Protein AF-0000000077110420 (afdb_homodimer)

Sequence (598 aa):
MSQVQSGILPEHCRAAIWIEANVKGDLDALRAASRTFADKLATFEVKFPDAHLGAVVAFGNNTWRALSGGVGAEELKDFIPYGKGLAPATQYDVLIHILSLRHDVNFSVAQAAMEAFGDCIDVKEEVHGFRWVEERDLSGFVDGTENPAGEETRREVAVIKDGVDAGGSYVFVQRWEHNLKQLNRMSIHDQEMMIGRTKEANEEIDGDARPATSHLSRVDLKEDGKGLKIVRQSLPYGTASGTHGLYFCAYCARLHNIEQQLLSMFGDTDGKRDAMLRFTKPVTGGYYFAPSLDRLLALMSQVQSGILPEHCRAAIWIEANVKGDLDALRAASRTFADKLATFEVKFPDAHLGAVVAFGNNTWRALSGGVGAEELKDFIPYGKGLAPATQYDVLIHILSLRHDVNFSVAQAAMEAFGDCIDVKEEVHGFRWVEERDLSGFVDGTENPAGEETRREVAVIKDGVDAGGSYVFVQRWEHNLKQLNRMSIHDQEMMIGRTKEANEEIDGDARPATSHLSRVDLKEDGKGLKIVRQSLPYGTASGTHGLYFCAYCARLHNIEQQLLSMFGDTDGKRDAMLRFTKPVTGGYYFAPSLDRLLAL

Radius of gyration: 25.91 Å; Cα contacts (8 Å, |Δi|>4): 1368; chains: 2; bounding box: 57×76×53 Å

Solvent-accessible surface area (backbone atoms only — not comparable to full-atom values): 29957 Å² total; per-residue (Å²): 132,61,44,54,39,56,39,75,65,72,72,86,56,36,16,35,36,41,36,35,19,35,75,40,82,54,67,66,54,49,33,52,19,49,38,50,33,53,54,51,49,54,53,48,39,68,75,38,64,87,32,60,58,22,38,38,66,26,24,7,43,70,50,38,33,65,69,50,73,61,59,60,66,83,76,62,44,74,42,64,57,38,43,91,57,59,32,35,50,56,60,49,32,33,39,39,39,30,34,10,62,34,55,40,58,40,48,54,51,42,40,47,42,39,70,42,37,47,84,33,36,46,78,75,46,75,48,62,27,36,48,34,70,88,50,22,37,89,88,58,36,62,54,66,82,85,41,61,65,58,65,68,52,31,41,69,34,20,32,23,82,62,74,92,40,25,25,10,27,28,35,41,40,33,40,30,45,51,38,60,71,61,49,68,72,45,52,71,67,57,51,21,39,28,44,26,27,41,49,90,79,59,40,75,48,52,76,90,76,30,50,77,32,4,37,44,57,26,50,68,45,66,59,94,87,36,68,50,60,50,36,70,68,53,30,30,34,66,44,65,88,57,71,26,28,37,40,40,30,35,31,12,46,47,53,62,38,59,50,53,31,50,34,30,30,41,14,66,72,80,68,51,39,28,44,52,60,76,32,31,43,45,73,30,21,30,33,32,40,26,56,10,42,59,55,48,64,66,82,131,62,43,53,39,58,40,75,65,73,72,88,55,35,17,36,38,42,37,34,18,36,75,39,81,56,68,66,54,49,32,54,17,50,36,51,32,53,54,52,49,53,50,48,38,68,74,38,65,87,31,61,58,20,37,39,67,26,24,8,41,69,50,40,34,64,70,50,73,61,59,60,65,81,77,63,43,74,41,65,56,38,44,92,58,59,32,35,50,56,59,50,31,33,39,40,40,32,33,11,62,33,56,39,59,39,47,53,51,42,38,47,42,39,70,41,38,48,84,34,36,46,78,76,45,74,49,60,27,36,46,34,69,88,50,22,39,90,87,57,34,63,54,67,82,84,41,60,66,59,66,69,52,32,42,67,33,21,33,24,82,63,72,91,40,24,24,8,28,29,34,42,39,33,39,29,44,50,37,60,71,62,49,69,71,45,52,70,68,56,51,20,39,28,44,25,30,40,47,90,80,58,40,76,48,54,77,89,77,30,51,78,33,4,38,44,57,28,49,69,46,66,58,95,87,37,68,51,59,50,38,69,69,55,30,31,34,67,44,64,90,58,70,26,28,38,38,42,29,35,31,12,45,47,54,63,37,58,50,54,31,49,34,30,30,40,13,67,72,78,67,52,40,29,45,52,60,77,32,32,43,44,72,31,23,30,33,30,40,27,57,10,42,59,55,48,63,65,83

Structure (mmCIF, N/CA/C/O backbone):
data_AF-0000000077110420-model_v1
#
loop_
_entity.id
_entity.type
_entity.pdbx_description
1 polymer 'Dyp-type peroxidase'
#
loop_
_atom_site.group_PDB
_atom_site.id
_atom_site.type_symbol
_atom_site.label_atom_id
_atom_site.label_alt_id
_atom_site.label_comp_id
_atom_site.label_asym_id
_atom_site.label_entity_id
_atom_site.label_seq_id
_atom_site.pdbx_PDB_ins_code
_atom_site.Cartn_x
_atom_site.Cartn_y
_atom_site.Cartn_z
_atom_site.occupancy
_atom_site.B_iso_or_equiv
_atom_site.auth_seq_id
_atom_site.auth_comp_id
_atom_site.auth_asym_id
_atom_site.auth_atom_id
_atom_site.pdbx_PDB_model_num
ATOM 1 N N . MET A 1 1 ? 20.25 -32.156 -2.611 1 70.38 1 MET A N 1
ATOM 2 C CA . MET A 1 1 ? 18.906 -31.781 -3.029 1 70.38 1 MET A CA 1
ATOM 3 C C . MET A 1 1 ? 18.875 -30.344 -3.525 1 70.38 1 MET A C 1
ATOM 5 O O . MET A 1 1 ? 19.578 -29.484 -2.994 1 70.38 1 MET A O 1
ATOM 9 N N . SER A 1 2 ? 18.266 -30.078 -4.727 1 86.69 2 SER A N 1
ATOM 10 C CA . SER A 1 2 ? 18.25 -28.75 -5.34 1 86.69 2 SER A CA 1
ATOM 11 C C . SER A 1 2 ? 17.594 -27.719 -4.418 1 86.69 2 SER A C 1
ATOM 13 O O . SER A 1 2 ? 16.609 -28.016 -3.75 1 86.69 2 SER A O 1
ATOM 15 N N . GLN A 1 3 ? 18.234 -26.641 -4.289 1 94.12 3 GLN A N 1
ATOM 16 C CA . GLN A 1 3 ? 17.75 -25.594 -3.391 1 94.12 3 GLN A CA 1
ATOM 17 C C . GLN A 1 3 ? 16.578 -24.828 -3.998 1 94.12 3 GLN A C 1
ATOM 19 O O . GLN A 1 3 ? 16.641 -24.406 -5.156 1 94.12 3 GLN A O 1
ATOM 24 N N . VAL A 1 4 ? 15.578 -24.766 -3.256 1 97.75 4 VAL A N 1
ATOM 25 C CA . VAL A 1 4 ? 14.352 -24.094 -3.66 1 97.75 4 VAL A CA 1
ATOM 26 C C . VAL A 1 4 ? 14.484 -22.594 -3.396 1 97.75 4 VAL A C 1
ATOM 28 O O . VAL A 1 4 ? 15.07 -22.172 -2.393 1 97.75 4 VAL A O 1
ATOM 31 N N . GLN A 1 5 ? 14 -21.766 -4.34 1 98.56 5 GLN A N 1
ATOM 32 C CA . GLN A 1 5 ? 13.977 -20.344 -4.047 1 98.56 5 GLN A CA 1
ATOM 33 C C . GLN A 1 5 ? 13.156 -20.047 -2.795 1 98.56 5 GLN A C 1
ATOM 35 O O . GLN A 1 5 ? 12.102 -20.641 -2.582 1 98.56 5 GLN A O 1
ATOM 40 N N . SER A 1 6 ? 13.508 -19.109 -2.029 1 98.38 6 SER A N 1
ATOM 41 C CA . SER A 1 6 ? 13.078 -18.953 -0.645 1 98.38 6 SER A CA 1
ATOM 42 C C . SER A 1 6 ? 11.641 -18.453 -0.566 1 98.38 6 SER A C 1
ATOM 44 O O . SER A 1 6 ? 11.016 -18.516 0.494 1 98.38 6 SER A O 1
ATOM 46 N N . GLY A 1 7 ? 11.086 -17.953 -1.654 1 98.5 7 GLY A N 1
ATOM 47 C CA . GLY A 1 7 ? 9.75 -17.375 -1.612 1 98.5 7 GLY A CA 1
ATOM 48 C C . GLY A 1 7 ? 8.656 -18.391 -1.922 1 98.5 7 GLY A C 1
ATOM 49 O O . GLY A 1 7 ? 7.473 -18.062 -1.832 1 98.5 7 GLY A O 1
ATOM 50 N N . ILE A 1 8 ? 8.969 -19.625 -2.199 1 98.56 8 ILE A N 1
ATOM 51 C CA . ILE A 1 8 ? 8 -20.594 -2.674 1 98.56 8 ILE A CA 1
ATOM 52 C C . ILE A 1 8 ? 7.262 -21.219 -1.485 1 98.56 8 ILE A C 1
ATOM 54 O O . ILE A 1 8 ? 6.047 -21.406 -1.539 1 98.56 8 ILE A O 1
ATOM 58 N N . LEU A 1 9 ? 7.875 -21.344 -0.33 1 97.88 9 LEU A N 1
ATOM 59 C CA . LEU A 1 9 ? 7.355 -22.281 0.665 1 97.88 9 LEU A CA 1
ATOM 60 C C . LEU A 1 9 ? 6.836 -21.531 1.889 1 97.88 9 LEU A C 1
ATOM 62 O O . LEU A 1 9 ? 6.121 -22.109 2.715 1 97.88 9 LEU A O 1
ATOM 66 N N . PRO A 1 10 ? 7.238 -20.297 2.104 1 96.44 10 PRO A N 1
ATOM 67 C CA . PRO A 1 10 ? 6.809 -19.641 3.342 1 96.44 10 PRO A CA 1
ATOM 68 C C . PRO A 1 10 ? 5.301 -19.719 3.562 1 96.44 10 PRO A C 1
ATOM 70 O O . PRO A 1 10 ? 4.535 -19.781 2.598 1 96.44 10 PRO A O 1
ATOM 73 N N . GLU A 1 11 ? 5 -19.719 4.887 1 94.81 11 GLU A N 1
ATOM 74 C CA . GLU A 1 11 ? 3.607 -19.719 5.328 1 94.81 11 GLU A CA 1
ATOM 75 C C . GLU A 1 11 ? 3.295 -18.453 6.137 1 94.81 11 GLU A C 1
ATOM 77 O O . GLU A 1 11 ? 4.195 -17.844 6.711 1 94.81 11 GLU A O 1
ATOM 82 N N . HIS A 1 12 ? 2.043 -18.031 6.09 1 92.88 12 HIS A N 1
ATOM 83 C CA . HIS A 1 12 ? 1.493 -17 6.961 1 92.88 12 HIS A CA 1
ATOM 84 C C . HIS A 1 12 ? 2.174 -15.656 6.715 1 92.88 12 HIS A C 1
ATOM 86 O O . HIS A 1 12 ? 2.438 -14.906 7.656 1 92.88 12 HIS A O 1
ATOM 92 N N . CYS A 1 13 ? 2.609 -15.461 5.496 1 95.75 13 CYS A N 1
ATOM 93 C CA . CYS A 1 13 ? 3.164 -14.156 5.18 1 95.75 13 CYS A CA 1
ATOM 94 C C . CYS A 1 13 ? 2.104 -13.062 5.305 1 95.75 13 CYS A C 1
ATOM 96 O O . CYS A 1 13 ? 0.933 -13.297 5 1 95.75 13 CYS A O 1
ATOM 98 N N . ARG A 1 14 ? 2.498 -11.859 5.734 1 97.94 14 ARG A N 1
ATOM 99 C CA . ARG A 1 14 ? 1.547 -10.781 5.988 1 97.94 14 ARG A CA 1
ATOM 100 C C . ARG A 1 14 ? 1.64 -9.703 4.918 1 97.94 14 ARG A C 1
ATOM 102 O O . ARG A 1 14 ? 0.757 -8.852 4.809 1 97.94 14 ARG A O 1
ATOM 109 N N . ALA A 1 15 ? 2.746 -9.719 4.203 1 98.75 15 ALA A N 1
ATOM 110 C CA . ALA A 1 15 ? 2.969 -8.734 3.145 1 98.75 15 ALA A CA 1
ATOM 111 C C . ALA A 1 15 ? 3.625 -9.383 1.927 1 98.75 15 ALA A C 1
ATOM 113 O O . ALA A 1 15 ? 4.418 -10.312 2.062 1 98.75 15 ALA A O 1
ATOM 114 N N . ALA A 1 16 ? 3.318 -8.836 0.77 1 98.88 16 ALA A N 1
ATOM 115 C CA . ALA A 1 16 ? 3.953 -9.297 -0.461 1 98.88 16 ALA A CA 1
ATOM 116 C C . ALA A 1 16 ? 4.02 -8.18 -1.498 1 98.88 16 ALA A C 1
ATOM 118 O O . ALA A 1 16 ? 3.236 -7.23 -1.447 1 98.88 16 ALA A O 1
ATOM 119 N N . ILE A 1 17 ? 4.965 -8.242 -2.355 1 98.94 17 ILE A N 1
ATOM 120 C CA . ILE A 1 17 ? 5.09 -7.406 -3.545 1 98.94 17 ILE A CA 1
ATOM 121 C C . ILE A 1 17 ? 5.289 -8.289 -4.773 1 98.94 17 ILE A C 1
ATOM 123 O O . ILE A 1 17 ? 6.168 -9.156 -4.789 1 98.94 17 ILE A O 1
ATOM 127 N N . TRP A 1 18 ? 4.438 -8.156 -5.75 1 98.94 18 TRP A N 1
ATOM 128 C CA . TRP A 1 18 ? 4.586 -8.805 -7.047 1 98.94 18 TRP A CA 1
ATOM 129 C C . TRP A 1 18 ? 4.977 -7.797 -8.117 1 98.94 18 TRP A C 1
ATOM 131 O O . TRP A 1 18 ? 4.297 -6.785 -8.305 1 98.94 18 TRP A O 1
ATOM 141 N N . ILE A 1 19 ? 6.035 -8.039 -8.805 1 98.94 19 ILE A N 1
ATOM 142 C CA . ILE A 1 19 ? 6.484 -7.227 -9.938 1 98.94 19 ILE A CA 1
ATOM 143 C C . ILE A 1 19 ? 6.465 -8.062 -11.211 1 98.94 19 ILE A C 1
ATOM 145 O O . ILE A 1 19 ? 7.133 -9.094 -11.289 1 98.94 19 ILE A O 1
ATOM 149 N N . GLU A 1 20 ? 5.668 -7.707 -12.156 1 98.88 20 GLU A N 1
ATOM 150 C CA . GLU A 1 20 ? 5.641 -8.328 -13.477 1 98.88 20 GLU A CA 1
ATOM 151 C C . GLU A 1 20 ? 6.234 -7.406 -14.531 1 98.88 20 GLU A C 1
ATOM 153 O O . GLU A 1 20 ? 5.949 -6.207 -14.555 1 98.88 20 GLU A O 1
ATOM 158 N N . ALA A 1 21 ? 7.043 -8 -15.398 1 98.75 21 ALA A N 1
ATOM 159 C CA . ALA A 1 21 ? 7.781 -7.137 -16.312 1 98.75 21 ALA A CA 1
ATOM 160 C C . ALA A 1 21 ? 8.094 -7.863 -17.625 1 98.75 21 ALA A C 1
ATOM 162 O O . ALA A 1 21 ? 7.988 -9.086 -17.688 1 98.75 21 ALA A O 1
ATOM 163 N N . ASN A 1 22 ? 8.406 -7.07 -18.609 1 98.62 22 ASN A N 1
ATOM 164 C CA . ASN A 1 22 ? 8.977 -7.582 -19.859 1 98.62 22 ASN A CA 1
ATOM 165 C C . ASN A 1 22 ? 10.484 -7.332 -19.922 1 98.62 22 ASN A C 1
ATOM 167 O O . ASN A 1 22 ? 10.969 -6.324 -19.422 1 98.62 22 ASN A O 1
ATOM 171 N N . VAL A 1 23 ? 11.18 -8.242 -20.547 1 97.81 23 VAL A N 1
ATOM 172 C CA . VAL A 1 23 ? 12.617 -8.086 -20.734 1 97.81 23 VAL A CA 1
ATOM 173 C C . VAL A 1 23 ? 12.883 -7.016 -21.797 1 97.81 23 VAL A C 1
ATOM 175 O O . VAL A 1 23 ? 12.227 -6.984 -22.828 1 97.81 23 VAL A O 1
ATOM 178 N N . LYS A 1 24 ? 13.695 -6.09 -21.359 1 92 24 LYS A N 1
ATOM 179 C CA . LYS A 1 24 ? 14.18 -5.062 -22.266 1 92 24 LYS A CA 1
ATOM 180 C C . LYS A 1 24 ? 15.633 -5.316 -22.672 1 92 24 LYS A C 1
ATOM 182 O O . LYS A 1 24 ? 16.531 -5.23 -21.828 1 92 24 LYS A O 1
ATOM 187 N N . GLY A 1 25 ? 15.883 -5.945 -23.734 1 80.19 25 GLY A N 1
ATOM 188 C CA . GLY A 1 25 ? 17.266 -6.008 -24.203 1 80.19 25 GLY A CA 1
ATOM 189 C C . GLY A 1 25 ? 17.828 -7.41 -24.172 1 80.19 25 GLY A C 1
ATOM 190 O O . GLY A 1 25 ? 17.172 -8.367 -24.578 1 80.19 25 GLY A O 1
ATOM 191 N N . ASP A 1 26 ? 18.969 -7.469 -23.438 1 87.12 26 ASP A N 1
ATOM 192 C CA . ASP A 1 26 ? 19.906 -8.594 -23.531 1 87.12 26 ASP A CA 1
ATOM 193 C C . ASP A 1 26 ? 19.625 -9.625 -22.438 1 87.12 26 ASP A C 1
ATOM 195 O O . ASP A 1 26 ? 19.516 -9.281 -21.266 1 87.12 26 ASP A O 1
ATOM 199 N N . LEU A 1 27 ? 19.547 -10.836 -22.812 1 92.75 27 LEU A N 1
ATOM 200 C CA . LEU A 1 27 ? 19.328 -11.953 -21.906 1 92.75 27 LEU A CA 1
ATOM 201 C C . LEU A 1 27 ? 20.5 -12.102 -20.938 1 92.75 27 LEU A C 1
ATOM 203 O O . LEU A 1 27 ? 20.344 -12.562 -19.812 1 92.75 27 LEU A O 1
ATOM 207 N N . ASP A 1 28 ? 21.656 -11.695 -21.391 1 95.5 28 ASP A N 1
ATOM 208 C CA . ASP A 1 28 ? 22.812 -11.773 -20.516 1 95.5 28 ASP A CA 1
ATOM 209 C C . ASP A 1 28 ? 22.672 -10.836 -19.328 1 95.5 28 ASP A C 1
ATOM 211 O O . ASP A 1 28 ? 23.078 -11.164 -18.203 1 95.5 28 ASP A O 1
ATOM 215 N N . ALA A 1 29 ? 22.109 -9.727 -19.625 1 96.44 29 ALA A N 1
ATOM 216 C CA . ALA A 1 29 ? 21.844 -8.789 -18.531 1 96.44 29 ALA A CA 1
ATOM 217 C C . ALA A 1 29 ? 20.844 -9.367 -17.547 1 96.44 29 ALA A C 1
ATOM 219 O O . ALA A 1 29 ? 20.984 -9.172 -16.328 1 96.44 29 ALA A O 1
ATOM 220 N N . LEU A 1 30 ? 19.844 -10.055 -18.062 1 97.56 30 LEU A N 1
ATOM 221 C CA . LEU A 1 30 ? 18.844 -10.68 -17.203 1 97.56 30 LEU A CA 1
ATOM 222 C C . LEU A 1 30 ? 19.469 -11.758 -16.328 1 97.56 30 LEU A C 1
ATOM 224 O O . LEU A 1 30 ? 19.141 -11.867 -15.148 1 97.56 30 LEU A O 1
ATOM 228 N N . ARG A 1 31 ? 20.406 -12.539 -16.891 1 97.38 31 ARG A N 1
ATOM 229 C CA . ARG A 1 31 ? 21.125 -13.555 -16.141 1 97.38 31 ARG A CA 1
ATOM 230 C C . ARG A 1 31 ? 21.906 -12.938 -14.992 1 97.38 31 ARG A C 1
ATOM 232 O O . ARG A 1 31 ? 21.828 -13.398 -13.852 1 97.38 31 ARG A O 1
ATOM 239 N N . ALA A 1 32 ? 22.641 -11.953 -15.359 1 97.19 32 ALA A N 1
ATOM 240 C CA . ALA A 1 32 ? 23.469 -11.281 -14.375 1 97.19 32 ALA A CA 1
ATOM 241 C C . ALA A 1 32 ? 22.625 -10.648 -13.273 1 97.19 32 ALA A C 1
ATOM 243 O O . ALA A 1 32 ? 22.969 -10.734 -12.094 1 97.19 32 ALA A O 1
ATOM 244 N N . ALA A 1 33 ? 21.516 -10.039 -13.656 1 97.88 33 ALA A N 1
ATOM 245 C CA . ALA A 1 33 ? 20.609 -9.406 -12.703 1 97.88 33 ALA A CA 1
ATOM 246 C C . ALA A 1 33 ? 20.016 -10.43 -11.742 1 97.88 33 ALA A C 1
ATOM 248 O O . ALA A 1 33 ? 19.875 -10.156 -10.547 1 97.88 33 ALA A O 1
ATOM 249 N N . SER A 1 34 ? 19.672 -11.555 -12.234 1 98.12 34 SER A N 1
ATOM 250 C CA . SER A 1 34 ? 19.109 -12.617 -11.414 1 98.12 34 SER A CA 1
ATOM 251 C C . SER A 1 34 ? 20.094 -13.062 -10.336 1 98.12 34 SER A C 1
ATOM 253 O O . SER A 1 34 ? 19.719 -13.242 -9.172 1 98.12 34 SER A O 1
ATOM 255 N N . ARG A 1 35 ? 21.344 -13.211 -10.711 1 97.25 35 ARG A N 1
ATOM 256 C CA . ARG A 1 35 ? 22.375 -13.609 -9.766 1 97.25 35 ARG A CA 1
ATOM 257 C C . ARG A 1 35 ? 22.625 -12.516 -8.727 1 97.25 35 ARG A C 1
ATOM 259 O O . ARG A 1 35 ? 22.719 -12.797 -7.535 1 97.25 35 ARG A O 1
ATOM 266 N N . THR A 1 36 ? 22.703 -11.297 -9.234 1 98.12 36 THR A N 1
ATOM 267 C CA . THR A 1 36 ? 22.922 -10.156 -8.352 1 98.12 36 THR A CA 1
ATOM 268 C C . THR A 1 36 ? 21.797 -10.047 -7.328 1 98.12 36 THR A C 1
ATOM 270 O O . THR A 1 36 ? 22.047 -9.852 -6.137 1 98.12 36 THR A O 1
ATOM 273 N N . PHE A 1 37 ? 20.594 -10.203 -7.832 1 98.69 37 PHE A N 1
ATOM 274 C CA . PHE A 1 37 ? 19.453 -10.102 -6.941 1 98.69 37 PHE A CA 1
ATOM 275 C C . PHE A 1 37 ? 19.469 -11.211 -5.902 1 98.69 37 PHE A C 1
ATOM 277 O O . PHE A 1 37 ? 19.188 -10.977 -4.727 1 98.69 37 PHE A O 1
ATOM 284 N N . ALA A 1 38 ? 19.734 -12.383 -6.324 1 98 38 ALA A N 1
ATOM 285 C CA . ALA A 1 38 ? 19.781 -13.508 -5.395 1 98 38 ALA A CA 1
ATOM 286 C C . ALA A 1 38 ? 20.781 -13.25 -4.277 1 98 38 ALA A C 1
ATOM 288 O O . ALA A 1 38 ? 20.531 -13.562 -3.113 1 98 38 ALA A O 1
ATOM 289 N N . ASP A 1 39 ? 21.891 -12.703 -4.652 1 97.5 39 ASP A N 1
ATOM 290 C CA . ASP A 1 39 ? 22.922 -12.375 -3.668 1 97.5 39 ASP A CA 1
ATOM 291 C C . ASP A 1 39 ? 22.422 -11.305 -2.697 1 97.5 39 ASP A C 1
ATOM 293 O O . ASP A 1 39 ? 22.641 -11.414 -1.487 1 97.5 39 ASP A O 1
ATOM 297 N N . LYS A 1 40 ? 21.797 -10.297 -3.184 1 98.44 40 LYS A N 1
ATOM 298 C CA . LYS A 1 40 ? 21.25 -9.234 -2.338 1 98.44 40 LYS A CA 1
ATOM 299 C C . LYS A 1 40 ? 20.188 -9.773 -1.4 1 98.44 40 LYS A C 1
ATOM 301 O O . LYS A 1 40 ? 20.125 -9.398 -0.228 1 98.44 40 LYS A O 1
ATOM 306 N N . LEU A 1 41 ? 19.328 -10.609 -1.949 1 98.69 41 LEU A N 1
ATOM 307 C CA . LEU A 1 41 ? 18.266 -11.219 -1.146 1 98.69 41 LEU A CA 1
ATOM 308 C C . LEU A 1 41 ? 18.859 -11.961 0.05 1 98.69 41 LEU A C 1
ATOM 310 O O . LEU A 1 41 ? 18.359 -11.844 1.169 1 98.69 41 LEU A O 1
ATOM 314 N N . ALA A 1 42 ? 19.891 -12.703 -0.204 1 97.75 42 ALA A N 1
ATOM 315 C CA . ALA A 1 42 ? 20.547 -13.453 0.87 1 97.75 42 ALA A CA 1
ATOM 316 C C . ALA A 1 42 ? 21.047 -12.516 1.965 1 97.75 42 ALA A C 1
ATOM 318 O O . ALA A 1 42 ? 20.953 -12.828 3.152 1 97.75 42 ALA A O 1
ATOM 319 N N . THR A 1 43 ? 21.531 -11.383 1.591 1 98.31 43 THR A N 1
ATOM 320 C CA . THR A 1 43 ? 22.016 -10.398 2.551 1 98.31 43 THR A CA 1
ATOM 321 C C . THR A 1 43 ? 20.875 -9.859 3.396 1 98.31 43 THR A C 1
ATOM 323 O O . THR A 1 43 ? 21.031 -9.664 4.605 1 98.31 43 THR A O 1
ATOM 326 N N . PHE A 1 44 ? 19.734 -9.609 2.789 1 98.62 44 PHE A N 1
ATOM 327 C CA . PHE A 1 44 ? 18.562 -9.133 3.512 1 98.62 44 PHE A CA 1
ATOM 328 C C . PHE A 1 44 ? 18.047 -10.188 4.477 1 98.62 44 PHE A C 1
ATOM 330 O O . PHE A 1 44 ? 17.609 -9.867 5.582 1 98.62 44 PHE A O 1
ATOM 337 N N . GLU A 1 45 ? 18.047 -11.43 4.02 1 98.31 45 GLU A N 1
ATOM 338 C CA . GLU A 1 45 ? 17.562 -12.516 4.863 1 98.31 45 GLU A CA 1
ATOM 339 C C . GLU A 1 45 ? 18.406 -12.633 6.137 1 98.31 45 GLU A C 1
ATOM 341 O O . GLU A 1 45 ? 17.859 -12.914 7.211 1 98.31 45 GLU A O 1
ATOM 346 N N . VAL A 1 46 ? 19.688 -12.414 6.031 1 98.12 46 VAL A N 1
ATOM 347 C CA . VAL A 1 46 ? 20.578 -12.445 7.184 1 98.12 46 VAL A CA 1
ATOM 348 C C . VAL A 1 46 ? 20.344 -11.219 8.062 1 98.12 46 VAL A C 1
ATOM 350 O O . VAL A 1 46 ? 20.312 -11.32 9.289 1 98.12 46 VAL A O 1
ATOM 353 N N . LYS A 1 47 ? 20.109 -10.094 7.469 1 98.06 47 LYS A N 1
ATOM 354 C CA . LYS A 1 47 ? 19.953 -8.82 8.18 1 98.06 47 LYS A CA 1
ATOM 355 C C . LYS A 1 47 ? 18.641 -8.781 8.938 1 98.06 47 LYS A C 1
ATOM 357 O O . LYS A 1 47 ? 18.547 -8.156 10 1 98.06 47 LYS A O 1
ATOM 362 N N . PHE A 1 48 ? 17.594 -9.43 8.367 1 98.25 48 PHE A N 1
ATOM 363 C CA . PHE A 1 48 ? 16.266 -9.398 8.961 1 98.25 48 PHE A CA 1
ATOM 364 C C . PHE A 1 48 ? 15.742 -10.805 9.211 1 98.25 48 PHE A C 1
ATOM 366 O O . PHE A 1 48 ? 14.711 -11.203 8.656 1 98.25 48 PHE A O 1
ATOM 373 N N . PRO A 1 49 ? 16.266 -11.531 10.109 1 97.06 49 PRO A N 1
ATOM 374 C CA . PRO A 1 49 ? 15.891 -12.93 10.32 1 97.06 49 PRO A CA 1
ATOM 375 C C . PRO A 1 49 ? 14.461 -13.086 10.82 1 97.06 49 PRO A C 1
ATOM 377 O O . PRO A 1 49 ? 13.812 -14.109 10.547 1 97.06 49 PRO A O 1
ATOM 380 N N . ASP A 1 50 ? 13.953 -12.047 11.438 1 96.88 50 ASP A N 1
ATOM 381 C CA . ASP A 1 50 ? 12.633 -12.148 12.031 1 96.88 50 ASP A CA 1
ATOM 382 C C . ASP A 1 50 ? 11.539 -11.836 11.016 1 96.88 50 ASP A C 1
ATOM 384 O O . ASP A 1 50 ? 10.352 -12.055 11.273 1 96.88 50 ASP A O 1
ATOM 388 N N . ALA A 1 51 ? 11.914 -11.352 9.867 1 97.88 51 ALA A N 1
ATOM 389 C CA . ALA A 1 51 ? 10.93 -10.984 8.844 1 97.88 51 ALA A CA 1
ATOM 390 C C . ALA A 1 51 ? 10.438 -12.219 8.094 1 97.88 51 ALA A C 1
ATOM 392 O O . ALA A 1 51 ? 9.43 -12.164 7.387 1 97.88 51 ALA A O 1
ATOM 393 N N . HIS A 1 52 ? 11.148 -13.344 8.211 1 98 52 HIS A N 1
ATOM 394 C CA . HIS A 1 52 ? 10.828 -14.539 7.441 1 98 52 HIS A CA 1
ATOM 395 C C . HIS A 1 52 ? 10.703 -14.211 5.957 1 98 52 HIS A C 1
ATOM 397 O O . HIS A 1 52 ? 9.703 -14.547 5.324 1 98 52 HIS A O 1
ATOM 403 N N . LEU A 1 53 ? 11.75 -13.617 5.488 1 98.56 53 LEU A N 1
ATOM 404 C CA . LEU A 1 53 ? 11.805 -13.047 4.145 1 98.56 53 LEU A CA 1
ATOM 405 C C . LEU A 1 53 ? 12.055 -14.141 3.107 1 98.56 53 LEU A C 1
ATOM 407 O O . LEU A 1 53 ? 12.891 -15.023 3.32 1 98.56 53 LEU A O 1
ATOM 411 N N . GLY A 1 54 ? 11.312 -14.086 1.985 1 98.5 54 GLY A N 1
ATOM 412 C CA . GLY A 1 54 ? 11.562 -14.883 0.795 1 98.5 54 GLY A CA 1
ATOM 413 C C . GLY A 1 54 ? 11.234 -14.156 -0.493 1 98.5 54 GLY A C 1
ATOM 414 O O . GLY A 1 54 ? 10.484 -13.172 -0.482 1 98.5 54 GLY A O 1
ATOM 415 N N . ALA A 1 55 ? 11.82 -14.664 -1.556 1 98.88 55 ALA A N 1
ATOM 416 C CA . ALA A 1 55 ? 11.5 -14.117 -2.869 1 98.88 55 ALA A CA 1
ATOM 417 C C . ALA A 1 55 ? 11.672 -15.164 -3.963 1 98.88 55 ALA A C 1
ATOM 419 O O . ALA A 1 55 ? 12.297 -16.203 -3.738 1 98.88 55 ALA A O 1
ATOM 420 N N . VAL A 1 56 ? 11.062 -14.891 -5.074 1 98.88 56 VAL A N 1
ATOM 421 C CA . VAL A 1 56 ? 11.125 -15.758 -6.246 1 98.88 56 VAL A CA 1
ATOM 422 C C . VAL A 1 56 ? 11.32 -14.914 -7.504 1 98.88 56 VAL A C 1
ATOM 424 O O . VAL A 1 56 ? 10.695 -13.859 -7.66 1 98.88 56 VAL A O 1
ATOM 427 N N . VAL A 1 57 ? 12.242 -15.297 -8.312 1 98.88 57 VAL A N 1
ATOM 428 C CA . VAL A 1 57 ? 12.328 -14.836 -9.695 1 98.88 57 VAL A CA 1
ATOM 429 C C . VAL A 1 57 ? 11.852 -15.938 -10.641 1 98.88 57 VAL A C 1
ATOM 431 O O . VAL A 1 57 ? 12.375 -17.047 -10.617 1 98.88 57 VAL A O 1
ATOM 434 N N . ALA A 1 58 ? 10.859 -15.617 -11.406 1 98.94 58 ALA A N 1
ATOM 435 C CA . ALA A 1 58 ? 10.273 -16.594 -12.32 1 98.94 58 ALA A CA 1
ATOM 436 C C . ALA A 1 58 ? 10.164 -16.031 -13.734 1 98.94 58 ALA A C 1
ATOM 438 O O . ALA A 1 58 ? 10.164 -14.812 -13.922 1 98.94 58 ALA A O 1
ATOM 439 N N . PHE A 1 59 ? 10.094 -16.922 -14.695 1 98.88 59 PHE A N 1
ATOM 440 C CA . PHE A 1 59 ? 10.188 -16.516 -16.094 1 98.88 59 PHE A CA 1
ATOM 441 C C . PHE A 1 59 ? 9.016 -17.062 -16.891 1 98.88 59 PHE A C 1
ATOM 443 O O . PHE A 1 59 ? 8.602 -18.203 -16.688 1 98.88 59 PHE A O 1
ATOM 450 N N . GLY A 1 60 ? 8.492 -16.203 -17.797 1 98.69 60 GLY A N 1
ATOM 451 C CA . GLY A 1 60 ? 7.5 -16.672 -18.766 1 98.69 60 GLY A CA 1
ATOM 452 C C . GLY A 1 60 ? 8.047 -17.688 -19.75 1 98.69 60 GLY A C 1
ATOM 453 O O . GLY A 1 60 ? 9.258 -17.906 -19.797 1 98.69 60 GLY A O 1
ATOM 454 N N . ASN A 1 61 ? 7.199 -18.234 -20.516 1 98.31 61 ASN A N 1
ATOM 455 C CA . ASN A 1 61 ? 7.516 -19.359 -21.391 1 98.31 61 ASN A CA 1
ATOM 456 C C . ASN A 1 61 ? 8.641 -19.016 -22.359 1 98.31 61 ASN A C 1
ATOM 458 O O . ASN A 1 61 ? 9.672 -19.688 -22.391 1 98.31 61 ASN A O 1
ATOM 462 N N . ASN A 1 62 ? 8.516 -18 -23.109 1 97 62 ASN A N 1
ATOM 463 C CA . ASN A 1 62 ? 9.516 -17.625 -24.109 1 97 62 ASN A CA 1
ATOM 464 C C . ASN A 1 62 ? 10.852 -17.281 -23.469 1 97 62 ASN A C 1
ATOM 466 O O . ASN A 1 62 ? 11.906 -17.688 -23.938 1 97 62 ASN A O 1
ATOM 470 N N . THR A 1 63 ? 10.781 -16.531 -22.438 1 98 63 THR A N 1
ATOM 471 C CA . THR A 1 63 ? 11.992 -16.094 -21.75 1 98 63 THR A CA 1
ATOM 472 C C . THR A 1 63 ? 12.719 -17.297 -21.141 1 98 63 THR A C 1
ATOM 474 O O . THR A 1 63 ? 13.945 -17.406 -21.25 1 98 63 THR A O 1
ATOM 477 N N . TRP A 1 64 ? 11.984 -18.203 -20.531 1 98.31 64 TRP A N 1
ATOM 478 C CA . TRP A 1 64 ? 12.625 -19.359 -19.922 1 98.31 64 TRP A CA 1
ATOM 479 C C . TRP A 1 64 ? 13.281 -20.234 -21 1 98.31 64 TRP A C 1
ATOM 481 O O . TRP A 1 64 ? 14.398 -20.719 -20.812 1 98.31 64 TRP A O 1
ATOM 491 N N . ARG A 1 65 ? 12.609 -20.453 -22.094 1 97.31 65 ARG A N 1
ATOM 492 C CA . ARG A 1 65 ? 13.164 -21.266 -23.172 1 97.31 65 ARG A CA 1
ATOM 493 C C . ARG A 1 65 ? 14.469 -20.656 -23.688 1 97.31 65 ARG A C 1
ATOM 495 O O . ARG A 1 65 ? 15.422 -21.375 -23.969 1 97.31 65 ARG A O 1
ATOM 502 N N . ALA A 1 66 ? 14.453 -19.406 -23.797 1 96.88 66 ALA A N 1
ATOM 503 C CA . ALA A 1 66 ? 15.656 -18.719 -24.25 1 96.88 66 ALA A CA 1
ATOM 504 C C . ALA A 1 66 ? 16.781 -18.859 -23.234 1 96.88 66 ALA A C 1
ATOM 506 O O . ALA A 1 66 ? 17.938 -19.109 -23.594 1 96.88 66 ALA A O 1
ATOM 507 N N . LEU A 1 67 ? 16.484 -18.688 -21.969 1 97.19 67 LEU A N 1
ATOM 508 C CA . LEU A 1 67 ? 17.469 -18.703 -20.891 1 97.19 67 LEU A CA 1
ATOM 509 C C . LEU A 1 67 ? 18.031 -20.109 -20.703 1 97.19 67 LEU A C 1
ATOM 511 O O . LEU A 1 67 ? 19.219 -20.281 -20.406 1 97.19 67 LEU A O 1
ATOM 515 N N . SER A 1 68 ? 17.156 -21.109 -20.906 1 96.69 68 SER A N 1
ATOM 516 C CA . SER A 1 68 ? 17.531 -22.484 -20.562 1 96.69 68 SER A CA 1
ATOM 517 C C . SER A 1 68 ? 18.031 -23.234 -21.797 1 96.69 68 SER A C 1
ATOM 519 O O . SER A 1 68 ? 18.469 -24.375 -21.688 1 96.69 68 SER A O 1
ATOM 521 N N . GLY A 1 69 ? 17.906 -22.625 -23.016 1 95.38 69 GLY A N 1
ATOM 522 C CA . GLY A 1 69 ? 18.203 -23.344 -24.25 1 95.38 69 GLY A CA 1
ATOM 523 C C . GLY A 1 69 ? 17.156 -24.391 -24.594 1 95.38 69 GLY A C 1
ATOM 524 O O . GLY A 1 69 ? 17.5 -25.438 -25.156 1 95.38 69 GLY A O 1
ATOM 525 N N . GLY A 1 70 ? 15.961 -24.172 -24.031 1 95.38 70 GLY A N 1
ATOM 526 C CA . GLY A 1 70 ? 14.859 -25.062 -24.312 1 95.38 70 GLY A CA 1
ATOM 527 C C . GLY A 1 70 ? 14.789 -26.266 -23.375 1 95.38 70 GLY A C 1
ATOM 528 O O . GLY A 1 70 ? 13.977 -27.172 -23.578 1 95.38 70 GLY A O 1
ATOM 529 N N . VAL A 1 71 ? 15.57 -26.203 -22.375 1 96.94 71 VAL A N 1
ATOM 530 C CA . VAL A 1 71 ? 15.656 -27.344 -21.469 1 96.94 71 VAL A CA 1
ATOM 531 C C . VAL A 1 71 ? 14.758 -27.109 -20.25 1 96.94 71 VAL A C 1
ATOM 533 O O . VAL A 1 71 ? 14.852 -26.078 -19.594 1 96.94 71 VAL A O 1
ATOM 536 N N . GLY A 1 72 ? 13.867 -28.078 -20.031 1 97 72 GLY A N 1
ATOM 537 C CA . GLY A 1 72 ? 13.094 -28.078 -18.797 1 97 72 GLY A CA 1
ATOM 538 C C . GLY A 1 72 ? 11.766 -27.359 -18.922 1 97 72 GLY A C 1
ATOM 539 O O . GLY A 1 72 ? 11.391 -26.922 -20.016 1 97 72 GLY A O 1
ATOM 540 N N . ALA A 1 73 ? 10.984 -27.328 -17.781 1 98.06 73 ALA A N 1
ATOM 541 C CA . ALA A 1 73 ? 9.664 -26.719 -17.656 1 98.06 73 ALA A CA 1
ATOM 542 C C . ALA A 1 73 ? 8.742 -27.188 -18.781 1 98.06 73 ALA A C 1
ATOM 544 O O . ALA A 1 73 ? 8.141 -26.359 -19.484 1 98.06 73 ALA A O 1
ATOM 545 N N . GLU A 1 74 ? 8.531 -28.375 -18.906 1 97.62 74 GLU A N 1
ATOM 546 C CA . GLU A 1 74 ? 7.863 -28.984 -20.047 1 97.62 74 GLU A CA 1
ATOM 547 C C . GLU A 1 74 ? 6.395 -28.578 -20.109 1 97.62 74 GLU A C 1
ATOM 549 O O . GLU A 1 74 ? 5.82 -28.453 -21.203 1 97.62 74 GLU A O 1
ATOM 554 N N . GLU A 1 75 ? 5.809 -28.312 -18.969 1 98.19 75 GLU A N 1
ATOM 555 C CA . GLU A 1 75 ? 4.391 -27.969 -18.953 1 98.19 75 GLU A CA 1
ATOM 556 C C . GLU A 1 75 ? 4.188 -26.469 -19.172 1 98.19 75 GLU A C 1
ATOM 558 O O . GLU A 1 75 ? 3.061 -26.016 -19.391 1 98.19 75 GLU A O 1
ATOM 563 N N . LEU A 1 76 ? 5.262 -25.703 -19.109 1 98.62 76 LEU A N 1
ATOM 564 C CA . LEU A 1 76 ? 5.125 -24.25 -19.172 1 98.62 76 LEU A CA 1
ATOM 565 C C . LEU A 1 76 ? 4.598 -23.812 -20.547 1 98.62 76 LEU A C 1
ATOM 567 O O . LEU A 1 76 ? 5.027 -24.344 -21.578 1 98.62 76 LEU A O 1
ATOM 571 N N . LYS A 1 77 ? 3.742 -22.953 -20.562 1 98.31 77 LYS A N 1
ATOM 572 C CA . LYS A 1 77 ? 3.152 -22.312 -21.734 1 98.31 77 LYS A CA 1
ATOM 573 C C . LYS A 1 77 ? 2.658 -20.906 -21.406 1 98.31 77 LYS A C 1
ATOM 575 O O . LYS A 1 77 ? 2.574 -20.531 -20.234 1 98.31 77 LYS A O 1
ATOM 580 N N . ASP A 1 78 ? 2.367 -20.219 -22.438 1 97.94 78 ASP A N 1
ATOM 581 C CA . ASP A 1 78 ? 1.765 -18.906 -22.203 1 97.94 78 ASP A CA 1
ATOM 582 C C . ASP A 1 78 ? 0.333 -19.047 -21.688 1 97.94 78 ASP A C 1
ATOM 584 O O . ASP A 1 78 ? -0.406 -19.938 -22.125 1 97.94 78 ASP A O 1
ATOM 588 N N . PHE A 1 79 ? 0.032 -18.125 -20.766 1 98.44 79 PHE A N 1
ATOM 589 C CA . PHE A 1 79 ? -1.353 -18.062 -20.312 1 98.44 79 PHE A CA 1
ATOM 590 C C . PHE A 1 79 ? -2.275 -17.641 -21.453 1 98.44 79 PHE A C 1
ATOM 592 O O . PHE A 1 79 ? -1.95 -16.734 -22.219 1 98.44 79 PHE A O 1
ATOM 599 N N . ILE A 1 80 ? -3.377 -18.266 -21.656 1 97.19 80 ILE A N 1
ATOM 600 C CA . ILE A 1 80 ? -4.402 -17.906 -22.625 1 97.19 80 ILE A CA 1
ATOM 601 C C . ILE A 1 80 ? -5.664 -17.453 -21.891 1 97.19 80 ILE A C 1
ATOM 603 O O . ILE A 1 80 ? -5.84 -17.734 -20.703 1 97.19 80 ILE A O 1
ATOM 607 N N . PRO A 1 81 ? -6.508 -16.75 -22.609 1 98.06 81 PRO A N 1
ATOM 608 C CA . PRO A 1 81 ? -7.777 -16.391 -21.969 1 98.06 81 PRO A CA 1
ATOM 609 C C . PRO A 1 81 ? -8.656 -17.609 -21.688 1 98.06 81 PRO A C 1
ATOM 611 O O . PRO A 1 81 ? -8.672 -18.562 -22.484 1 98.06 81 PRO A O 1
ATOM 614 N N . TYR A 1 82 ? -9.375 -17.625 -20.625 1 98.06 82 TYR A N 1
ATOM 615 C CA . TYR A 1 82 ? -10.328 -18.672 -20.281 1 98.06 82 TYR A CA 1
ATOM 616 C C . TYR A 1 82 ? -11.75 -18.141 -20.266 1 98.06 82 TYR A C 1
ATOM 618 O O . TYR A 1 82 ? -11.961 -16.922 -20.25 1 98.06 82 TYR A O 1
ATOM 626 N N . GLY A 1 83 ? -12.773 -19.047 -20.328 1 97.62 83 GLY A N 1
ATOM 627 C CA . GLY A 1 83 ? -14.172 -18.703 -20.203 1 97.62 83 GLY A CA 1
ATOM 628 C C . GLY A 1 83 ? -14.648 -17.75 -21.281 1 97.62 83 GLY A C 1
ATOM 629 O O . GLY A 1 83 ? -15.453 -16.844 -21.016 1 97.62 83 GLY A O 1
ATOM 630 N N . LYS A 1 84 ? -14.086 -17.875 -22.469 1 95.56 84 LYS A N 1
ATOM 631 C CA . LYS A 1 84 ? -14.461 -17.031 -23.594 1 95.56 84 LYS A CA 1
ATOM 632 C C . LYS A 1 84 ? -14.195 -15.555 -23.297 1 95.56 84 LYS A C 1
ATOM 634 O O . LYS A 1 84 ? -15.062 -14.703 -23.5 1 95.56 84 LYS A O 1
ATOM 639 N N . GLY A 1 85 ? -13.07 -15.344 -22.625 1 95.25 85 GLY A N 1
ATOM 640 C CA . GLY A 1 85 ? -12.641 -13.969 -22.406 1 95.25 85 GLY A CA 1
ATOM 641 C C . GLY A 1 85 ? -12.922 -13.477 -21 1 95.25 85 GLY A C 1
ATOM 642 O O . GLY A 1 85 ? -12.523 -12.367 -20.641 1 95.25 85 GLY A O 1
ATOM 643 N N . LEU A 1 86 ? -13.539 -14.211 -20.125 1 97.19 86 LEU A N 1
ATOM 644 C CA . LEU A 1 86 ? -13.82 -13.82 -18.75 1 97.19 86 LEU A CA 1
ATOM 645 C C . LEU A 1 86 ? -12.523 -13.594 -17.984 1 97.19 86 LEU A C 1
ATOM 647 O O . LEU A 1 86 ? -12.445 -12.688 -17.141 1 97.19 86 LEU A O 1
ATOM 651 N N . ALA A 1 87 ? -11.547 -14.477 -18.219 1 98.25 87 ALA A N 1
ATOM 652 C CA . ALA A 1 87 ? -10.203 -14.328 -17.672 1 98.25 87 ALA A CA 1
ATOM 653 C C . ALA A 1 87 ? -9.203 -13.953 -18.75 1 98.25 87 ALA A C 1
ATOM 655 O O . ALA A 1 87 ? -8.75 -14.805 -19.516 1 98.25 87 ALA A O 1
ATOM 656 N N . PRO A 1 88 ? -8.82 -12.688 -18.797 1 98.5 88 PRO A N 1
ATOM 657 C CA . PRO A 1 88 ? -7.914 -12.266 -19.875 1 98.5 88 PRO A CA 1
ATOM 658 C C . PRO A 1 88 ? -6.477 -12.734 -19.641 1 98.5 88 PRO A C 1
ATOM 660 O O . PRO A 1 88 ? -6.086 -13.008 -18.5 1 98.5 88 PRO A O 1
ATOM 663 N N . ALA A 1 89 ? -5.73 -12.805 -20.703 1 98.25 89 ALA A N 1
ATOM 664 C CA . ALA A 1 89 ? -4.301 -13.109 -20.641 1 98.25 89 ALA A CA 1
ATOM 665 C C . ALA A 1 89 ? -3.467 -11.836 -20.688 1 98.25 89 ALA A C 1
ATOM 667 O O . ALA A 1 89 ? -3.652 -10.992 -21.562 1 98.25 89 ALA A O 1
ATOM 668 N N . THR A 1 90 ? -2.646 -11.617 -19.75 1 98.25 90 THR A N 1
ATOM 669 C CA . THR A 1 90 ? -1.68 -10.531 -19.703 1 98.25 90 THR A CA 1
ATOM 670 C C . THR A 1 90 ? -0.274 -11.062 -19.438 1 98.25 90 THR A C 1
ATOM 672 O O . THR A 1 90 ? 0.443 -10.547 -18.578 1 98.25 90 THR A O 1
ATOM 675 N N . GLN A 1 91 ? 0.105 -12.031 -20.188 1 98.5 91 GLN A N 1
ATOM 676 C CA . GLN A 1 91 ? 1.371 -12.727 -20 1 98.5 91 GLN A CA 1
ATOM 677 C C . GLN A 1 91 ? 2.553 -11.773 -20.141 1 98.5 91 GLN A C 1
ATOM 679 O O . GLN A 1 91 ? 2.639 -11.023 -21.109 1 98.5 91 GLN A O 1
ATOM 684 N N . TYR A 1 92 ? 3.479 -11.789 -19.141 1 98.44 92 TYR A N 1
ATOM 685 C CA . TYR A 1 92 ? 4.727 -11.039 -19.203 1 98.44 92 TYR A CA 1
ATOM 686 C C . TYR A 1 92 ? 5.93 -11.977 -19.141 1 98.44 92 TYR A C 1
ATOM 688 O O . TYR A 1 92 ? 5.773 -13.195 -19.078 1 98.44 92 TYR A O 1
ATOM 696 N N . ASP A 1 93 ? 7.137 -11.43 -19.125 1 98.44 93 ASP A N 1
ATOM 697 C CA . ASP A 1 93 ? 8.352 -12.219 -19.297 1 98.44 93 ASP A CA 1
ATOM 698 C C . ASP A 1 93 ? 8.93 -12.641 -17.953 1 98.44 93 ASP A C 1
ATOM 700 O O . ASP A 1 93 ? 9.562 -13.688 -17.828 1 98.44 93 ASP A O 1
ATOM 704 N N . VAL A 1 94 ? 8.75 -11.75 -16.953 1 98.75 94 VAL A N 1
ATOM 705 C CA . VAL A 1 94 ? 9.414 -11.961 -15.664 1 98.75 94 VAL A CA 1
ATOM 706 C C . VAL A 1 94 ? 8.445 -11.664 -14.523 1 98.75 94 VAL A C 1
ATOM 708 O O . VAL A 1 94 ? 7.672 -10.703 -14.594 1 98.75 94 VAL A O 1
ATOM 711 N N . LEU A 1 95 ? 8.477 -12.461 -13.523 1 98.94 95 LEU A N 1
ATOM 712 C CA . LEU A 1 95 ? 7.797 -12.242 -12.258 1 98.94 95 LEU A CA 1
ATOM 713 C C . LEU A 1 95 ? 8.797 -12.211 -11.102 1 98.94 95 LEU A C 1
ATOM 715 O O . LEU A 1 95 ? 9.625 -13.109 -10.969 1 98.94 95 LEU A O 1
ATOM 719 N N . ILE A 1 96 ? 8.797 -11.188 -10.344 1 98.94 96 ILE A N 1
ATOM 720 C CA . ILE A 1 96 ? 9.5 -11.117 -9.062 1 98.94 96 ILE A CA 1
ATOM 721 C C . ILE A 1 96 ? 8.484 -11.047 -7.926 1 98.94 96 ILE A C 1
ATOM 723 O O . ILE A 1 96 ? 7.672 -10.117 -7.859 1 98.94 96 ILE A O 1
ATOM 727 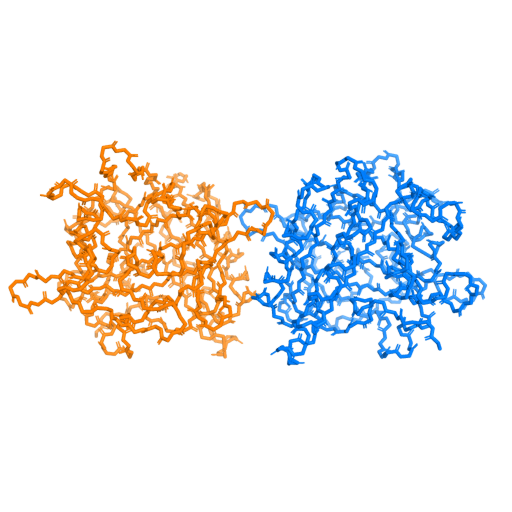N N . HIS A 1 97 ? 8.461 -12.055 -7.133 1 98.94 97 HIS A N 1
ATOM 728 C CA . HIS A 1 97 ? 7.559 -12.172 -5.988 1 98.94 97 HIS A CA 1
ATOM 729 C C . HIS A 1 97 ? 8.328 -12.094 -4.672 1 98.94 97 HIS A C 1
ATOM 731 O O . HIS A 1 97 ? 9.195 -12.93 -4.406 1 98.94 97 HIS A O 1
ATOM 737 N N . ILE A 1 98 ? 8.062 -11.07 -3.873 1 98.94 98 ILE A N 1
ATOM 738 C CA . ILE A 1 98 ? 8.703 -10.844 -2.58 1 98.94 98 ILE A CA 1
ATOM 739 C C . ILE A 1 98 ? 7.656 -10.945 -1.467 1 98.94 98 ILE A C 1
ATOM 741 O O . ILE A 1 98 ? 6.586 -10.336 -1.556 1 98.94 98 ILE A O 1
ATOM 745 N N . LEU A 1 99 ? 7.926 -11.703 -0.394 1 98.88 99 LEU A N 1
ATOM 746 C CA . LEU A 1 99 ? 6.941 -11.828 0.674 1 98.88 99 LEU A CA 1
ATOM 747 C C . LEU A 1 99 ? 7.621 -12.023 2.023 1 98.88 99 LEU A C 1
ATOM 749 O O . LEU A 1 99 ? 8.711 -12.609 2.098 1 98.88 99 LEU A O 1
ATOM 753 N N . SER A 1 100 ? 7.086 -11.547 3.07 1 98.81 100 SER A N 1
ATOM 754 C CA . SER A 1 100 ? 7.555 -11.672 4.445 1 98.81 100 SER A CA 1
ATOM 755 C C . SER A 1 100 ? 6.477 -11.258 5.441 1 98.81 100 SER A C 1
ATOM 757 O O . SER A 1 100 ? 5.305 -11.133 5.074 1 98.81 100 SER A O 1
ATOM 759 N N . LEU A 1 101 ? 6.855 -11.109 6.691 1 98.19 101 LEU A N 1
ATOM 760 C CA . LEU A 1 101 ? 5.988 -10.586 7.738 1 98.19 101 LEU A CA 1
ATOM 761 C C . LEU A 1 101 ? 5.984 -9.062 7.73 1 98.19 101 LEU A C 1
ATOM 763 O O . LEU A 1 101 ? 5.18 -8.438 8.422 1 98.19 101 LEU A O 1
ATOM 767 N N . ARG A 1 102 ? 6.855 -8.484 6.887 1 98.31 102 ARG A N 1
ATOM 768 C CA . ARG A 1 102 ? 7.109 -7.055 7.035 1 98.31 102 ARG A CA 1
ATOM 769 C C . ARG A 1 102 ? 7.145 -6.359 5.676 1 98.31 102 ARG A C 1
ATOM 771 O O . ARG A 1 102 ? 8.055 -6.594 4.879 1 98.31 102 ARG A O 1
ATOM 778 N N . HIS A 1 103 ? 6.211 -5.422 5.523 1 98.69 103 HIS A N 1
ATOM 779 C CA . HIS A 1 103 ? 6.141 -4.688 4.266 1 98.69 103 HIS A CA 1
ATOM 780 C C . HIS A 1 103 ? 7.379 -3.816 4.066 1 98.69 103 HIS A C 1
ATOM 782 O O . HIS A 1 103 ? 7.871 -3.678 2.945 1 98.69 103 HIS A O 1
ATOM 788 N N . ASP A 1 104 ? 7.902 -3.172 5.129 1 98.56 104 ASP A N 1
ATOM 789 C CA . ASP A 1 104 ? 9.062 -2.297 5.02 1 98.56 104 ASP A CA 1
ATOM 790 C C . ASP A 1 104 ? 10.281 -3.062 4.5 1 98.56 104 ASP A C 1
ATOM 792 O O . ASP A 1 104 ? 11.031 -2.549 3.668 1 98.56 104 ASP A O 1
ATOM 796 N N . VAL A 1 105 ? 10.43 -4.316 4.938 1 98.81 105 VAL A N 1
ATOM 797 C CA . VAL A 1 105 ? 11.516 -5.168 4.473 1 98.81 105 VAL A CA 1
ATOM 798 C C . VAL A 1 105 ? 11.281 -5.559 3.014 1 98.81 105 VAL A C 1
ATOM 800 O O . VAL A 1 105 ? 12.195 -5.477 2.188 1 98.81 105 VAL A O 1
ATOM 803 N N . ASN A 1 106 ? 10.023 -5.934 2.688 1 98.94 106 ASN A N 1
ATOM 804 C CA . ASN A 1 106 ? 9.703 -6.242 1.3 1 98.94 106 ASN A CA 1
ATOM 805 C C . ASN A 1 106 ? 10.047 -5.078 0.372 1 98.94 106 ASN A C 1
ATOM 807 O O . ASN A 1 106 ? 10.562 -5.289 -0.729 1 98.94 106 ASN A O 1
ATOM 811 N N . PHE A 1 107 ? 9.719 -3.859 0.811 1 98.88 107 PHE A N 1
ATOM 812 C CA . PHE A 1 107 ? 9.969 -2.684 -0.015 1 98.88 107 PHE A CA 1
ATOM 813 C C . PHE A 1 107 ? 11.461 -2.514 -0.279 1 98.88 107 PHE A C 1
ATOM 815 O O . PHE A 1 107 ? 11.867 -2.203 -1.4 1 98.88 107 PHE A O 1
ATOM 822 N N . SER A 1 108 ? 12.266 -2.727 0.721 1 98.88 108 SER A N 1
ATOM 823 C CA . SER A 1 108 ? 13.719 -2.664 0.563 1 98.88 108 SER A CA 1
ATOM 824 C C . SER A 1 108 ? 14.211 -3.693 -0.449 1 98.88 108 SER A C 1
ATOM 826 O O . SER A 1 108 ? 15.062 -3.391 -1.283 1 98.88 108 SER A O 1
ATOM 828 N N . VAL A 1 109 ? 13.664 -4.867 -0.379 1 98.94 109 VAL A N 1
ATOM 829 C CA . VAL A 1 109 ? 14.047 -5.926 -1.312 1 98.94 109 VAL A CA 1
ATOM 830 C C . VAL A 1 109 ? 13.578 -5.562 -2.721 1 98.94 109 VAL A C 1
ATOM 832 O O . VAL A 1 109 ? 14.273 -5.828 -3.701 1 98.94 109 VAL A O 1
ATOM 835 N N . ALA A 1 110 ? 12.406 -4.973 -2.797 1 98.94 110 ALA A N 1
ATOM 836 C CA . ALA A 1 110 ? 11.914 -4.523 -4.098 1 98.94 110 ALA A CA 1
ATOM 837 C C . ALA A 1 110 ? 12.828 -3.453 -4.691 1 98.94 110 ALA A C 1
ATOM 839 O O . ALA A 1 110 ? 13.062 -3.434 -5.898 1 98.94 110 ALA A O 1
ATOM 840 N N . GLN A 1 111 ? 13.281 -2.521 -3.873 1 98.56 111 GLN A N 1
ATOM 841 C CA . GLN A 1 111 ? 14.242 -1.533 -4.344 1 98.56 111 GLN A CA 1
ATOM 842 C C . GLN A 1 111 ? 15.516 -2.205 -4.855 1 98.56 111 GLN A C 1
ATOM 844 O O . GLN A 1 111 ? 16.062 -1.807 -5.883 1 98.56 111 GLN A O 1
ATOM 849 N N . ALA A 1 112 ? 15.977 -3.223 -4.148 1 98.69 112 ALA A N 1
ATOM 850 C CA . ALA A 1 112 ? 17.141 -3.988 -4.594 1 98.69 112 ALA A CA 1
ATOM 851 C C . ALA A 1 112 ? 16.859 -4.68 -5.926 1 98.69 112 ALA A C 1
ATOM 853 O O . ALA A 1 112 ? 17.75 -4.781 -6.773 1 98.69 112 ALA A O 1
ATOM 854 N N . ALA A 1 113 ? 15.664 -5.168 -6.098 1 98.81 113 ALA A N 1
ATOM 855 C CA . ALA A 1 113 ? 15.281 -5.77 -7.371 1 98.81 113 ALA A CA 1
ATOM 856 C C . ALA A 1 113 ? 15.375 -4.754 -8.508 1 98.81 113 ALA A C 1
ATOM 858 O O . ALA A 1 113 ? 15.883 -5.066 -9.586 1 98.81 113 ALA A O 1
ATOM 859 N N . MET A 1 114 ? 14.891 -3.539 -8.25 1 98.31 114 MET A N 1
ATOM 860 C CA . MET A 1 114 ? 14.945 -2.506 -9.281 1 98.31 114 MET A CA 1
ATOM 861 C C . MET A 1 114 ? 16.391 -2.113 -9.578 1 98.31 114 MET A C 1
ATOM 863 O O . MET A 1 114 ? 16.734 -1.791 -10.719 1 98.31 114 MET A O 1
ATOM 867 N N . GLU A 1 115 ? 17.203 -2.131 -8.586 1 97.12 115 GLU A N 1
ATOM 868 C CA . GLU A 1 115 ? 18.625 -1.855 -8.805 1 97.12 115 GLU A CA 1
ATOM 869 C C . GLU A 1 115 ? 19.266 -2.93 -9.672 1 97.12 115 GLU A C 1
ATOM 871 O O . GLU A 1 115 ? 20.078 -2.623 -10.555 1 97.12 115 GLU A O 1
ATOM 876 N N . ALA A 1 116 ? 18.891 -4.152 -9.453 1 97.75 116 ALA A N 1
ATOM 877 C CA . ALA A 1 116 ? 19.484 -5.273 -10.172 1 97.75 116 ALA A CA 1
ATOM 878 C C . ALA A 1 116 ? 18.922 -5.395 -11.578 1 97.75 116 ALA A C 1
ATOM 880 O O . ALA A 1 116 ? 19.672 -5.5 -12.555 1 97.75 116 ALA A O 1
ATOM 881 N N . PHE A 1 117 ? 17.547 -5.305 -11.727 1 97.38 117 PHE A N 1
ATOM 882 C CA . PHE A 1 117 ? 16.859 -5.652 -12.961 1 97.38 117 PHE A CA 1
ATOM 883 C C . PHE A 1 117 ? 16.469 -4.402 -13.742 1 97.38 117 PHE A C 1
ATOM 885 O O . PHE A 1 117 ? 16.156 -4.473 -14.93 1 97.38 117 PHE A O 1
ATOM 892 N N . GLY A 1 118 ? 16.453 -3.254 -13.133 1 90.75 118 GLY A N 1
ATOM 893 C CA . GLY A 1 118 ? 15.773 -2.066 -13.625 1 90.75 118 GLY A CA 1
ATOM 894 C C . GLY A 1 118 ? 16.172 -1.697 -15.047 1 90.75 118 GLY A C 1
ATOM 895 O O . GLY A 1 118 ? 15.352 -1.215 -15.82 1 90.75 118 GLY A O 1
ATOM 896 N N . ASP A 1 119 ? 17.328 -1.963 -15.453 1 91.5 119 ASP A N 1
ATOM 897 C CA . ASP A 1 119 ? 17.812 -1.555 -16.766 1 91.5 119 ASP A CA 1
ATOM 898 C C . ASP A 1 119 ? 17.453 -2.596 -17.828 1 91.5 119 ASP A C 1
ATOM 900 O O . ASP A 1 119 ? 17.469 -2.303 -19.031 1 91.5 119 ASP A O 1
ATOM 904 N N . CYS A 1 120 ? 17.125 -3.809 -17.391 1 96.12 120 CYS A N 1
ATOM 905 C CA . CYS A 1 120 ? 16.938 -4.859 -18.391 1 96.12 120 CYS A CA 1
ATOM 906 C C . CYS A 1 120 ? 15.477 -5.316 -18.422 1 96.12 120 CYS A C 1
ATOM 908 O O . CYS A 1 120 ? 15.141 -6.258 -19.141 1 96.12 120 CYS A O 1
ATOM 910 N N . ILE A 1 121 ? 14.664 -4.633 -17.609 1 97.62 121 ILE A N 1
ATOM 911 C CA . ILE A 1 121 ? 13.25 -4.984 -17.688 1 97.62 121 ILE A CA 1
ATOM 912 C C . ILE A 1 121 ? 12.406 -3.715 -17.781 1 97.62 121 ILE A C 1
ATOM 914 O O . ILE A 1 121 ? 12.883 -2.623 -17.453 1 97.62 121 ILE A O 1
ATOM 918 N N . ASP A 1 122 ? 11.242 -3.857 -18.328 1 98.06 122 ASP A N 1
ATOM 919 C CA . ASP A 1 122 ? 10.172 -2.865 -18.312 1 98.06 122 ASP A CA 1
ATOM 920 C C . ASP A 1 122 ? 9.016 -3.318 -17.438 1 98.06 122 ASP A C 1
ATOM 922 O O . ASP A 1 122 ? 8.211 -4.16 -17.844 1 98.06 122 ASP A O 1
ATOM 926 N N . VAL A 1 123 ? 8.93 -2.748 -16.234 1 98.5 123 VAL A N 1
ATOM 927 C CA . VAL A 1 123 ? 7.906 -3.16 -15.273 1 98.5 123 VAL A CA 1
ATOM 928 C C . VAL A 1 123 ? 6.523 -2.795 -15.805 1 98.5 123 VAL A C 1
ATOM 930 O O . VAL A 1 123 ? 6.285 -1.652 -16.203 1 98.5 123 VAL A O 1
ATOM 933 N N . LYS A 1 124 ? 5.66 -3.707 -15.82 1 98.56 124 LYS A N 1
ATOM 934 C CA . LYS A 1 124 ? 4.297 -3.508 -16.297 1 98.56 124 LYS A CA 1
ATOM 935 C C . LYS A 1 124 ? 3.328 -3.322 -15.133 1 98.56 124 LYS A C 1
ATOM 937 O O . LYS 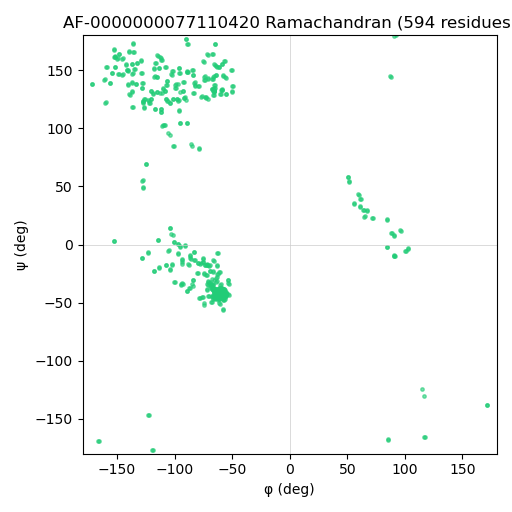A 1 124 ? 2.363 -2.562 -15.234 1 98.56 124 LYS A O 1
ATOM 942 N N . GLU A 1 125 ? 3.641 -4.004 -14.008 1 98 125 GLU A N 1
ATOM 943 C CA . GLU A 1 125 ? 2.814 -3.857 -12.812 1 98 125 GLU A CA 1
ATOM 944 C C . GLU A 1 125 ? 3.602 -4.195 -11.547 1 98 125 GLU A C 1
ATOM 946 O O . GLU A 1 125 ? 4.406 -5.129 -11.547 1 98 125 GLU A O 1
ATOM 951 N N . GLU A 1 126 ? 3.422 -3.463 -10.547 1 98.88 126 GLU A N 1
ATOM 952 C CA . GLU A 1 126 ? 3.844 -3.744 -9.18 1 98.88 126 GLU A CA 1
ATOM 953 C C . GLU A 1 126 ? 2.672 -3.637 -8.203 1 98.88 126 GLU A C 1
ATOM 955 O O . GLU A 1 126 ? 2.045 -2.582 -8.094 1 98.88 126 GLU A O 1
ATOM 960 N N . VAL A 1 127 ? 2.338 -4.711 -7.559 1 98.88 127 VAL A N 1
ATOM 961 C CA . VAL A 1 127 ? 1.197 -4.77 -6.648 1 98.88 127 VAL A CA 1
ATOM 962 C C . VAL A 1 127 ? 1.675 -5.117 -5.242 1 98.88 127 VAL A C 1
ATOM 964 O O . VAL A 1 127 ? 2.486 -6.031 -5.062 1 98.88 127 VAL A O 1
ATOM 967 N N . HIS A 1 128 ? 1.244 -4.34 -4.301 1 98.88 128 HIS A N 1
ATOM 968 C CA . HIS A 1 128 ? 1.541 -4.59 -2.895 1 98.88 128 HIS A CA 1
ATOM 969 C C . HIS A 1 128 ? 0.35 -5.223 -2.186 1 98.88 128 HIS A C 1
ATOM 971 O O . HIS A 1 128 ? -0.76 -4.688 -2.225 1 98.88 128 HIS A O 1
ATOM 977 N N . GLY A 1 129 ? 0.595 -6.34 -1.578 1 98.81 129 GLY A N 1
ATOM 978 C CA . GLY A 1 129 ? -0.449 -7.055 -0.857 1 98.81 129 GLY A CA 1
ATOM 979 C C . GLY A 1 129 ? -0.246 -7.047 0.646 1 98.81 129 GLY A C 1
ATOM 980 O O . GLY A 1 129 ? 0.875 -6.863 1.126 1 98.81 129 GLY A O 1
ATOM 981 N N . PHE A 1 130 ? -1.323 -7.273 1.359 1 98.81 130 PHE A N 1
ATOM 982 C CA . PHE A 1 130 ? -1.296 -7.332 2.816 1 98.81 130 PHE A CA 1
ATOM 983 C C . PHE A 1 130 ? -2.291 -8.359 3.336 1 98.81 130 PHE A C 1
ATOM 985 O O . PHE A 1 130 ? -3.336 -8.586 2.721 1 98.81 130 PHE A O 1
ATOM 992 N N . ARG A 1 131 ? -1.919 -8.969 4.41 1 98.25 131 ARG A N 1
ATOM 993 C CA . ARG A 1 131 ? -2.879 -9.828 5.094 1 98.25 131 ARG A CA 1
ATOM 994 C C . ARG A 1 131 ? -3.941 -9 5.809 1 98.25 131 ARG A C 1
ATOM 996 O O . ARG A 1 131 ? -3.617 -8.086 6.57 1 98.25 131 ARG A O 1
ATOM 1003 N N . TRP A 1 132 ? -5.191 -9.266 5.551 1 98.12 132 TRP A N 1
ATOM 1004 C CA . TRP A 1 132 ? -6.285 -8.516 6.168 1 98.12 132 TRP A CA 1
ATOM 1005 C C . TRP A 1 132 ? -6.699 -9.148 7.488 1 98.12 132 TRP A C 1
ATOM 1007 O O . TRP A 1 132 ? -6.227 -10.234 7.844 1 98.12 132 TRP A O 1
ATOM 1017 N N . VAL A 1 133 ? -7.551 -8.555 8.25 1 97.56 133 VAL A N 1
ATOM 1018 C CA . VAL A 1 133 ? -7.895 -8.938 9.617 1 97.56 133 VAL A CA 1
ATOM 1019 C C . VAL A 1 133 ? -8.43 -10.367 9.625 1 97.56 133 VAL A C 1
ATOM 1021 O O . VAL A 1 133 ? -9.164 -10.773 8.719 1 97.56 133 VAL A O 1
ATOM 1024 N N . GLU A 1 134 ? -7.941 -11.164 10.531 1 95.56 134 GLU A N 1
ATOM 1025 C CA . GLU A 1 134 ? -8.398 -12.523 10.797 1 95.56 134 GLU A CA 1
ATOM 1026 C C . GLU A 1 134 ? -8.133 -13.438 9.602 1 95.56 134 GLU A C 1
ATOM 1028 O O . GLU A 1 134 ? -8.898 -14.367 9.344 1 95.56 134 GLU A O 1
ATOM 1033 N N . GLU A 1 135 ? -7.191 -13.133 8.766 1 95.81 135 GLU A N 1
ATOM 1034 C CA . GLU A 1 135 ? -6.754 -13.93 7.621 1 95.81 135 GLU A CA 1
ATOM 1035 C C . GLU A 1 135 ? -7.844 -14.008 6.559 1 95.81 135 GLU A C 1
ATOM 1037 O O . GLU A 1 135 ? -7.961 -15.016 5.855 1 95.81 135 GLU A O 1
ATOM 1042 N N . ARG A 1 136 ? -8.664 -13.008 6.461 1 97.75 136 ARG A N 1
ATOM 1043 C CA . ARG A 1 136 ? -9.781 -13.023 5.527 1 97.75 136 ARG A CA 1
ATOM 1044 C C . ARG A 1 136 ? -9.422 -12.305 4.23 1 97.75 136 ARG A C 1
ATOM 1046 O O . ARG A 1 136 ? -8.531 -11.461 4.211 1 97.75 136 ARG A O 1
ATOM 1053 N N . ASP A 1 137 ? -10.086 -12.773 3.195 1 96.94 137 ASP A N 1
ATOM 1054 C CA . ASP A 1 137 ? -10.211 -11.977 1.979 1 96.94 137 ASP A CA 1
ATOM 1055 C C . ASP A 1 137 ? -11.141 -10.781 2.199 1 96.94 137 ASP A C 1
ATOM 1057 O O . ASP A 1 137 ? -11.914 -10.758 3.16 1 96.94 137 ASP A O 1
ATOM 1061 N N . LEU A 1 138 ? -11.047 -9.773 1.265 1 98.44 138 LEU A N 1
ATOM 1062 C CA . LEU A 1 138 ? -11.844 -8.57 1.452 1 98.44 138 LEU A CA 1
ATOM 1063 C C . LEU A 1 138 ? -13.336 -8.883 1.332 1 98.44 138 LEU A C 1
ATOM 1065 O O . LEU A 1 138 ? -14.18 -8.062 1.717 1 98.44 138 LEU A O 1
ATOM 1069 N N . SER A 1 139 ? -13.656 -10.039 0.824 1 97.81 139 SER A N 1
ATOM 1070 C CA . SER A 1 139 ? -15.047 -10.477 0.792 1 97.81 139 SER A CA 1
ATOM 1071 C C . SER A 1 139 ? -15.547 -10.828 2.189 1 97.81 139 SER A C 1
ATOM 1073 O O . SER A 1 139 ? -16.75 -10.969 2.404 1 97.81 139 SER A O 1
ATOM 1075 N N . GLY A 1 140 ? -14.648 -11.031 3.094 1 97.81 140 GLY A N 1
ATOM 1076 C CA . GLY A 1 140 ? -15.008 -11.375 4.461 1 97.81 140 GLY A CA 1
ATOM 1077 C C . GLY A 1 140 ? -14.875 -12.852 4.754 1 97.81 140 GLY A C 1
ATOM 1078 O O . GLY A 1 140 ? -15.023 -13.281 5.902 1 97.81 140 GLY A O 1
ATOM 1079 N N . PHE A 1 141 ? -14.57 -13.633 3.754 1 98 141 PHE A N 1
ATOM 1080 C CA . PHE A 1 141 ? -14.359 -15.062 3.955 1 98 141 PHE A CA 1
ATOM 1081 C C . PHE A 1 141 ? -12.898 -15.352 4.289 1 98 141 PHE A C 1
ATOM 1083 O O . PHE A 1 141 ? -12 -14.633 3.836 1 98 141 PHE A O 1
ATOM 1090 N N . VAL A 1 142 ? -12.711 -16.375 5.07 1 96.44 142 VAL A N 1
ATOM 1091 C CA . VAL A 1 142 ? -11.344 -16.781 5.379 1 96.44 142 VAL A CA 1
ATOM 1092 C C . VAL A 1 142 ? -10.648 -17.281 4.109 1 96.44 142 VAL A C 1
ATOM 1094 O O . VAL A 1 142 ? -11.234 -18.047 3.34 1 96.44 142 VAL A O 1
ATOM 1097 N N . ASP A 1 143 ? -9.508 -16.797 3.904 1 90.31 143 ASP A N 1
ATOM 1098 C CA . ASP A 1 143 ? -8.727 -17.188 2.73 1 90.31 143 ASP A CA 1
ATOM 1099 C C . ASP A 1 143 ? -7.688 -18.25 3.082 1 90.31 143 ASP A C 1
ATOM 1101 O O . ASP A 1 143 ? -7.074 -18.188 4.148 1 90.31 143 ASP A O 1
ATOM 1105 N N . GLY A 1 144 ? -7.523 -19.219 2.252 1 85.06 144 GLY A N 1
ATOM 1106 C CA . GLY A 1 144 ? -6.449 -20.188 2.369 1 85.06 144 GLY A CA 1
ATOM 1107 C C . GLY A 1 144 ? -6.781 -21.328 3.311 1 85.06 144 GLY A C 1
ATOM 1108 O O . GLY A 1 144 ? -5.883 -21.969 3.854 1 85.06 144 GLY A O 1
ATOM 1109 N N . THR A 1 145 ? -8.008 -21.594 3.588 1 87 145 THR A N 1
ATOM 1110 C CA . THR A 1 145 ? -8.43 -22.641 4.523 1 87 145 THR A CA 1
ATOM 1111 C C . THR A 1 145 ? -7.844 -23.984 4.133 1 87 145 THR A C 1
ATOM 1113 O O . THR A 1 145 ? -7.34 -24.719 4.984 1 87 145 THR A O 1
ATOM 1116 N N . GLU A 1 146 ? -7.781 -24.375 2.859 1 87.81 146 GLU A N 1
ATOM 1117 C CA . GLU A 1 146 ? -7.32 -25.688 2.424 1 87.81 146 GLU A CA 1
ATOM 1118 C C . GLU A 1 146 ? -5.91 -25.625 1.853 1 87.81 146 GLU A C 1
ATOM 1120 O O . GLU A 1 146 ? -5.473 -26.547 1.15 1 87.81 146 GLU A O 1
ATOM 1125 N N . ASN A 1 147 ? -5.297 -24.531 2.121 1 94.31 147 ASN A N 1
ATOM 1126 C CA . ASN A 1 147 ? -3.914 -24.406 1.668 1 94.31 147 ASN A CA 1
ATOM 1127 C C . ASN A 1 147 ? -2.99 -25.375 2.391 1 94.31 147 ASN A C 1
ATOM 1129 O O . ASN A 1 147 ? -3.084 -25.547 3.607 1 94.31 147 ASN A O 1
ATOM 1133 N N . PRO A 1 148 ? -2.127 -26.109 1.613 1 96.75 148 PRO A N 1
ATOM 1134 C CA . PRO A 1 148 ? -1.201 -27.031 2.271 1 96.75 148 PRO A CA 1
ATOM 1135 C C . PRO A 1 148 ? -0.441 -26.391 3.428 1 96.75 148 PRO A C 1
ATOM 1137 O O . PRO A 1 148 ? -0.003 -25.234 3.316 1 96.75 148 PRO A O 1
ATOM 1140 N N . ALA A 1 149 ? -0.358 -27.141 4.523 1 95.31 149 ALA A N 1
ATOM 1141 C CA . ALA A 1 149 ? 0.308 -26.641 5.719 1 95.31 149 ALA A CA 1
ATOM 1142 C C . ALA A 1 149 ? 1.559 -27.453 6.039 1 95.31 149 ALA A C 1
ATOM 1144 O O . ALA A 1 149 ? 1.566 -28.672 5.891 1 95.31 149 ALA A O 1
ATOM 1145 N N . GLY A 1 150 ? 2.533 -26.719 6.523 1 96.31 150 GLY A N 1
ATOM 1146 C CA . GLY A 1 150 ? 3.783 -27.375 6.855 1 96.31 150 GLY A CA 1
ATOM 1147 C C . GLY A 1 150 ? 4.742 -27.469 5.684 1 96.31 150 GLY A C 1
ATOM 1148 O O . GLY A 1 150 ? 4.32 -27.703 4.551 1 96.31 150 GLY A O 1
ATOM 1149 N N . GLU A 1 151 ? 5.934 -27.359 5.988 1 95.31 151 GLU A N 1
ATOM 1150 C CA . GLU A 1 151 ? 6.953 -27.266 4.945 1 95.31 151 GLU A CA 1
ATOM 1151 C C . GLU A 1 151 ? 6.969 -28.531 4.082 1 95.31 151 GLU A C 1
ATOM 1153 O O . GLU A 1 151 ? 7.059 -28.438 2.855 1 95.31 151 GLU A O 1
ATOM 1158 N N . GLU A 1 152 ? 6.922 -29.672 4.645 1 96.94 152 GLU A N 1
ATOM 1159 C CA . GLU A 1 152 ? 7.008 -30.922 3.9 1 96.94 152 GLU A CA 1
ATOM 1160 C C . GLU A 1 152 ? 5.844 -31.062 2.922 1 96.94 152 GLU A C 1
ATOM 1162 O O . GLU A 1 152 ? 6.047 -31.406 1.755 1 96.94 152 GLU A O 1
ATOM 1167 N N . THR A 1 153 ? 4.652 -30.812 3.428 1 97.69 153 THR A N 1
ATOM 1168 C CA . THR A 1 153 ? 3.475 -30.906 2.572 1 97.69 153 THR A CA 1
ATOM 1169 C C . THR A 1 153 ? 3.533 -29.859 1.462 1 97.69 153 THR A C 1
ATOM 1171 O O . THR A 1 153 ? 3.217 -30.156 0.308 1 97.69 153 THR A O 1
ATOM 1174 N N . ARG A 1 154 ? 3.924 -28.688 1.789 1 98.06 154 ARG A N 1
ATOM 1175 C CA . ARG A 1 154 ? 4.031 -27.609 0.799 1 98.06 154 ARG A CA 1
ATOM 1176 C C . ARG A 1 154 ? 5.082 -27.953 -0.254 1 98.06 154 ARG A C 1
ATOM 1178 O O . ARG A 1 154 ? 4.883 -27.688 -1.442 1 98.06 154 ARG A O 1
ATOM 1185 N N . ARG A 1 155 ? 6.156 -28.547 0.207 1 98 155 ARG A N 1
ATOM 1186 C CA . ARG A 1 155 ? 7.203 -28.953 -0.727 1 98 155 ARG A CA 1
ATOM 1187 C C . ARG A 1 155 ? 6.688 -30 -1.694 1 98 155 ARG A C 1
ATOM 1189 O O . ARG A 1 155 ? 6.969 -29.953 -2.895 1 98 155 ARG A O 1
ATOM 1196 N N . GLU A 1 156 ? 5.965 -30.953 -1.204 1 97.88 156 GLU A N 1
ATOM 1197 C CA . GLU A 1 156 ? 5.41 -32.031 -2.025 1 97.88 156 GLU A CA 1
ATOM 1198 C C . GLU A 1 156 ? 4.488 -31.469 -3.107 1 97.88 156 GLU A C 1
ATOM 1200 O O . GLU A 1 156 ? 4.461 -31.969 -4.23 1 97.88 156 GLU A O 1
ATOM 1205 N N . VAL A 1 157 ? 3.807 -30.422 -2.781 1 98.19 157 VAL A N 1
ATOM 1206 C CA . VAL A 1 157 ? 2.789 -29.875 -3.67 1 98.19 157 VAL A CA 1
ATOM 1207 C C . VAL A 1 157 ? 3.432 -28.891 -4.648 1 98.19 157 VAL A C 1
ATOM 1209 O O . VAL A 1 157 ? 3.135 -28.922 -5.848 1 98.19 157 VAL A O 1
ATOM 1212 N N . ALA A 1 158 ? 4.398 -28.125 -4.211 1 98.69 158 ALA A N 1
ATOM 1213 C CA . ALA A 1 158 ? 4.816 -26.938 -4.957 1 98.69 158 ALA A CA 1
ATOM 1214 C C . ALA A 1 158 ? 6.125 -27.188 -5.699 1 98.69 158 ALA A C 1
ATOM 1216 O O . ALA A 1 158 ? 6.438 -26.5 -6.672 1 98.69 158 ALA A O 1
ATOM 1217 N N . VAL A 1 159 ? 6.895 -28.188 -5.242 1 98.81 159 VAL A N 1
ATOM 1218 C CA . VAL A 1 159 ? 8.273 -28.266 -5.727 1 98.81 159 VAL A CA 1
ATOM 1219 C C . VAL A 1 159 ? 8.43 -29.516 -6.602 1 98.81 159 VAL A C 1
ATOM 1221 O O . VAL A 1 159 ? 8 -30.609 -6.223 1 98.81 159 VAL A O 1
ATOM 1224 N N . ILE A 1 160 ? 9 -29.344 -7.781 1 98.62 160 ILE A N 1
ATOM 1225 C CA . ILE A 1 160 ? 9.32 -30.469 -8.664 1 98.62 160 ILE A CA 1
ATOM 1226 C C . ILE A 1 160 ? 10.43 -31.312 -8.039 1 98.62 160 ILE A C 1
ATOM 1228 O O . ILE A 1 160 ? 11.469 -30.781 -7.637 1 98.62 160 ILE A O 1
ATOM 1232 N N . LYS A 1 161 ? 10.281 -32.594 -8.039 1 96.88 161 LYS A N 1
ATOM 1233 C CA . LYS A 1 161 ? 11.125 -33.469 -7.215 1 96.88 161 LYS A CA 1
ATOM 1234 C C . LYS A 1 161 ? 12.312 -34 -8.016 1 96.88 161 LYS A C 1
ATOM 1236 O O . LYS A 1 161 ? 13.391 -34.219 -7.461 1 96.88 161 LYS A O 1
ATOM 1241 N N . ASP A 1 162 ? 12.078 -34.219 -9.305 1 95.5 162 ASP A N 1
ATOM 1242 C CA . ASP A 1 162 ? 13.086 -34.969 -10.062 1 95.5 162 ASP A CA 1
ATOM 1243 C C . ASP A 1 162 ? 13.328 -34.312 -11.422 1 95.5 162 ASP A C 1
ATOM 1245 O O . ASP A 1 162 ? 12.555 -33.438 -11.852 1 95.5 162 ASP A O 1
ATOM 1249 N N . GLY A 1 163 ? 14.43 -34.781 -11.969 1 96.19 163 GLY A N 1
ATOM 1250 C CA . GLY A 1 163 ? 14.742 -34.312 -13.305 1 96.19 163 GLY A CA 1
ATOM 1251 C C . GLY A 1 163 ? 15.492 -33 -13.312 1 96.19 163 GLY A C 1
ATOM 1252 O O . GLY A 1 163 ? 15.984 -32.531 -12.273 1 96.19 163 GLY A O 1
ATOM 1253 N N . VAL A 1 164 ? 15.609 -32.375 -14.453 1 96.69 164 VAL A N 1
ATOM 1254 C CA . VAL A 1 164 ? 16.406 -31.156 -14.672 1 96.69 164 VAL A CA 1
ATOM 1255 C C . VAL A 1 164 ? 15.758 -29.969 -13.953 1 96.69 164 VAL A C 1
ATOM 1257 O O . VAL A 1 164 ? 16.422 -28.984 -13.633 1 96.69 164 VAL A O 1
ATOM 1260 N N . ASP A 1 165 ? 14.484 -30.109 -13.602 1 98.12 165 ASP A N 1
ATOM 1261 C CA . ASP A 1 165 ? 13.742 -29 -13 1 98.12 165 ASP A CA 1
ATOM 1262 C C . ASP A 1 165 ? 13.602 -29.203 -11.492 1 98.12 165 ASP A C 1
ATOM 1264 O O . ASP A 1 165 ? 12.867 -28.453 -10.828 1 98.12 165 ASP A O 1
ATOM 1268 N N . ALA A 1 166 ? 14.312 -30.219 -10.922 1 98.38 166 ALA A N 1
ATOM 1269 C CA . ALA A 1 166 ? 14.242 -30.453 -9.484 1 98.38 166 ALA A CA 1
ATOM 1270 C C . ALA A 1 166 ? 14.492 -29.172 -8.711 1 98.38 166 ALA A C 1
ATOM 1272 O O . ALA A 1 166 ? 15.43 -28.438 -9.016 1 98.38 166 ALA A O 1
ATOM 1273 N N . GLY A 1 167 ? 13.609 -28.922 -7.754 1 98.5 167 GLY A N 1
ATOM 1274 C CA . GLY A 1 167 ? 13.727 -27.719 -6.934 1 98.5 167 GLY A CA 1
ATOM 1275 C C . GLY A 1 167 ? 12.977 -26.531 -7.504 1 98.5 167 GLY A C 1
ATOM 1276 O O . GLY A 1 167 ? 12.82 -25.516 -6.828 1 98.5 167 GLY A O 1
ATOM 1277 N N . GLY A 1 168 ? 12.492 -26.656 -8.727 1 98.69 168 GLY A N 1
ATOM 1278 C CA . GLY A 1 168 ? 11.719 -25.609 -9.375 1 98.69 168 GLY A CA 1
ATOM 1279 C C . GLY A 1 168 ? 10.227 -25.734 -9.125 1 98.69 168 GLY A C 1
ATOM 1280 O O . GLY A 1 168 ? 9.773 -26.656 -8.453 1 98.69 168 GLY A O 1
ATOM 1281 N N . SER A 1 169 ? 9.492 -24.766 -9.648 1 98.94 169 SER A N 1
ATOM 1282 C CA . SER A 1 169 ? 8.047 -24.719 -9.484 1 98.94 169 SER A CA 1
ATOM 1283 C C . SER A 1 169 ? 7.387 -23.953 -10.625 1 98.94 169 SER A C 1
ATOM 1285 O O . SER A 1 169 ? 7.996 -23.062 -11.211 1 98.94 169 SER A O 1
ATOM 1287 N N . TYR A 1 170 ? 6.191 -24.359 -10.977 1 98.94 170 TYR A N 1
ATOM 1288 C CA . TYR A 1 170 ? 5.348 -23.531 -11.836 1 98.94 170 TYR A CA 1
ATOM 1289 C C . TYR A 1 170 ? 4.586 -22.5 -11.016 1 98.94 170 TYR A C 1
ATOM 1291 O O . TYR A 1 170 ? 4.219 -22.75 -9.867 1 98.94 170 TYR A O 1
ATOM 1299 N N . VAL A 1 171 ? 4.387 -21.359 -11.617 1 98.94 171 VAL A N 1
ATOM 1300 C CA . VAL A 1 171 ? 3.746 -20.25 -10.922 1 98.94 171 VAL A CA 1
ATOM 1301 C C . VAL A 1 171 ? 2.582 -19.719 -11.758 1 98.94 171 VAL A C 1
ATOM 1303 O O . VAL A 1 171 ? 2.701 -19.578 -12.977 1 98.94 171 VAL A O 1
ATOM 1306 N N . PHE A 1 172 ? 1.496 -19.5 -11.109 1 98.88 172 PHE A N 1
ATOM 1307 C CA . PHE A 1 172 ? 0.342 -18.828 -11.695 1 98.88 172 PHE A CA 1
ATOM 1308 C C . PHE A 1 172 ? -0.004 -17.578 -10.914 1 98.88 172 PHE A C 1
ATOM 1310 O O . PHE A 1 172 ? -0.063 -17.594 -9.688 1 98.88 172 PHE A O 1
ATOM 1317 N N . VAL A 1 173 ? -0.202 -16.453 -11.648 1 98.88 173 VAL A N 1
ATOM 1318 C CA . VAL A 1 173 ? -0.636 -15.211 -11.008 1 98.88 173 VAL A CA 1
ATOM 1319 C C . VAL A 1 173 ? -1.853 -14.648 -11.734 1 98.88 173 VAL A C 1
ATOM 1321 O O . VAL A 1 173 ? -1.958 -14.766 -12.961 1 98.88 173 VAL A O 1
ATOM 1324 N N . GLN A 1 174 ? -2.703 -14.016 -10.992 1 98.81 174 GLN A N 1
ATOM 1325 C CA . GLN A 1 174 ? -3.943 -13.438 -11.492 1 98.81 174 GLN A CA 1
ATOM 1326 C C . GLN A 1 174 ? -4.48 -12.375 -10.539 1 98.81 174 GLN A C 1
ATOM 1328 O O . GLN A 1 174 ? -4.707 -12.656 -9.359 1 98.81 174 GLN A O 1
ATOM 1333 N N . ARG A 1 175 ? -4.648 -11.156 -11.023 1 98.81 175 ARG A N 1
ATOM 1334 C CA . ARG A 1 175 ? -5.195 -10.086 -10.203 1 98.81 175 ARG A CA 1
ATOM 1335 C C . ARG A 1 175 ? -6.711 -10.008 -10.336 1 98.81 175 ARG A C 1
ATOM 1337 O O . ARG A 1 175 ? -7.234 -9.945 -11.453 1 98.81 175 ARG A O 1
ATOM 1344 N N . TRP A 1 176 ? -7.406 -10.039 -9.242 1 98.81 176 TRP A N 1
ATOM 1345 C CA . TRP A 1 176 ? -8.867 -10 -9.195 1 98.81 176 TRP A CA 1
ATOM 1346 C C . TRP A 1 176 ? -9.359 -8.672 -8.625 1 98.81 176 TRP A C 1
ATOM 1348 O O . TRP A 1 176 ? -8.805 -8.164 -7.648 1 98.81 176 TRP A O 1
ATOM 1358 N N . GLU A 1 177 ? -10.336 -8.086 -9.242 1 98.88 177 GLU A N 1
ATOM 1359 C CA . GLU A 1 177 ? -10.992 -6.879 -8.758 1 98.88 177 GLU A CA 1
ATOM 1360 C C . GLU A 1 177 ? -12.383 -7.188 -8.203 1 98.88 177 GLU A C 1
ATOM 1362 O O . GLU A 1 177 ? -13.227 -7.742 -8.914 1 98.88 177 GLU A O 1
ATOM 1367 N N . HIS A 1 178 ? -12.586 -6.82 -6.957 1 98.81 178 HIS A N 1
ATOM 1368 C CA . HIS A 1 178 ? -13.836 -7.125 -6.27 1 98.81 178 HIS A CA 1
ATOM 1369 C C . HIS A 1 178 ? -14.836 -5.984 -6.414 1 98.81 178 HIS A C 1
ATOM 1371 O O . HIS A 1 178 ? -14.453 -4.812 -6.379 1 98.81 178 HIS A O 1
ATOM 1377 N N . ASN A 1 179 ? -16.062 -6.305 -6.609 1 98.44 179 ASN A N 1
ATOM 1378 C CA . ASN A 1 179 ? -17.203 -5.426 -6.383 1 98.44 179 ASN A CA 1
ATOM 1379 C C . ASN A 1 179 ? -17.891 -5.738 -5.066 1 98.44 179 ASN A C 1
ATOM 1381 O O . ASN A 1 179 ? -18.891 -6.457 -5.043 1 98.44 179 ASN A O 1
ATOM 1385 N N . LEU A 1 180 ? -17.422 -5.207 -4.023 1 97.94 180 LEU A N 1
ATOM 1386 C CA . LEU A 1 180 ? -17.906 -5.555 -2.691 1 97.94 180 LEU A CA 1
ATOM 1387 C C . LEU A 1 180 ? -19.312 -5.012 -2.459 1 97.94 180 LEU A C 1
ATOM 1389 O O . LEU A 1 180 ? -20.078 -5.578 -1.679 1 97.94 180 LEU A O 1
ATOM 1393 N N . LYS A 1 181 ? -19.625 -3.891 -3.057 1 95.69 181 LYS A N 1
ATOM 1394 C CA . LYS A 1 181 ? -21 -3.391 -2.971 1 95.69 181 LYS A CA 1
ATOM 1395 C C . LYS A 1 181 ? -21.984 -4.43 -3.475 1 95.69 181 LYS A C 1
ATOM 1397 O O . LYS A 1 181 ? -23.016 -4.668 -2.84 1 95.69 181 LYS A O 1
ATOM 1402 N N . GLN A 1 182 ? -21.609 -5.012 -4.574 1 97.38 182 GLN A N 1
ATOM 1403 C CA . GLN A 1 182 ? -22.453 -6.066 -5.133 1 97.38 182 GLN A CA 1
ATOM 1404 C C . GLN A 1 182 ? -22.531 -7.266 -4.195 1 97.38 182 GLN A C 1
ATOM 1406 O O . GLN A 1 182 ? -23.609 -7.812 -3.969 1 97.38 182 GLN A O 1
ATOM 1411 N N . LEU A 1 183 ? -21.438 -7.699 -3.65 1 98.19 183 LEU A N 1
ATOM 1412 C CA . LEU A 1 183 ? -21.406 -8.82 -2.719 1 98.19 183 LEU A CA 1
ATOM 1413 C C . LEU A 1 183 ? -22.281 -8.539 -1.5 1 98.19 183 LEU A C 1
ATOM 1415 O O . LEU A 1 183 ? -23.094 -9.383 -1.103 1 98.19 183 LEU A O 1
ATOM 1419 N N . ASN A 1 184 ? -22.172 -7.359 -0.997 1 96.06 184 ASN A N 1
ATOM 1420 C CA . ASN A 1 184 ? -22.812 -7.023 0.271 1 96.06 184 ASN A CA 1
ATOM 1421 C C . ASN A 1 184 ? -24.312 -6.828 0.106 1 96.06 184 ASN A C 1
ATOM 1423 O O . ASN A 1 184 ? -25.047 -6.762 1.094 1 96.06 184 ASN A O 1
ATOM 1427 N N . ARG A 1 185 ? -24.766 -6.746 -1.084 1 96.94 185 ARG A N 1
ATOM 1428 C CA . ARG A 1 185 ? -26.203 -6.711 -1.353 1 96.94 185 ARG A CA 1
ATOM 1429 C C . ARG A 1 185 ? -26.812 -8.102 -1.242 1 96.94 185 ARG A C 1
ATOM 1431 O O . ARG A 1 185 ? -28.031 -8.242 -1.112 1 96.94 185 ARG A O 1
ATOM 1438 N N . MET A 1 186 ? -25.984 -9.094 -1.267 1 97.88 186 MET A N 1
ATOM 1439 C CA . MET A 1 186 ? -26.453 -10.477 -1.158 1 97.88 186 MET A CA 1
ATOM 1440 C C . MET A 1 186 ? -26.641 -10.875 0.302 1 97.88 186 MET A C 1
ATOM 1442 O O . MET A 1 186 ? -25.938 -10.367 1.182 1 97.88 186 MET A O 1
ATOM 1446 N N . SER A 1 187 ? -27.578 -11.781 0.49 1 98.25 187 SER A N 1
ATOM 1447 C CA . SER A 1 187 ? -27.703 -12.336 1.834 1 98.25 187 SER A CA 1
ATOM 1448 C C . SER A 1 187 ? -26.469 -13.148 2.213 1 98.25 187 SER A C 1
ATOM 1450 O O . SER A 1 187 ? -25.766 -13.664 1.342 1 98.25 187 SER A O 1
ATOM 1452 N N . ILE A 1 188 ? -26.25 -13.242 3.494 1 98.25 188 ILE A N 1
ATOM 1453 C CA . ILE A 1 188 ? -25.141 -14.047 3.965 1 98.25 188 ILE A CA 1
ATOM 1454 C C . ILE A 1 188 ? -25.281 -15.477 3.441 1 98.25 188 ILE A C 1
ATOM 1456 O O . ILE A 1 188 ? -24.297 -16.078 3.02 1 98.25 188 ILE A O 1
ATOM 1460 N N . HIS A 1 189 ? -26.516 -15.977 3.434 1 98.12 189 HIS A N 1
ATOM 1461 C CA . HIS A 1 189 ? -26.766 -17.328 2.934 1 98.12 189 HIS A CA 1
ATOM 1462 C C . HIS A 1 189 ? -26.359 -17.453 1.47 1 98.12 189 HIS A C 1
ATOM 1464 O O . HIS A 1 189 ? -25.672 -18.406 1.092 1 98.12 189 HIS A O 1
ATOM 1470 N N . ASP A 1 190 ? -26.719 -16.516 0.633 1 98.38 190 ASP A N 1
ATOM 1471 C CA . ASP A 1 190 ? -26.359 -16.562 -0.783 1 98.38 190 ASP A CA 1
ATOM 1472 C C . ASP A 1 190 ? -24.859 -16.484 -0.976 1 98.38 190 ASP A C 1
ATOM 1474 O O . ASP A 1 190 ? -24.297 -17.172 -1.831 1 98.38 190 ASP A O 1
ATOM 1478 N N . GLN A 1 191 ? -24.219 -15.602 -0.188 1 98.69 191 GLN A N 1
ATOM 1479 C CA . GLN A 1 191 ? -22.766 -15.508 -0.242 1 98.69 191 GLN A CA 1
ATOM 1480 C C . GLN A 1 191 ? -22.109 -16.844 0.086 1 98.69 191 GLN A C 1
ATOM 1482 O O . GLN A 1 191 ? -21.203 -17.297 -0.617 1 98.69 191 GLN A O 1
ATOM 1487 N N . GLU A 1 192 ? -22.625 -17.453 1.148 1 98.69 192 GLU A N 1
ATOM 1488 C CA . GLU A 1 192 ? -22.078 -18.719 1.597 1 98.69 192 GLU A CA 1
ATOM 1489 C C . GLU A 1 192 ? -22.281 -19.812 0.552 1 98.69 192 GLU A C 1
ATOM 1491 O O . GLU A 1 192 ? -21.406 -20.641 0.321 1 98.69 192 GLU A O 1
ATOM 1496 N N . MET A 1 193 ? -23.391 -19.859 -0.116 1 98.5 193 MET A N 1
ATOM 1497 C CA . MET A 1 193 ? -23.672 -20.828 -1.178 1 98.5 193 MET A CA 1
ATOM 1498 C C . MET A 1 193 ? -22.781 -20.562 -2.393 1 98.5 193 MET A C 1
ATOM 1500 O O . MET A 1 193 ? -22.375 -21.5 -3.076 1 98.5 193 MET A O 1
ATOM 1504 N N . MET A 1 194 ? -22.5 -19.328 -2.643 1 98.5 194 MET A N 1
ATOM 1505 C CA . MET A 1 194 ? -21.609 -18.938 -3.734 1 98.5 194 MET A CA 1
ATOM 1506 C C . MET A 1 194 ? -20.188 -19.422 -3.473 1 98.5 194 MET A C 1
ATOM 1508 O O . MET A 1 194 ? -19.531 -19.953 -4.371 1 98.5 194 MET A O 1
ATOM 1512 N N . ILE A 1 195 ? -19.766 -19.359 -2.227 1 98 195 ILE A N 1
ATOM 1513 C CA . ILE A 1 195 ? -18.391 -19.688 -1.856 1 98 195 ILE A CA 1
ATOM 1514 C C . ILE A 1 195 ? -18.297 -21.188 -1.549 1 98 195 ILE A C 1
ATOM 1516 O O . ILE A 1 195 ? -17.297 -21.828 -1.905 1 98 195 ILE A O 1
ATOM 1520 N N . GLY A 1 196 ? -19.266 -21.781 -0.894 1 98 196 GLY A N 1
ATOM 1521 C CA . GLY A 1 196 ? -19.266 -23.172 -0.472 1 98 196 GLY A CA 1
ATOM 1522 C C . GLY A 1 196 ? -18.812 -23.359 0.964 1 98 196 GLY A C 1
ATOM 1523 O O . GLY A 1 196 ? -18.547 -24.484 1.393 1 98 196 GLY A O 1
ATOM 1524 N N . ARG A 1 197 ? -18.719 -22.266 1.741 1 98.06 197 ARG A N 1
ATOM 1525 C CA . ARG A 1 197 ? -18.359 -22.25 3.156 1 98.06 197 ARG A CA 1
ATOM 1526 C C . ARG A 1 197 ? -19.156 -21.219 3.918 1 98.06 197 ARG A C 1
ATOM 1528 O O . ARG A 1 197 ? -19.609 -20.219 3.34 1 98.06 197 ARG A O 1
ATOM 1535 N N . THR A 1 198 ? -19.312 -21.453 5.215 1 98.25 198 THR A N 1
ATOM 1536 C CA . THR A 1 198 ? -19.906 -20.406 6.035 1 98.25 198 THR A CA 1
ATOM 1537 C C . THR A 1 198 ? -18.922 -19.266 6.258 1 98.25 198 THR A C 1
ATOM 1539 O O . THR A 1 198 ? -17.703 -19.484 6.336 1 98.25 198 THR A O 1
ATOM 1542 N N . LYS A 1 199 ? -19.391 -18.141 6.305 1 97.69 199 LYS A N 1
ATOM 1543 C CA . LYS A 1 199 ? -18.562 -16.938 6.277 1 97.69 199 LYS A CA 1
ATOM 1544 C C . LYS A 1 199 ? -17.859 -16.734 7.621 1 97.69 199 LYS A C 1
ATOM 1546 O O . LYS A 1 199 ? -16.641 -16.594 7.68 1 97.69 199 LYS A O 1
ATOM 1551 N N . GLU A 1 200 ? -18.578 -16.75 8.734 1 96.94 200 GLU A N 1
ATOM 1552 C CA . GLU A 1 200 ? -18.031 -16.453 10.055 1 96.94 200 GLU A CA 1
ATOM 1553 C C . GLU A 1 200 ? -17.203 -17.625 10.586 1 96.94 200 GLU A C 1
ATOM 1555 O O . GLU A 1 200 ? -16.047 -17.453 10.953 1 96.94 200 GLU A O 1
ATOM 1560 N N . ALA A 1 201 ? -17.719 -18.859 10.453 1 96.94 201 ALA A N 1
ATOM 1561 C CA . ALA A 1 201 ? -17.109 -20.016 11.086 1 96.94 201 ALA A CA 1
ATOM 1562 C C . ALA A 1 201 ? -16.141 -20.719 10.133 1 96.94 201 ALA A C 1
ATOM 1564 O O . ALA A 1 201 ? -15.375 -21.594 10.547 1 96.94 201 ALA A O 1
ATOM 1565 N N . ASN A 1 202 ? -16.219 -20.344 8.852 1 97.5 202 ASN A N 1
ATOM 1566 C CA . ASN A 1 202 ? -15.336 -20.938 7.855 1 97.5 202 ASN A CA 1
ATOM 1567 C C . ASN A 1 202 ? -15.516 -22.453 7.785 1 97.5 202 ASN A C 1
ATOM 1569 O O . ASN A 1 202 ? -14.531 -23.203 7.734 1 97.5 202 ASN A O 1
ATOM 1573 N N . GLU A 1 203 ? -16.766 -22.875 7.809 1 97.56 203 GLU A N 1
ATOM 1574 C CA . GLU A 1 203 ? -17.078 -24.297 7.699 1 97.56 203 GLU A CA 1
ATOM 1575 C C . GLU A 1 203 ? -17.484 -24.672 6.281 1 97.56 203 GLU A C 1
ATOM 1577 O O . GLU A 1 203 ? -18.297 -23.969 5.66 1 97.56 203 GLU A O 1
ATOM 1582 N N . GLU A 1 204 ? -16.938 -25.719 5.848 1 96.88 204 GLU A N 1
ATOM 1583 C CA . GLU A 1 204 ? -17.328 -26.219 4.527 1 96.88 204 GLU A CA 1
ATOM 1584 C C . GLU A 1 204 ? -18.781 -26.672 4.512 1 96.88 204 GLU A C 1
ATOM 1586 O O . GLU A 1 204 ? -19.219 -27.359 5.43 1 96.88 204 GLU A O 1
ATOM 1591 N N . ILE A 1 205 ? -19.469 -26.234 3.502 1 97.38 205 ILE A N 1
ATOM 1592 C CA . ILE A 1 205 ? -20.812 -26.766 3.262 1 97.38 205 ILE A CA 1
ATOM 1593 C C . ILE A 1 205 ? -20.719 -28.094 2.51 1 97.38 205 ILE A C 1
ATOM 1595 O O . ILE A 1 205 ? -19.969 -28.219 1.539 1 97.38 205 ILE A O 1
ATOM 1599 N N . ASP A 1 206 ? -21.516 -29.047 2.916 1 96 206 ASP A N 1
ATOM 1600 C CA . ASP A 1 206 ? -21.453 -30.375 2.328 1 96 206 ASP A CA 1
ATOM 1601 C C . ASP A 1 206 ? -21.656 -30.312 0.814 1 96 206 ASP A C 1
ATOM 1603 O O . ASP A 1 206 ? -22.469 -29.547 0.316 1 96 206 ASP A O 1
ATOM 1607 N N . GLY A 1 207 ? -20.922 -31.188 0.155 1 94.12 207 GLY A N 1
ATOM 1608 C CA . GLY A 1 207 ? -20.953 -31.203 -1.299 1 94.12 207 GLY A CA 1
ATOM 1609 C C . GLY A 1 207 ? -22.344 -31.297 -1.876 1 94.12 207 GLY A C 1
ATOM 1610 O O . GLY A 1 207 ? -22.641 -30.688 -2.904 1 94.12 207 GLY A O 1
ATOM 1611 N N . ASP A 1 208 ? -23.203 -31.984 -1.223 1 95.44 208 ASP A N 1
ATOM 1612 C CA . ASP A 1 208 ? -24.578 -32.188 -1.706 1 95.44 208 ASP A CA 1
ATOM 1613 C C . ASP A 1 208 ? -25.453 -31 -1.368 1 95.44 208 ASP A C 1
ATOM 1615 O O . ASP A 1 208 ? -26.562 -30.859 -1.917 1 95.44 208 ASP A O 1
ATOM 1619 N N . ALA A 1 209 ? -24.953 -30.172 -0.511 1 97.06 209 ALA A N 1
ATOM 1620 C CA . ALA A 1 209 ? -25.781 -29.062 -0.033 1 97.06 209 ALA A CA 1
ATOM 1621 C C . ALA A 1 209 ? -25.344 -27.75 -0.665 1 97.06 209 ALA A C 1
ATOM 1623 O O . ALA A 1 209 ? -25.953 -26.703 -0.421 1 97.06 209 ALA A O 1
ATOM 1624 N N . ARG A 1 210 ? -24.281 -27.75 -1.42 1 96.88 210 ARG A N 1
ATOM 1625 C CA . ARG A 1 210 ? -23.828 -26.531 -2.09 1 96.88 210 ARG A CA 1
ATOM 1626 C C . ARG A 1 210 ? -23.969 -26.656 -3.604 1 96.88 210 ARG A C 1
ATOM 1628 O O . ARG A 1 210 ? -23.875 -27.766 -4.152 1 96.88 210 ARG A O 1
ATOM 1635 N N . PRO A 1 211 ? -24.156 -25.562 -4.25 1 98 211 PRO A N 1
ATOM 1636 C CA . PRO A 1 211 ? -24.312 -25.594 -5.707 1 98 211 PRO A CA 1
ATOM 1637 C C . PRO A 1 211 ? -23.062 -26.078 -6.43 1 98 211 PRO A C 1
ATOM 1639 O O . PRO A 1 211 ? -21.938 -25.859 -5.945 1 98 211 PRO A O 1
ATOM 1642 N N . ALA A 1 212 ? -23.25 -26.641 -7.59 1 97.75 212 ALA A N 1
ATOM 1643 C CA . ALA A 1 212 ? -22.141 -27.047 -8.453 1 97.75 212 ALA A CA 1
ATOM 1644 C C . ALA A 1 212 ? -21.312 -25.844 -8.898 1 97.75 212 ALA A C 1
ATOM 1646 O O . ALA A 1 212 ? -20.172 -25.984 -9.32 1 97.75 212 ALA A O 1
ATOM 1647 N N . THR A 1 213 ? -21.922 -24.625 -8.773 1 98.38 213 THR A N 1
ATOM 1648 C CA . THR A 1 213 ? -21.266 -23.391 -9.227 1 98.38 213 THR A CA 1
ATOM 1649 C C . THR A 1 213 ? -20.547 -22.703 -8.07 1 98.38 213 THR A C 1
ATOM 1651 O O . THR A 1 213 ? -19.906 -21.672 -8.258 1 98.38 213 THR A O 1
ATOM 1654 N N . SER A 1 214 ? -20.656 -23.297 -6.867 1 98.44 214 SER A N 1
ATOM 1655 C CA . SER A 1 214 ? -19.922 -22.688 -5.766 1 98.44 214 SER A CA 1
ATOM 1656 C C . SER A 1 214 ? -18.422 -22.688 -6.035 1 98.44 214 SER A C 1
ATOM 1658 O O . SER A 1 214 ? -17.922 -23.562 -6.742 1 98.44 214 SER A O 1
ATOM 1660 N N . HIS A 1 215 ? -17.719 -21.766 -5.477 1 97.81 215 HIS A N 1
ATOM 1661 C CA . HIS A 1 215 ? -16.281 -21.688 -5.664 1 97.81 215 HIS A CA 1
ATOM 1662 C C . HIS A 1 215 ? -15.594 -22.984 -5.242 1 97.81 215 HIS A C 1
ATOM 1664 O O . HIS A 1 215 ? -14.758 -23.516 -5.973 1 97.81 215 HIS A O 1
ATOM 1670 N N . LEU A 1 216 ? -15.969 -23.453 -4.074 1 97.25 216 LEU A N 1
ATOM 1671 C CA . LEU A 1 216 ? -15.367 -24.688 -3.562 1 97.25 216 LEU A CA 1
ATOM 1672 C C . LEU A 1 216 ? -15.609 -25.844 -4.516 1 97.25 216 LEU A C 1
ATOM 1674 O O . LEU A 1 216 ? -14.695 -26.625 -4.801 1 97.25 216 LEU A O 1
ATOM 1678 N N . SER A 1 217 ? -16.844 -25.938 -5.023 1 97.44 217 SER A N 1
ATOM 1679 C CA . SER A 1 217 ? -17.156 -27 -5.961 1 97.44 217 SER A CA 1
ATOM 1680 C C . SER A 1 217 ? -16.344 -26.891 -7.238 1 97.44 217 SER A C 1
ATOM 1682 O O . SER A 1 217 ? -15.992 -27.906 -7.855 1 97.44 217 SER A O 1
ATOM 1684 N N . ARG A 1 218 ? -16.031 -25.703 -7.605 1 97.81 218 ARG A N 1
ATOM 1685 C CA . ARG A 1 218 ? -15.344 -25.469 -8.875 1 97.81 218 ARG A CA 1
ATOM 1686 C C . ARG A 1 218 ? -13.852 -25.734 -8.742 1 97.81 218 ARG A C 1
ATOM 1688 O O . ARG A 1 218 ? -13.195 -26.094 -9.727 1 97.81 218 ARG A O 1
ATOM 1695 N N . VAL A 1 219 ? -13.266 -25.641 -7.5 1 95.88 219 VAL A N 1
ATOM 1696 C CA . VAL A 1 219 ? -11.812 -25.641 -7.438 1 95.88 219 VAL A CA 1
ATOM 1697 C C . VAL A 1 219 ? -11.328 -26.859 -6.652 1 95.88 219 VAL A C 1
ATOM 1699 O O . VAL A 1 219 ? -10.148 -27.219 -6.73 1 95.88 219 VAL A O 1
ATOM 1702 N N . ASP A 1 220 ? -12.156 -27.406 -5.828 1 94.88 220 ASP A N 1
ATOM 1703 C CA . ASP A 1 220 ? -11.781 -28.625 -5.121 1 94.88 220 ASP A CA 1
ATOM 1704 C C . ASP A 1 220 ? -11.93 -29.844 -6.023 1 94.88 220 ASP A C 1
ATOM 1706 O O . ASP A 1 220 ? -12.875 -30.625 -5.879 1 94.88 220 ASP A O 1
ATOM 1710 N N . LEU A 1 221 ? -10.961 -30.094 -6.824 1 96.12 221 LEU A N 1
ATOM 1711 C CA . LEU A 1 221 ? -11.023 -31.109 -7.867 1 96.12 221 LEU A CA 1
ATOM 1712 C C . LEU A 1 221 ? -10.148 -32.312 -7.504 1 96.12 221 LEU A C 1
ATOM 1714 O O . LEU A 1 221 ? -9.156 -32.156 -6.793 1 96.12 221 LEU A O 1
ATOM 1718 N N . LYS A 1 222 ? -10.547 -33.406 -8.016 1 95.62 222 LYS A N 1
ATOM 1719 C CA . LYS A 1 222 ? -9.797 -34.656 -7.855 1 95.62 222 LYS A CA 1
ATOM 1720 C C . LYS A 1 222 ? -9.656 -35.375 -9.188 1 95.62 222 LYS A C 1
ATOM 1722 O O . LYS A 1 222 ? -10.57 -35.375 -10.016 1 95.62 222 LYS A O 1
ATOM 1727 N N . GLU A 1 223 ? -8.516 -35.875 -9.398 1 96.06 223 GLU A N 1
ATOM 1728 C CA . GLU A 1 223 ? -8.234 -36.812 -10.484 1 96.06 223 GLU A CA 1
ATOM 1729 C C . GLU A 1 223 ? -7.672 -38.125 -9.945 1 96.06 223 GLU A C 1
ATOM 1731 O O . GLU A 1 223 ? -6.676 -38.125 -9.211 1 96.06 223 GLU A O 1
ATOM 1736 N N . ASP A 1 224 ? -8.336 -39.219 -10.289 1 95.12 224 ASP A N 1
ATOM 1737 C CA . ASP A 1 224 ? -7.953 -40.562 -9.828 1 95.12 224 ASP A CA 1
ATOM 1738 C C . ASP A 1 224 ? -7.895 -40.625 -8.305 1 95.12 224 ASP A C 1
ATOM 1740 O O . ASP A 1 224 ? -6.938 -41.125 -7.73 1 95.12 224 ASP A O 1
ATOM 1744 N N . GLY A 1 225 ? -8.711 -39.969 -7.664 1 93.56 225 GLY A N 1
ATOM 1745 C CA . GLY A 1 225 ? -8.852 -40 -6.219 1 93.56 225 GLY A CA 1
ATOM 1746 C C . GLY A 1 225 ? -7.887 -39.062 -5.5 1 93.56 225 GLY A C 1
ATOM 1747 O O . GLY A 1 225 ? -7.898 -38.969 -4.273 1 93.56 225 GLY A O 1
ATOM 1748 N N . LYS A 1 226 ? -7.082 -38.438 -6.285 1 94.62 226 LYS A N 1
ATOM 1749 C CA . LYS A 1 226 ? -6.105 -37.531 -5.684 1 94.62 2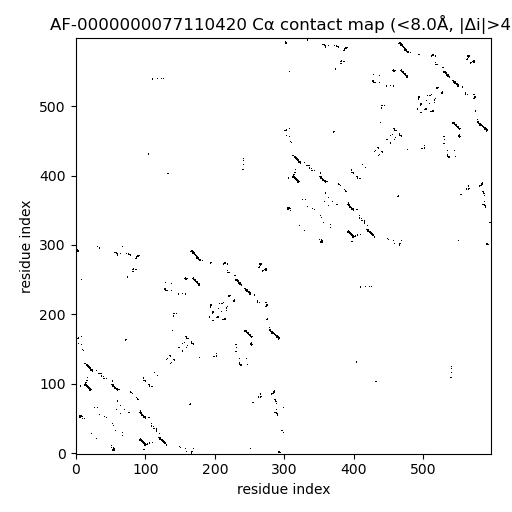26 LYS A CA 1
ATOM 1750 C C . LYS A 1 226 ? -6.453 -36.094 -5.969 1 94.62 226 LYS A C 1
ATOM 1752 O O . LYS A 1 226 ? -6.762 -35.719 -7.109 1 94.62 226 LYS A O 1
ATOM 1757 N N . GLY A 1 227 ? -6.426 -35.281 -4.957 1 95.44 227 GLY A N 1
ATOM 1758 C CA . GLY A 1 227 ? -6.707 -33.875 -5.109 1 95.44 227 GLY A CA 1
ATOM 1759 C C . GLY A 1 227 ? -5.66 -33.125 -5.93 1 95.44 227 GLY A C 1
ATOM 1760 O O . GLY A 1 227 ? -4.469 -33.438 -5.828 1 95.44 227 GLY A O 1
ATOM 1761 N N . LEU A 1 228 ? -6.059 -32.188 -6.734 1 97.12 228 LEU A N 1
ATOM 1762 C CA . LEU A 1 228 ? -5.164 -31.328 -7.484 1 97.12 228 LEU A CA 1
ATOM 1763 C C . LEU A 1 228 ? -4.746 -30.125 -6.637 1 97.12 228 LEU A C 1
ATOM 1765 O O . LEU A 1 228 ? -5.324 -29.047 -6.75 1 97.12 228 LEU A O 1
ATOM 1769 N N . LYS A 1 229 ? -3.707 -30.297 -5.848 1 96.75 229 LYS A N 1
ATOM 1770 C CA . LYS A 1 229 ? -3.326 -29.328 -4.828 1 96.75 229 LYS A CA 1
ATOM 1771 C C . LYS A 1 229 ? -2.363 -28.281 -5.398 1 96.75 229 LYS A C 1
ATOM 1773 O O . LYS A 1 229 ? -1.594 -28.578 -6.312 1 96.75 229 LYS A O 1
ATOM 1778 N N . ILE A 1 230 ? -2.439 -27.141 -4.887 1 97.56 230 ILE A N 1
ATOM 1779 C CA . ILE A 1 230 ? -1.543 -26.016 -5.16 1 97.56 230 ILE A CA 1
ATOM 1780 C C . ILE A 1 230 ? -1.195 -25.312 -3.855 1 97.56 230 ILE A C 1
ATOM 1782 O O . ILE A 1 230 ? -1.91 -25.438 -2.859 1 97.56 230 ILE A O 1
ATOM 1786 N N . VAL A 1 231 ? -0.086 -24.641 -3.799 1 98.19 231 VAL A N 1
ATOM 1787 C CA . VAL A 1 231 ? 0.248 -23.75 -2.689 1 98.19 231 VAL A CA 1
ATOM 1788 C C . VAL A 1 231 ? -0.115 -22.312 -3.049 1 98.19 231 VAL A C 1
ATOM 1790 O O . VAL A 1 231 ? 0.435 -21.75 -3.996 1 98.19 231 VAL A O 1
ATOM 1793 N N . ARG A 1 232 ? -1.025 -21.781 -2.338 1 97.38 232 ARG A N 1
ATOM 1794 C CA . ARG A 1 232 ? -1.485 -20.406 -2.588 1 97.38 232 ARG A CA 1
ATOM 1795 C C . ARG A 1 232 ? -0.713 -19.406 -1.735 1 97.38 232 ARG A C 1
ATOM 1797 O O . ARG A 1 232 ? -0.533 -19.625 -0.534 1 97.38 232 ARG A O 1
ATOM 1804 N N . GLN A 1 233 ? -0.27 -18.406 -2.32 1 97.06 233 GLN A N 1
ATOM 1805 C CA . GLN A 1 233 ? 0.373 -17.281 -1.652 1 97.06 233 GLN A CA 1
ATOM 1806 C C . GLN A 1 233 ? -0.267 -15.953 -2.064 1 97.06 233 GLN A C 1
ATOM 1808 O O . GLN A 1 233 ? 0.426 -15.031 -2.502 1 97.06 233 GLN A O 1
ATOM 1813 N N . SER A 1 234 ? -1.548 -15.836 -1.908 1 97.44 234 SER A N 1
ATOM 1814 C CA . SER A 1 234 ? -2.375 -14.711 -2.322 1 97.44 234 SER A CA 1
ATOM 1815 C C . SER A 1 234 ? -2.59 -13.734 -1.172 1 97.44 234 SER A C 1
ATOM 1817 O O . SER A 1 234 ? -2.609 -14.133 -0.005 1 97.44 234 SER A O 1
ATOM 1819 N N . LEU A 1 235 ? -2.701 -12.492 -1.472 1 98.56 235 LEU A N 1
ATOM 1820 C CA . LEU A 1 235 ? -3.059 -11.477 -0.488 1 98.56 235 LEU A CA 1
ATOM 1821 C C . LEU A 1 235 ? -3.99 -10.43 -1.097 1 98.56 235 LEU A C 1
ATOM 1823 O O . LEU A 1 235 ? -3.92 -10.156 -2.297 1 98.56 235 LEU A O 1
ATOM 1827 N N . PRO A 1 236 ? -4.863 -9.828 -0.252 1 98.75 236 PRO A N 1
ATOM 1828 C CA . PRO A 1 236 ? -5.605 -8.648 -0.689 1 98.75 236 PRO A CA 1
ATOM 1829 C C . PRO A 1 236 ? -4.688 -7.492 -1.099 1 98.75 236 PRO A C 1
ATOM 1831 O O . PRO A 1 236 ? -3.525 -7.449 -0.693 1 98.75 236 PRO A O 1
ATOM 1834 N N . TYR A 1 237 ? -5.219 -6.637 -1.949 1 98.81 237 TYR A N 1
ATOM 1835 C CA . TYR A 1 237 ? -4.512 -5.434 -2.381 1 98.81 237 TYR A CA 1
ATOM 1836 C C . TYR A 1 237 ? -5.492 -4.305 -2.674 1 98.81 237 TYR A C 1
ATOM 1838 O O . TYR A 1 237 ? -6.699 -4.527 -2.76 1 98.81 237 TYR A O 1
ATOM 1846 N N . GLY A 1 238 ? -4.973 -3.092 -2.758 1 98.62 238 GLY A N 1
ATOM 1847 C CA . GLY A 1 238 ? -5.734 -1.998 -3.336 1 98.62 238 GLY A CA 1
ATOM 1848 C C . GLY A 1 238 ? -6.02 -0.882 -2.348 1 98.62 238 GLY A C 1
ATOM 1849 O O . GLY A 1 238 ? -5.336 -0.759 -1.329 1 98.62 238 GLY A O 1
ATOM 1850 N N . THR A 1 239 ? -6.922 -0.034 -2.721 1 98.69 239 THR A N 1
ATOM 1851 C CA . THR A 1 239 ? -7.355 1.082 -1.887 1 98.69 239 THR A CA 1
ATOM 1852 C C . THR A 1 239 ? -8.82 0.933 -1.505 1 98.69 239 THR A C 1
ATOM 1854 O O . THR A 1 239 ? -9.586 0.25 -2.195 1 98.69 239 THR A O 1
ATOM 1857 N N . ALA A 1 240 ? -9.188 1.532 -0.447 1 98.5 240 ALA A N 1
ATOM 1858 C CA . ALA A 1 240 ? -10.57 1.454 0.009 1 98.5 240 ALA A CA 1
ATOM 1859 C C . ALA A 1 240 ? -11.508 2.211 -0.934 1 98.5 240 ALA A C 1
ATOM 1861 O O . ALA A 1 240 ? -12.648 1.801 -1.147 1 98.5 240 ALA A O 1
ATOM 1862 N N . SER A 1 241 ? -11.031 3.307 -1.553 1 98.25 241 SER A N 1
ATOM 1863 C CA . SER A 1 241 ? -11.883 4.164 -2.369 1 98.25 241 SER A CA 1
ATOM 1864 C C . SER A 1 241 ? -11.82 3.768 -3.842 1 98.25 241 SER A C 1
ATOM 1866 O O . SER A 1 241 ? -12.594 4.262 -4.656 1 98.25 241 SER A O 1
ATOM 1868 N N . GLY A 1 242 ? -10.828 2.963 -4.223 1 97.69 242 GLY A N 1
ATOM 1869 C CA . GLY A 1 242 ? -10.633 2.568 -5.609 1 97.69 242 GLY A CA 1
ATOM 1870 C C . GLY A 1 242 ? -10.625 1.065 -5.809 1 97.69 242 GLY A C 1
ATOM 1871 O O . GLY A 1 242 ? -11.406 0.347 -5.176 1 97.69 242 GLY A O 1
ATOM 1872 N N . THR A 1 243 ? -9.836 0.647 -6.77 1 98.31 243 THR A N 1
ATOM 1873 C CA . THR A 1 243 ? -9.742 -0.771 -7.094 1 98.31 243 THR A CA 1
ATOM 1874 C C . THR A 1 243 ? -9.125 -1.554 -5.941 1 98.31 243 THR A C 1
ATOM 1876 O O . THR A 1 243 ? -8.141 -1.115 -5.344 1 98.31 243 THR A O 1
ATOM 1879 N N . HIS A 1 244 ? -9.727 -2.615 -5.574 1 98.81 244 HIS A N 1
ATOM 1880 C CA . HIS A 1 244 ? -9.211 -3.561 -4.59 1 98.81 244 HIS A CA 1
ATOM 1881 C C . HIS A 1 244 ? -9.688 -4.977 -4.891 1 98.81 244 HIS A C 1
ATOM 1883 O O . HIS A 1 244 ? -10.625 -5.172 -5.672 1 98.81 244 HIS A O 1
ATOM 1889 N N . GLY A 1 245 ? -9.016 -5.883 -4.363 1 98.75 245 GLY A N 1
ATOM 1890 C CA . GLY A 1 245 ? -9.359 -7.281 -4.57 1 98.75 245 GLY A CA 1
ATOM 1891 C C . GLY A 1 245 ? -8.32 -8.242 -4.035 1 98.75 245 GLY A C 1
ATOM 1892 O O . GLY A 1 245 ? -7.879 -8.117 -2.889 1 98.75 245 GLY A O 1
ATOM 1893 N N . LEU A 1 246 ? -8.078 -9.242 -4.809 1 98.69 246 LEU A N 1
ATOM 1894 C CA . LEU A 1 246 ? -7.137 -10.289 -4.438 1 98.69 246 LEU A CA 1
ATOM 1895 C C . LEU A 1 246 ? -6.082 -10.477 -5.523 1 98.69 246 LEU A C 1
ATOM 1897 O O . LEU A 1 246 ? -6.418 -10.617 -6.703 1 98.69 246 LEU A O 1
ATOM 1901 N N . TYR A 1 247 ? -4.844 -10.383 -5.102 1 98.81 247 TYR A N 1
ATOM 1902 C CA . TYR A 1 247 ? -3.787 -10.875 -5.984 1 98.81 247 TYR A CA 1
ATOM 1903 C C . TYR A 1 247 ? -3.516 -12.359 -5.734 1 98.81 247 TYR A C 1
ATOM 1905 O O . TYR A 1 247 ? -2.855 -12.719 -4.758 1 98.81 247 TYR A O 1
ATOM 1913 N N . PHE A 1 248 ? -3.988 -13.156 -6.633 1 98.5 248 PHE A N 1
ATOM 1914 C CA . PHE A 1 248 ? -3.822 -14.602 -6.512 1 98.5 248 PHE A CA 1
ATOM 1915 C C . PHE A 1 248 ? -2.461 -15.039 -7.043 1 98.5 248 PHE A C 1
ATOM 1917 O O . PHE A 1 248 ? -2.049 -14.617 -8.125 1 98.5 248 PHE A O 1
ATOM 1924 N N . CYS A 1 249 ? -1.796 -15.797 -6.285 1 98.56 249 CYS A N 1
ATOM 1925 C CA . CYS A 1 249 ? -0.505 -16.375 -6.637 1 98.56 249 CYS A CA 1
ATOM 1926 C C . CYS A 1 249 ? -0.413 -17.828 -6.164 1 98.56 249 CYS A C 1
ATOM 1928 O O . CYS A 1 249 ? -0.679 -18.125 -4.996 1 98.56 249 CYS A O 1
ATOM 1930 N N . ALA A 1 250 ? -0.045 -18.688 -7.035 1 98.25 250 ALA A N 1
ATOM 1931 C CA . ALA A 1 250 ? 0.027 -20.109 -6.668 1 98.25 250 ALA A CA 1
ATOM 1932 C C . ALA A 1 250 ? 1.296 -20.75 -7.219 1 98.25 250 ALA A C 1
ATOM 1934 O O . ALA A 1 250 ? 1.76 -20.391 -8.305 1 98.25 250 ALA A O 1
ATOM 1935 N N . TYR A 1 251 ? 1.802 -21.656 -6.504 1 98.81 251 TYR A N 1
ATOM 1936 C CA . TYR A 1 251 ? 2.934 -22.5 -6.883 1 98.81 251 TYR A CA 1
ATOM 1937 C C . TYR A 1 251 ? 2.525 -23.969 -6.957 1 98.81 251 TYR A C 1
ATOM 1939 O O . TYR A 1 251 ? 1.718 -24.438 -6.152 1 98.81 251 TYR A O 1
ATOM 1947 N N . CYS A 1 252 ? 3.133 -24.672 -7.914 1 98.69 252 CYS A N 1
ATOM 1948 C CA . CYS A 1 252 ? 2.814 -26.094 -8.039 1 98.69 252 CYS A CA 1
ATOM 1949 C C . CYS A 1 252 ? 3.914 -26.828 -8.797 1 98.69 252 CYS A C 1
ATOM 1951 O O . CYS A 1 252 ? 4.555 -26.266 -9.68 1 98.69 252 CYS A O 1
ATOM 1953 N N . ALA A 1 253 ? 4.027 -28.094 -8.484 1 98.31 253 ALA A N 1
ATOM 1954 C CA . ALA A 1 253 ? 4.98 -28.938 -9.188 1 98.31 253 ALA A CA 1
ATOM 1955 C C . ALA A 1 253 ? 4.484 -29.281 -10.594 1 98.31 253 ALA A C 1
ATOM 1957 O O . ALA A 1 253 ? 5.281 -29.562 -11.492 1 98.31 253 ALA A O 1
ATOM 1958 N N . ARG A 1 254 ? 3.166 -29.234 -10.773 1 97.62 254 ARG A N 1
ATOM 1959 C CA . ARG A 1 254 ? 2.543 -29.484 -12.062 1 97.62 254 ARG A CA 1
ATOM 1960 C C . ARG A 1 254 ? 1.597 -28.359 -12.445 1 97.62 254 ARG A C 1
ATOM 1962 O O . ARG A 1 254 ? 0.608 -28.109 -11.758 1 97.62 254 ARG A O 1
ATOM 1969 N N . LEU A 1 255 ? 1.859 -27.766 -13.57 1 98.31 255 LEU A N 1
ATOM 1970 C CA . LEU A 1 255 ? 1 -26.688 -14.055 1 98.31 255 LEU A CA 1
ATOM 1971 C C . LEU A 1 255 ? -0.413 -27.203 -14.32 1 98.31 255 LEU A C 1
ATOM 1973 O O . LEU A 1 255 ? -1.384 -26.453 -14.188 1 98.31 255 LEU A O 1
ATOM 1977 N N . HIS A 1 256 ? -0.533 -28.438 -14.586 1 98.06 256 HIS A N 1
ATOM 1978 C CA . HIS A 1 256 ? -1.796 -29.109 -14.867 1 98.06 256 HIS A CA 1
ATOM 1979 C C . HIS A 1 256 ? -2.812 -28.859 -13.758 1 98.06 256 HIS A C 1
ATOM 1981 O O . HIS A 1 256 ? -3.988 -28.609 -14.031 1 98.06 256 HIS A O 1
ATOM 1987 N N . ASN A 1 257 ? -2.393 -28.922 -12.477 1 97.75 257 ASN A N 1
ATOM 1988 C CA . ASN A 1 257 ? -3.299 -28.719 -11.352 1 97.75 257 ASN A CA 1
ATOM 1989 C C . ASN A 1 257 ? -3.971 -27.359 -11.406 1 97.75 257 ASN A C 1
ATOM 1991 O O . ASN A 1 257 ? -5.188 -27.25 -11.25 1 97.75 257 ASN A O 1
ATOM 1995 N N . ILE A 1 258 ? -3.229 -26.328 -11.633 1 96.31 258 ILE A N 1
ATOM 1996 C CA . ILE A 1 258 ? -3.709 -24.953 -11.727 1 96.31 258 ILE A CA 1
ATOM 1997 C C . ILE A 1 258 ? -4.637 -24.812 -12.93 1 96.31 258 ILE A C 1
ATOM 1999 O O . ILE A 1 258 ? -5.734 -24.266 -12.82 1 96.31 258 ILE A O 1
ATOM 2003 N N . GLU A 1 259 ? -4.199 -25.344 -14.055 1 97.75 259 GLU A N 1
ATOM 2004 C CA . GLU A 1 259 ? -4.957 -25.203 -15.297 1 97.75 259 GLU A CA 1
ATOM 2005 C C . GLU A 1 259 ? -6.332 -25.859 -15.172 1 97.75 259 GLU A C 1
ATOM 2007 O O . GLU A 1 259 ? -7.336 -25.297 -15.602 1 97.75 259 GLU A O 1
ATOM 2012 N N . GLN A 1 260 ? -6.391 -27.047 -14.602 1 98.19 260 GLN A N 1
ATOM 2013 C CA . GLN A 1 260 ? -7.66 -27.75 -14.445 1 98.19 260 GLN A CA 1
ATOM 2014 C C . GLN A 1 260 ? -8.625 -26.938 -13.586 1 98.19 260 GLN A C 1
ATOM 2016 O O . GLN A 1 260 ? -9.828 -26.891 -13.867 1 98.19 260 GLN A O 1
ATOM 2021 N N . GLN A 1 261 ? -8.141 -26.359 -12.555 1 97.62 261 GLN A N 1
ATOM 2022 C CA . GLN A 1 261 ? -8.977 -25.531 -11.688 1 97.62 261 GLN A CA 1
ATOM 2023 C C . GLN A 1 261 ? -9.516 -24.328 -12.453 1 97.62 261 GLN A C 1
ATOM 2025 O O . GLN A 1 261 ? -10.695 -23.969 -12.32 1 97.62 261 GLN A O 1
ATOM 2030 N N . LEU A 1 262 ? -8.695 -23.703 -13.266 1 98.31 262 LEU A N 1
ATOM 2031 C CA . LEU A 1 262 ? -9.125 -22.547 -14.039 1 98.31 262 LEU A CA 1
ATOM 2032 C C . LEU A 1 262 ? -10.18 -22.938 -15.062 1 98.31 262 LEU A C 1
ATOM 2034 O O . LEU A 1 262 ? -11.195 -22.25 -15.219 1 98.31 262 LEU A O 1
ATOM 2038 N N . LEU A 1 263 ? -9.93 -24.047 -15.789 1 98.44 263 LEU A N 1
ATOM 2039 C CA . LEU A 1 263 ? -10.891 -24.516 -16.766 1 98.44 263 LEU A CA 1
ATOM 2040 C C . LEU A 1 263 ? -12.242 -24.797 -16.125 1 98.44 263 LEU A C 1
ATOM 2042 O O . LEU A 1 263 ? -13.281 -24.469 -16.703 1 98.44 263 LEU A O 1
ATOM 2046 N N . SER A 1 264 ? -12.188 -25.328 -14.945 1 98.44 264 SER A N 1
ATOM 2047 C CA . SER A 1 264 ? -13.414 -25.578 -14.195 1 98.44 264 SER A CA 1
ATOM 2048 C C . SER A 1 264 ? -14.078 -24.281 -13.758 1 98.44 264 SER A C 1
ATOM 2050 O O . SER A 1 264 ? -15.266 -24.078 -14 1 98.44 264 SER A O 1
ATOM 2052 N N . MET A 1 265 ? -13.344 -23.359 -13.164 1 98.44 265 MET A N 1
ATOM 2053 C CA . MET A 1 265 ? -13.852 -22.094 -12.625 1 98.44 265 MET A CA 1
ATOM 2054 C C . MET A 1 265 ? -14.555 -21.297 -13.711 1 98.44 265 MET A C 1
ATOM 2056 O O . MET A 1 265 ? -15.602 -20.688 -13.461 1 98.44 265 MET A O 1
ATOM 2060 N N . PHE A 1 266 ? -14 -21.344 -14.875 1 98.56 266 PHE A N 1
ATOM 2061 C CA . PHE A 1 266 ? -14.484 -20.422 -15.891 1 98.56 266 PHE A CA 1
ATOM 2062 C C . PHE A 1 266 ? -15.43 -21.109 -16.859 1 98.56 266 PHE A C 1
ATOM 2064 O O . PHE A 1 266 ? -15.883 -20.516 -17.844 1 98.56 266 PHE A O 1
ATOM 2071 N N . GLY A 1 267 ? -15.711 -22.422 -16.625 1 98 267 GLY A N 1
ATOM 2072 C CA . GLY A 1 267 ? -16.766 -23.125 -17.328 1 98 267 GLY A CA 1
ATOM 2073 C C . GLY A 1 267 ? -16.297 -23.797 -18.609 1 98 267 GLY A C 1
ATOM 2074 O O . GLY A 1 267 ? -17.109 -24.312 -19.375 1 98 267 GLY A O 1
ATOM 2075 N N . ASP A 1 268 ? -15.07 -23.797 -18.828 1 97.62 268 ASP A N 1
ATOM 2076 C CA . ASP A 1 268 ? -14.531 -24.375 -20.062 1 97.62 268 ASP A CA 1
ATOM 2077 C C . ASP A 1 268 ? -14.688 -25.891 -20.062 1 97.62 268 ASP A C 1
ATOM 2079 O O . ASP A 1 268 ? -14.719 -26.531 -21.109 1 97.62 268 ASP A O 1
ATOM 2083 N N . THR A 1 269 ? -14.82 -26.5 -18.906 1 96.5 269 THR A N 1
ATOM 2084 C CA . THR A 1 269 ? -14.922 -27.953 -18.797 1 96.5 269 THR A CA 1
ATOM 2085 C C . THR A 1 269 ? -16.359 -28.422 -19.016 1 96.5 269 THR A C 1
ATOM 2087 O O . THR A 1 269 ? -16.594 -29.453 -19.641 1 96.5 269 THR A O 1
ATOM 2090 N N . ASP A 1 270 ? -17.406 -27.641 -18.562 1 97.44 270 ASP A N 1
ATOM 2091 C CA . ASP A 1 270 ? -18.75 -28.203 -18.547 1 97.44 270 ASP A CA 1
ATOM 2092 C C . ASP A 1 270 ? -19.812 -27.109 -18.672 1 97.44 270 ASP A C 1
ATOM 2094 O O . ASP A 1 270 ? -21 -27.359 -18.5 1 97.44 270 ASP A O 1
ATOM 2098 N N . GLY A 1 271 ? -19.359 -25.891 -18.828 1 97 271 GLY A N 1
ATOM 2099 C CA . GLY A 1 271 ? -20.266 -24.797 -19.062 1 97 271 GLY A CA 1
ATOM 2100 C C . GLY A 1 271 ? -20.719 -24.109 -17.781 1 97 271 GLY A C 1
ATOM 2101 O O . GLY A 1 271 ? -21.406 -23.078 -17.812 1 97 271 GLY A O 1
ATOM 2102 N N . LYS A 1 272 ? -20.422 -24.688 -16.625 1 97.75 272 LYS A N 1
ATOM 2103 C CA . LYS A 1 272 ? -20.75 -24.094 -15.336 1 97.75 272 LYS A CA 1
ATOM 2104 C C . LYS A 1 272 ? -19.625 -23.203 -14.828 1 97.75 272 LYS A C 1
ATOM 2106 O O . LYS A 1 272 ? -18.5 -23.672 -14.625 1 97.75 272 LYS A O 1
ATOM 2111 N N . ARG A 1 273 ? -19.922 -21.984 -14.547 1 98.06 273 ARG A N 1
ATOM 2112 C CA . ARG A 1 273 ? -18.922 -21.016 -14.109 1 98.06 273 ARG A CA 1
ATOM 2113 C C . ARG A 1 273 ? -18.969 -20.812 -12.602 1 98.06 273 ARG A C 1
ATOM 2115 O O . ARG A 1 273 ? -20.031 -20.938 -11.984 1 98.06 273 ARG A O 1
ATOM 2122 N N . ASP A 1 274 ? -17.891 -20.531 -12.062 1 98.62 274 ASP A N 1
ATOM 2123 C CA . ASP A 1 274 ? -17.781 -20.172 -10.648 1 98.62 274 ASP A CA 1
ATOM 2124 C C . ASP A 1 274 ? -18.703 -19 -10.32 1 98.62 274 ASP A C 1
ATOM 2126 O O . ASP A 1 274 ? -18.609 -17.938 -10.945 1 98.62 274 ASP A O 1
ATOM 2130 N N . ALA A 1 275 ? -19.484 -19.125 -9.32 1 98.5 275 ALA A N 1
ATOM 2131 C CA . ALA A 1 275 ? -20.469 -18.094 -8.969 1 98.5 275 ALA A CA 1
ATOM 2132 C C . ALA A 1 275 ? -19.797 -16.859 -8.398 1 98.5 275 ALA A C 1
ATOM 2134 O O . ALA A 1 275 ? -20.406 -15.789 -8.336 1 98.5 275 ALA A O 1
ATOM 2135 N N . MET A 1 276 ? -18.547 -16.984 -7.969 1 97.94 276 MET A N 1
ATOM 2136 C CA . MET A 1 276 ? -17.828 -15.82 -7.445 1 97.94 276 MET A CA 1
ATOM 2137 C C . MET A 1 276 ? -17.703 -14.734 -8.508 1 97.94 276 MET A C 1
ATOM 2139 O O . MET A 1 276 ? -17.531 -13.555 -8.188 1 97.94 276 MET A O 1
ATOM 2143 N N . LEU A 1 277 ? -17.781 -15.094 -9.766 1 98.19 277 LEU A N 1
ATOM 2144 C CA . LEU A 1 277 ? -17.656 -14.148 -10.867 1 98.19 277 LEU A CA 1
ATOM 2145 C C . LEU A 1 277 ? -18.781 -13.125 -10.844 1 98.19 277 LEU A C 1
ATOM 2147 O O . LEU A 1 277 ? -18.734 -12.117 -11.547 1 98.19 277 LEU A O 1
ATOM 2151 N N . ARG A 1 278 ? -19.719 -13.328 -9.977 1 96.94 278 ARG A N 1
ATOM 2152 C CA . ARG A 1 278 ? -20.828 -12.391 -9.828 1 96.94 278 ARG A CA 1
ATOM 2153 C C . ARG A 1 278 ? -20.359 -11.109 -9.141 1 96.94 278 ARG A C 1
ATOM 2155 O O . ARG A 1 278 ? -20.984 -10.055 -9.305 1 96.94 278 ARG A O 1
ATOM 2162 N N . PHE A 1 279 ? -19.281 -11.18 -8.328 1 98.25 279 PHE A N 1
ATOM 2163 C CA . PHE A 1 279 ? -18.906 -9.977 -7.598 1 98.25 279 PHE A CA 1
ATOM 2164 C C . PHE A 1 279 ? -17.422 -9.656 -7.805 1 98.25 279 PHE A C 1
ATOM 2166 O O . PHE A 1 279 ? -16.953 -8.594 -7.391 1 98.25 279 PHE A O 1
ATOM 2173 N N . THR A 1 280 ? -16.688 -10.594 -8.367 1 98.56 280 THR A N 1
ATOM 2174 C CA . THR A 1 280 ? -15.266 -10.398 -8.602 1 98.56 280 THR A CA 1
ATOM 2175 C C . THR A 1 280 ? -14.875 -10.852 -10 1 98.56 280 THR A C 1
ATOM 2177 O O . THR A 1 280 ? -15.508 -11.742 -10.57 1 98.56 280 THR A O 1
ATOM 2180 N N . LYS A 1 281 ? -13.844 -10.227 -10.555 1 98.5 281 LYS A N 1
ATOM 2181 C CA . LYS A 1 281 ? -13.383 -10.586 -11.898 1 98.5 281 LYS A CA 1
ATOM 2182 C C . LYS A 1 281 ? -11.859 -10.562 -11.984 1 98.5 281 LYS A C 1
ATOM 2184 O O . LYS A 1 281 ? -11.219 -9.688 -11.406 1 98.5 281 LYS A O 1
ATOM 2189 N N . PRO A 1 282 ? -11.32 -11.531 -12.633 1 98.62 282 PRO A N 1
ATOM 2190 C CA . PRO A 1 282 ? -9.891 -11.438 -12.93 1 98.62 282 PRO A CA 1
ATOM 2191 C C . PRO A 1 282 ? -9.578 -10.438 -14.031 1 98.62 282 PRO A C 1
ATOM 2193 O O . PRO A 1 282 ? -10.328 -10.32 -15 1 98.62 282 PRO A O 1
ATOM 2196 N N . VAL A 1 283 ? -8.469 -9.688 -13.898 1 98.75 283 VAL A N 1
ATOM 2197 C CA . VAL A 1 283 ? -8.148 -8.68 -14.906 1 98.75 283 VAL A CA 1
ATOM 2198 C C . VAL A 1 283 ? -6.754 -8.945 -15.477 1 98.75 283 VAL A C 1
ATOM 2200 O O . VAL A 1 283 ? -6.34 -8.305 -16.453 1 98.75 283 VAL A O 1
ATOM 2203 N N . THR A 1 284 ? -6.039 -9.852 -14.93 1 98.44 284 THR A N 1
ATOM 2204 C CA . THR A 1 284 ? -4.758 -10.289 -15.469 1 98.44 284 THR A CA 1
ATOM 2205 C C . THR A 1 284 ? -4.648 -11.812 -15.422 1 98.44 284 THR A C 1
ATOM 2207 O O . THR A 1 284 ? -5.531 -12.484 -14.891 1 98.44 284 THR A O 1
ATOM 2210 N N . GLY A 1 285 ? -3.619 -12.352 -15.992 1 98.62 285 GLY A N 1
ATOM 2211 C CA . GLY A 1 285 ? -3.256 -13.758 -15.914 1 98.62 285 GLY A CA 1
ATOM 2212 C C . GLY A 1 285 ?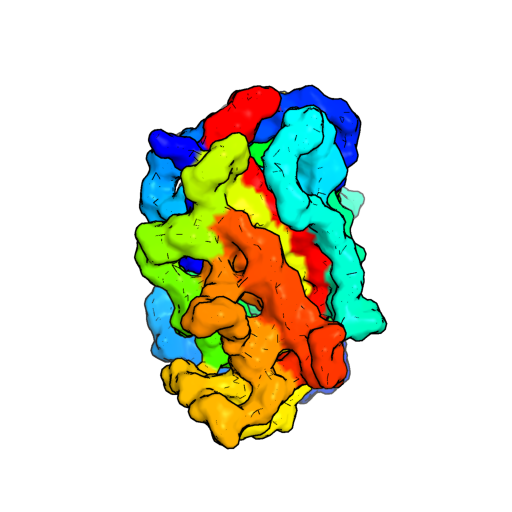 -1.893 -14.055 -16.516 1 98.62 285 GLY A C 1
ATOM 2213 O O . GLY A 1 285 ? -1.529 -13.5 -17.547 1 98.62 285 GLY A O 1
ATOM 2214 N N . GLY A 1 286 ? -1.145 -14.883 -15.852 1 98.75 286 GLY A N 1
ATOM 2215 C CA . GLY A 1 286 ? 0.17 -15.266 -16.344 1 98.75 286 GLY A CA 1
ATOM 2216 C C . GLY A 1 286 ? 0.691 -16.547 -15.727 1 98.75 286 GLY A C 1
ATOM 2217 O O . GLY A 1 286 ? 0.447 -16.828 -14.547 1 98.75 286 GLY A O 1
ATOM 2218 N N . TYR A 1 287 ? 1.372 -17.344 -16.578 1 98.94 287 TYR A N 1
ATOM 2219 C CA . TYR A 1 287 ? 2.104 -18.531 -16.125 1 98.94 287 TYR A CA 1
ATOM 2220 C C . TYR A 1 287 ? 3.607 -18.281 -16.156 1 98.94 287 TYR A C 1
ATOM 2222 O O . TYR A 1 287 ? 4.121 -17.672 -17.094 1 98.94 287 TYR A O 1
ATOM 2230 N N . TYR A 1 288 ? 4.262 -18.781 -15.18 1 98.94 288 TYR A N 1
ATOM 2231 C CA . TYR A 1 288 ? 5.711 -18.641 -15.094 1 98.94 288 TYR A CA 1
ATOM 2232 C C . TYR A 1 288 ? 6.352 -19.938 -14.602 1 98.94 288 TYR A C 1
ATOM 2234 O O . TYR A 1 288 ? 5.656 -20.844 -14.141 1 98.94 288 TYR A O 1
ATOM 2242 N N . PHE A 1 289 ? 7.633 -20.016 -14.75 1 98.94 289 PHE A N 1
ATOM 2243 C CA . PHE A 1 289 ? 8.453 -21.078 -14.18 1 98.94 289 PHE A CA 1
ATOM 2244 C C . PHE A 1 289 ? 9.539 -20.484 -13.281 1 98.94 289 PHE A C 1
ATOM 2246 O O . PHE A 1 289 ? 10.289 -19.609 -13.703 1 98.94 289 PHE A O 1
ATOM 2253 N N . ALA A 1 290 ? 9.555 -20.875 -12.047 1 98.94 290 ALA A N 1
ATOM 2254 C CA . ALA A 1 290 ? 10.617 -20.562 -11.094 1 98.94 290 ALA A CA 1
ATOM 2255 C C . ALA A 1 290 ? 11.641 -21.688 -11.016 1 98.94 290 ALA A C 1
ATOM 2257 O O . ALA A 1 290 ? 11.398 -22.719 -10.383 1 98.94 290 ALA A O 1
ATOM 2258 N N . PRO A 1 291 ? 12.773 -21.516 -11.594 1 98.75 291 PRO A N 1
ATOM 2259 C CA . PRO A 1 291 ? 13.789 -22.562 -11.461 1 98.75 291 PRO A CA 1
ATOM 2260 C C . PRO A 1 291 ? 14.312 -22.703 -10.031 1 98.75 291 PRO A C 1
ATOM 2262 O O . PRO A 1 291 ? 14.078 -21.812 -9.203 1 98.75 291 PRO A O 1
ATOM 2265 N N . SER A 1 292 ? 14.992 -23.859 -9.781 1 98.5 292 SER A N 1
ATOM 2266 C CA . SER A 1 292 ? 15.68 -23.953 -8.5 1 98.5 292 SER A CA 1
ATOM 2267 C C . SER A 1 292 ? 16.672 -22.812 -8.32 1 98.5 292 SER A C 1
ATOM 2269 O O . SER A 1 292 ? 17.078 -22.172 -9.289 1 98.5 292 SER A O 1
ATOM 2271 N N . LEU A 1 293 ? 16.984 -22.547 -7.066 1 98.06 293 LEU A N 1
ATOM 2272 C CA . LEU A 1 293 ? 17.984 -21.516 -6.809 1 98.06 293 LEU A CA 1
ATOM 2273 C C . LEU A 1 293 ? 19.297 -21.828 -7.508 1 98.06 293 LEU A C 1
ATOM 2275 O O . LEU A 1 293 ? 19.938 -20.938 -8.078 1 98.06 293 LEU A O 1
ATOM 2279 N N . ASP A 1 294 ? 19.703 -23.094 -7.539 1 96.94 294 ASP A N 1
ATOM 2280 C CA . ASP A 1 294 ? 20.938 -23.516 -8.203 1 96.94 294 ASP A CA 1
ATOM 2281 C C . ASP A 1 294 ? 20.891 -23.203 -9.695 1 96.94 294 ASP A C 1
ATOM 2283 O O . ASP A 1 294 ? 21.859 -22.688 -10.258 1 96.94 294 ASP A O 1
ATOM 2287 N N . ARG A 1 295 ? 19.828 -23.531 -10.258 1 96.81 295 ARG A N 1
ATOM 2288 C CA . ARG A 1 295 ? 19.688 -23.297 -11.695 1 96.81 295 ARG A CA 1
ATOM 2289 C C . ARG A 1 295 ? 19.625 -21.797 -12 1 96.81 295 ARG A C 1
ATOM 2291 O O . ARG A 1 295 ? 20.141 -21.359 -13.023 1 96.81 295 ARG A O 1
ATOM 2298 N N . LEU A 1 296 ? 18.969 -21.031 -11.156 1 97.56 296 LEU A N 1
ATOM 2299 C CA . LEU A 1 296 ? 18.922 -19.594 -11.312 1 97.56 296 LEU A CA 1
ATOM 2300 C C . LEU A 1 296 ? 20.312 -18.984 -11.289 1 97.56 296 LEU A C 1
ATOM 2302 O O . LEU A 1 296 ? 20.656 -18.141 -12.125 1 97.56 296 LEU A O 1
ATOM 2306 N N . LEU A 1 297 ? 21.141 -19.484 -10.352 1 96.5 297 LEU A N 1
ATOM 2307 C CA . LEU A 1 297 ? 22.5 -18.969 -10.18 1 96.5 297 LEU A CA 1
ATOM 2308 C C . LEU A 1 297 ? 23.406 -19.422 -11.312 1 96.5 297 LEU A C 1
ATOM 2310 O O . LEU A 1 297 ? 24.453 -18.812 -11.555 1 96.5 297 LEU A O 1
ATOM 2314 N N . ALA A 1 298 ? 22.984 -20.469 -12.047 1 94.62 298 ALA A N 1
ATOM 2315 C CA . ALA A 1 298 ? 23.797 -21.047 -13.117 1 94.62 298 ALA A CA 1
ATOM 2316 C C . ALA A 1 298 ? 23.375 -20.484 -14.477 1 94.62 298 ALA A C 1
ATOM 2318 O O . ALA A 1 298 ? 23.953 -20.844 -15.508 1 94.62 298 ALA A O 1
ATOM 2319 N N . LEU A 1 299 ? 22.438 -19.625 -14.523 1 92 299 LEU A N 1
ATOM 2320 C CA . LEU A 1 299 ? 22 -19.062 -15.789 1 92 299 LEU A CA 1
ATOM 2321 C C . LEU A 1 299 ? 23.141 -18.328 -16.484 1 92 299 LEU A C 1
ATOM 2323 O O . LEU A 1 299 ? 23.906 -17.609 -15.828 1 92 299 LEU A O 1
ATOM 2327 N N . MET B 1 1 ? -12.453 19.266 29.422 1 70.19 1 MET B N 1
ATOM 2328 C CA . MET B 1 1 ? -11.492 19.562 28.359 1 70.19 1 MET B CA 1
ATOM 2329 C C . MET B 1 1 ? -11.938 18.938 27.031 1 70.19 1 MET B C 1
ATOM 2331 O O . MET B 1 1 ? -12.5 17.844 27.016 1 70.19 1 MET B O 1
ATOM 2335 N N . SER B 1 2 ? -11.93 19.719 25.906 1 86.38 2 SER B N 1
ATOM 2336 C CA . SER B 1 2 ? -12.414 19.266 24.609 1 86.38 2 SER B CA 1
ATOM 2337 C C . SER B 1 2 ? -11.641 18.047 24.141 1 86.38 2 SER B C 1
ATOM 2339 O O . SER B 1 2 ? -10.422 17.953 24.312 1 86.38 2 SER B O 1
ATOM 2341 N N . GLN B 1 3 ? -12.352 17.109 23.703 1 93.94 3 GLN B N 1
ATOM 2342 C CA . GLN B 1 3 ? -11.75 15.852 23.281 1 93.94 3 GLN B CA 1
ATOM 2343 C C . GLN B 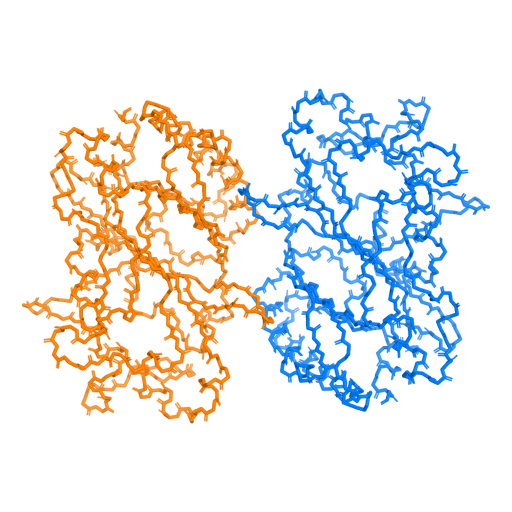1 3 ? -11.102 15.984 21.906 1 93.94 3 GLN B C 1
ATOM 2345 O O . GLN B 1 3 ? -11.711 16.516 20.969 1 93.94 3 GLN B O 1
ATOM 2350 N N . VAL B 1 4 ? -9.914 15.609 21.875 1 97.69 4 VAL B N 1
ATOM 2351 C CA . VAL B 1 4 ? -9.125 15.664 20.641 1 97.69 4 VAL B CA 1
ATOM 2352 C C . VAL B 1 4 ? -9.422 14.438 19.781 1 97.69 4 VAL B C 1
ATOM 2354 O O . VAL B 1 4 ? -9.617 13.336 20.297 1 97.69 4 VAL B O 1
ATOM 2357 N N . GLN B 1 5 ? -9.531 14.648 18.453 1 98.5 5 GLN B N 1
ATOM 2358 C CA . GLN B 1 5 ? -9.656 13.477 17.594 1 98.5 5 GLN B CA 1
ATOM 2359 C C . GLN B 1 5 ? -8.469 12.539 17.766 1 98.5 5 GLN B C 1
ATOM 2361 O O . GLN B 1 5 ? -7.324 12.984 17.875 1 98.5 5 GLN B O 1
ATOM 2366 N N . SER B 1 6 ? -8.641 11.297 17.672 1 98.38 6 SER B N 1
ATOM 2367 C CA . SER B 1 6 ? -7.715 10.281 18.172 1 98.38 6 SER B CA 1
ATOM 2368 C C . SER B 1 6 ? -6.496 10.156 17.266 1 98.38 6 SER B C 1
ATOM 2370 O O . SER B 1 6 ? -5.488 9.562 17.641 1 98.38 6 SER B O 1
ATOM 2372 N N . GLY B 1 7 ? -6.547 10.695 16.062 1 98.44 7 GLY B N 1
ATOM 2373 C CA . GLY B 1 7 ? -5.445 10.523 15.117 1 98.44 7 GLY B CA 1
ATOM 2374 C C . GLY B 1 7 ? -4.414 11.633 15.211 1 98.44 7 GLY B C 1
ATOM 2375 O O . GLY B 1 7 ? -3.379 11.578 14.547 1 98.44 7 GLY B O 1
ATOM 2376 N N . ILE B 1 8 ? -4.574 12.617 16.062 1 98.56 8 ILE B N 1
ATOM 2377 C CA . ILE B 1 8 ? -3.719 13.797 16.078 1 98.56 8 ILE B CA 1
ATOM 2378 C C . ILE B 1 8 ? -2.453 13.5 16.891 1 98.56 8 ILE B C 1
ATOM 2380 O O . ILE B 1 8 ? -1.355 13.906 16.5 1 98.56 8 ILE B O 1
ATOM 2384 N N . LEU B 1 9 ? -2.492 12.656 17.891 1 97.88 9 LEU B N 1
ATOM 2385 C CA . LEU B 1 9 ? -1.438 12.68 18.906 1 97.88 9 LEU B CA 1
ATOM 2386 C C . LEU B 1 9 ? -0.608 11.398 18.844 1 97.88 9 LEU B C 1
ATOM 2388 O O . LEU B 1 9 ? 0.483 11.336 19.422 1 97.88 9 LEU B O 1
ATOM 2392 N N . PRO B 1 10 ? -1.12 10.328 18.25 1 96.44 10 PRO B N 1
ATOM 2393 C CA . PRO B 1 10 ? -0.349 9.078 18.297 1 96.44 10 PRO B CA 1
ATOM 2394 C C . PRO B 1 10 ? 1.1 9.266 17.859 1 96.44 10 PRO B C 1
ATOM 2396 O O . PRO B 1 10 ? 1.389 10.141 17.031 1 96.44 10 PRO B O 1
ATOM 2399 N N . GLU B 1 11 ? 1.919 8.391 18.484 1 94.88 11 GLU B N 1
ATOM 2400 C CA . GLU B 1 11 ? 3.338 8.336 18.141 1 94.88 11 GLU B CA 1
ATOM 2401 C C . GLU B 1 11 ? 3.717 6.969 17.578 1 94.88 11 GLU B C 1
ATOM 2403 O O . GLU B 1 11 ? 3.041 5.973 17.844 1 94.88 11 GLU B O 1
ATOM 2408 N N . HIS B 1 12 ? 4.73 6.953 16.734 1 92.94 12 HIS B N 1
ATOM 2409 C CA . HIS B 1 12 ? 5.387 5.738 16.266 1 92.94 12 HIS B CA 1
ATOM 2410 C C . HIS B 1 12 ? 4.426 4.871 15.461 1 92.94 12 HIS B C 1
ATOM 2412 O O . HIS B 1 12 ? 4.449 3.643 15.57 1 92.94 12 HIS B O 1
ATOM 2418 N N . CYS B 1 13 ? 3.492 5.523 14.812 1 95.81 13 CYS B N 1
ATOM 2419 C CA . CYS B 1 13 ? 2.621 4.754 13.93 1 95.81 13 CYS B CA 1
ATOM 2420 C C . CYS B 1 13 ? 3.412 4.133 12.781 1 95.81 13 CYS B C 1
ATOM 2422 O O . CYS B 1 13 ? 4.371 4.73 12.289 1 95.81 13 CYS B O 1
ATOM 2424 N N . ARG B 1 14 ? 3.012 2.939 12.336 1 98 14 ARG B N 1
ATOM 2425 C CA . ARG B 1 14 ? 3.766 2.213 11.32 1 98 14 ARG B CA 1
ATOM 2426 C C . ARG B 1 14 ? 3.035 2.229 9.977 1 98 14 ARG B C 1
ATOM 2428 O O . ARG B 1 14 ? 3.615 1.893 8.945 1 98 14 ARG B O 1
ATOM 2435 N N . ALA B 1 15 ? 1.757 2.537 10.039 1 98.75 15 ALA B N 1
ATOM 2436 C CA . ALA B 1 15 ? 0.935 2.586 8.828 1 98.75 15 ALA B CA 1
ATOM 2437 C C . ALA B 1 15 ? -0.033 3.764 8.875 1 98.75 15 ALA B C 1
ATOM 2439 O O . ALA B 1 15 ? -0.504 4.152 9.945 1 98.75 15 ALA B O 1
ATOM 2440 N N . ALA B 1 16 ? -0.343 4.273 7.703 1 98.88 16 ALA B N 1
ATOM 2441 C CA . ALA B 1 16 ? -1.331 5.344 7.602 1 98.88 16 ALA B CA 1
ATOM 2442 C C . ALA B 1 16 ? -2.033 5.312 6.246 1 98.88 16 ALA B C 1
ATOM 2444 O O . ALA B 1 16 ? -1.497 4.777 5.273 1 98.88 16 ALA B O 1
ATOM 2445 N N . ILE B 1 17 ? -3.219 5.785 6.191 1 98.94 17 ILE B N 1
ATOM 2446 C CA . ILE B 1 17 ? -3.979 6.047 4.973 1 98.94 17 ILE B CA 1
ATOM 2447 C C . ILE B 1 17 ? -4.5 7.484 4.988 1 98.94 17 ILE B C 1
ATOM 2449 O O . ILE B 1 17 ? -5.125 7.914 5.961 1 98.94 17 ILE B O 1
ATOM 2453 N N . TRP B 1 18 ? -4.176 8.25 3.994 1 98.94 18 TRP B N 1
ATOM 2454 C CA . TRP B 1 18 ? -4.723 9.586 3.785 1 98.94 18 TRP B CA 1
ATOM 2455 C C . TRP B 1 18 ? -5.707 9.594 2.621 1 98.94 18 TRP B C 1
ATOM 2457 O O . TRP B 1 18 ? -5.371 9.164 1.513 1 98.94 18 TRP B O 1
ATOM 2467 N N . ILE B 1 19 ? -6.883 10.047 2.84 1 98.94 19 ILE B N 1
ATOM 2468 C CA . ILE B 1 19 ? -7.902 10.219 1.808 1 98.94 19 ILE B CA 1
ATOM 2469 C C . ILE B 1 19 ? -8.258 11.695 1.673 1 98.94 19 ILE B C 1
ATOM 2471 O O . ILE B 1 19 ? -8.688 12.328 2.641 1 98.94 19 ILE B O 1
ATOM 2475 N N . GLU B 1 20 ? -8 12.273 0.56 1 98.88 20 GLU B N 1
ATOM 2476 C CA . GLU B 1 20 ? -8.406 13.641 0.242 1 98.88 20 GLU B CA 1
ATOM 2477 C C . GLU B 1 20 ? -9.555 13.656 -0.769 1 98.88 20 GLU B C 1
ATOM 2479 O O . GLU B 1 20 ? -9.531 12.906 -1.748 1 98.88 20 GLU B O 1
ATOM 2484 N N . ALA B 1 21 ? -10.523 14.523 -0.504 1 98.75 21 ALA B N 1
ATOM 2485 C CA . ALA B 1 21 ? -11.719 14.453 -1.332 1 98.75 21 ALA B CA 1
ATOM 2486 C C . ALA B 1 21 ? -12.406 15.812 -1.423 1 98.75 21 ALA B C 1
ATOM 2488 O O . ALA B 1 21 ? -12.117 16.719 -0.632 1 98.75 21 ALA B O 1
ATOM 2489 N N . ASN B 1 22 ? -13.242 15.93 -2.426 1 98.62 22 ASN B N 1
ATOM 2490 C CA . ASN B 1 22 ? -14.172 17.047 -2.527 1 98.62 22 ASN B CA 1
ATOM 2491 C C . ASN B 1 22 ? -15.586 16.641 -2.115 1 98.62 22 ASN B C 1
ATOM 2493 O O . ASN B 1 22 ? -15.992 15.5 -2.336 1 98.62 22 ASN B O 1
ATOM 2497 N N . VAL B 1 23 ? -16.281 17.547 -1.527 1 97.81 23 VAL B N 1
ATOM 2498 C CA . VAL B 1 23 ? -17.672 17.312 -1.151 1 97.81 23 VAL B CA 1
ATOM 2499 C C . VAL B 1 23 ? -18.547 17.266 -2.402 1 97.81 23 VAL B C 1
ATOM 2501 O O . VAL B 1 23 ? -18.406 18.109 -3.291 1 97.81 23 VAL B O 1
ATOM 2504 N N . LYS B 1 24 ? -19.25 16.141 -2.471 1 92.06 24 LYS B N 1
ATOM 2505 C CA . LYS B 1 24 ? -20.25 15.992 -3.523 1 92.06 24 LYS B CA 1
ATOM 2506 C C . LYS B 1 24 ? -21.672 16.125 -2.963 1 92.06 24 LYS B C 1
ATOM 2508 O O . LYS B 1 24 ? -22.094 15.312 -2.137 1 92.06 24 LYS B O 1
ATOM 2513 N N . GLY B 1 25 ? -22.25 17.219 -3.016 1 80.88 25 GLY B N 1
ATOM 2514 C CA . GLY B 1 25 ? -23.641 17.312 -2.615 1 80.88 25 GLY B CA 1
ATOM 2515 C C . GLY B 1 25 ? -23.859 18.203 -1.403 1 80.88 25 GLY B C 1
ATOM 2516 O O . GLY B 1 25 ? -23.234 19.25 -1.28 1 80.88 25 GLY B O 1
ATOM 2517 N N . ASP B 1 26 ? -24.625 17.594 -0.443 1 87.31 26 ASP B N 1
ATOM 2518 C CA . ASP B 1 26 ? -25.203 18.391 0.633 1 87.31 26 ASP B CA 1
ATOM 2519 C C . ASP B 1 26 ? -24.344 18.328 1.888 1 87.31 26 ASP B C 1
ATOM 2521 O O . ASP B 1 26 ? -23.859 17.25 2.266 1 87.31 26 ASP B O 1
ATOM 2525 N N . LEU B 1 27 ? -24.172 19.406 2.516 1 92.88 27 LEU B N 1
ATOM 2526 C CA . LEU B 1 27 ? -23.391 19.547 3.746 1 92.88 27 LEU B CA 1
ATOM 2527 C C . LEU B 1 27 ? -24.016 18.734 4.875 1 92.88 27 LEU B C 1
ATOM 2529 O O . LEU B 1 27 ? -23.312 18.266 5.77 1 92.88 27 LEU B O 1
ATOM 2533 N N . ASP B 1 28 ? -25.297 18.547 4.809 1 95.44 28 ASP B N 1
ATOM 2534 C CA . ASP B 1 28 ? -25.953 17.75 5.836 1 95.44 28 ASP B CA 1
ATOM 2535 C C . ASP B 1 28 ? -25.516 16.297 5.777 1 95.44 28 ASP B C 1
ATOM 2537 O O . ASP B 1 28 ? -25.344 15.648 6.816 1 95.44 28 ASP B O 1
ATOM 2541 N N . ALA B 1 29 ? -25.344 15.859 4.582 1 96.31 29 ALA B N 1
ATOM 2542 C CA . ALA B 1 29 ? -24.844 14.5 4.414 1 96.31 29 ALA B CA 1
ATOM 2543 C C . ALA B 1 29 ? -23.422 14.375 4.973 1 96.31 29 ALA B C 1
ATOM 2545 O O . ALA B 1 29 ? -23.078 13.352 5.578 1 96.31 29 ALA B O 1
ATOM 2546 N N . LEU B 1 30 ? -22.625 15.398 4.758 1 97.5 30 LEU B N 1
ATOM 2547 C CA . LEU B 1 30 ? -21.266 15.398 5.27 1 97.5 30 LEU B CA 1
ATOM 2548 C C . LEU B 1 30 ? -21.25 15.398 6.793 1 97.5 30 LEU B C 1
ATOM 2550 O O . LEU B 1 30 ? -20.453 14.68 7.41 1 97.5 30 LEU B O 1
ATOM 2554 N N . ARG B 1 31 ? -22.172 16.141 7.422 1 97.38 31 ARG B N 1
ATOM 2555 C CA . ARG B 1 31 ? -22.312 16.156 8.875 1 97.38 31 ARG B CA 1
ATOM 2556 C C . ARG B 1 31 ? -22.656 14.773 9.406 1 97.38 31 ARG B C 1
ATOM 2558 O O . ARG B 1 31 ? -22.016 14.289 10.352 1 97.38 31 ARG B O 1
ATOM 2565 N N . ALA B 1 32 ? -23.625 14.234 8.797 1 97.12 32 ALA B N 1
ATOM 2566 C CA . ALA B 1 32 ? -24.094 12.922 9.227 1 97.12 32 ALA B CA 1
ATOM 2567 C C . ALA B 1 32 ? -23 11.867 9.047 1 97.12 32 ALA B C 1
ATOM 2569 O O . ALA B 1 32 ? -22.797 11.016 9.914 1 97.12 32 ALA B O 1
ATOM 2570 N N . ALA B 1 33 ? -22.297 11.945 7.938 1 97.88 33 ALA B N 1
ATOM 2571 C CA . ALA B 1 33 ? -21.219 11 7.648 1 97.88 33 ALA B CA 1
ATOM 2572 C C . ALA B 1 33 ? -20.094 11.117 8.68 1 97.88 33 ALA B C 1
ATOM 2574 O O . ALA B 1 33 ? -19.531 10.109 9.102 1 97.88 33 ALA B O 1
ATOM 2575 N N . SER B 1 34 ? -19.781 12.305 9.062 1 98.06 34 SER B N 1
ATOM 2576 C CA . SER B 1 34 ? -18.734 12.539 10.047 1 98.06 34 SER B CA 1
ATOM 2577 C C . SER B 1 34 ? -19.078 11.891 11.383 1 98.06 34 SER B C 1
ATOM 2579 O O . SER B 1 34 ? -18.219 11.25 12.008 1 98.06 34 SER B O 1
ATOM 2581 N N . ARG B 1 35 ? -20.312 12.016 11.781 1 97.25 35 ARG B N 1
ATOM 2582 C CA . ARG B 1 35 ? -20.766 11.414 13.031 1 97.25 35 ARG B CA 1
ATOM 2583 C C . ARG B 1 35 ? -20.766 9.891 12.945 1 97.25 35 ARG B C 1
ATOM 2585 O O . ARG B 1 35 ? -20.312 9.211 13.867 1 97.25 35 ARG B O 1
ATOM 2592 N N . THR B 1 36 ? -21.281 9.406 11.836 1 98.12 36 THR B N 1
ATOM 2593 C CA . THR B 1 36 ? -21.312 7.965 11.609 1 98.12 36 THR B CA 1
ATOM 2594 C C . THR B 1 36 ? -19.906 7.375 11.641 1 98.12 36 THR B C 1
ATOM 2596 O O . THR B 1 36 ? -19.688 6.348 12.281 1 98.12 36 THR B O 1
ATOM 2599 N N . PHE B 1 37 ? -19.031 8.07 10.969 1 98.69 37 PHE B N 1
ATOM 2600 C CA . PHE B 1 37 ? -17.656 7.582 10.922 1 98.69 37 PHE B CA 1
ATOM 2601 C C . PHE B 1 37 ? -17.047 7.594 12.312 1 98.69 37 PHE B C 1
ATOM 2603 O O . PHE B 1 37 ? -16.34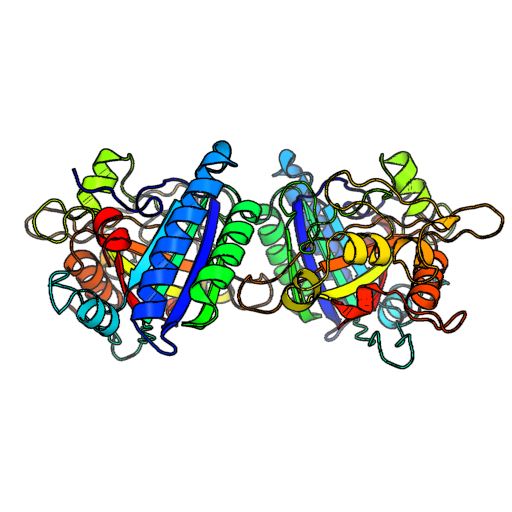4 6.648 12.695 1 98.69 37 PHE B O 1
ATOM 2610 N N . ALA B 1 38 ? -17.219 8.641 13.023 1 98 38 ALA B N 1
ATOM 2611 C CA . ALA B 1 38 ? -16.672 8.727 14.375 1 98 38 ALA B CA 1
ATOM 2612 C C . ALA B 1 38 ? -17.156 7.559 15.234 1 98 38 ALA B C 1
ATOM 2614 O O . ALA B 1 38 ? -16.391 6.992 16.016 1 98 38 ALA B O 1
ATOM 2615 N N . ASP B 1 39 ? -18.406 7.254 15.094 1 97.5 39 ASP B N 1
ATOM 2616 C CA . ASP B 1 39 ? -18.969 6.133 15.844 1 97.5 39 ASP B CA 1
ATOM 2617 C C . ASP B 1 39 ? -18.328 4.812 15.43 1 97.5 39 ASP B C 1
ATOM 2619 O O . ASP B 1 39 ? -17.984 3.984 16.281 1 97.5 39 ASP B O 1
ATOM 2623 N N . LYS B 1 40 ? -18.156 4.594 14.18 1 98.44 40 LYS B N 1
ATOM 2624 C CA . LYS B 1 40 ? -17.516 3.379 13.68 1 98.44 40 LYS B CA 1
ATOM 2625 C C . LYS B 1 40 ? -16.078 3.279 14.148 1 98.44 40 LYS B C 1
ATOM 2627 O O . LYS B 1 40 ? -15.609 2.199 14.516 1 98.44 40 LYS B O 1
ATOM 2632 N N . LEU B 1 41 ? -15.383 4.402 14.07 1 98.69 41 LEU B N 1
ATOM 2633 C CA . LEU B 1 41 ? -14 4.438 14.523 1 98.69 41 LEU B CA 1
ATOM 2634 C C . LEU B 1 41 ? -13.883 3.977 15.969 1 98.69 41 LEU B C 1
ATOM 2636 O O . LEU B 1 41 ? -12.992 3.195 16.312 1 98.69 41 LEU B O 1
ATOM 2640 N N . ALA B 1 42 ? -14.773 4.457 16.781 1 97.69 42 ALA B N 1
ATOM 2641 C CA . ALA B 1 42 ? -14.766 4.078 18.188 1 97.69 42 ALA B CA 1
ATOM 2642 C C . ALA B 1 42 ? -14.93 2.568 18.359 1 97.69 42 ALA B C 1
ATOM 2644 O O . ALA B 1 42 ? -14.297 1.955 19.219 1 97.69 42 ALA B O 1
ATOM 2645 N N . THR B 1 43 ? -15.734 1.981 17.547 1 98.31 43 THR B N 1
ATOM 2646 C CA . THR B 1 43 ? -15.961 0.54 17.578 1 98.31 43 THR B CA 1
ATOM 2647 C C . THR B 1 43 ? -14.688 -0.213 17.203 1 98.31 43 THR B C 1
ATOM 2649 O O . THR B 1 43 ? -14.352 -1.23 17.812 1 98.31 43 THR B O 1
ATOM 2652 N N . PHE B 1 44 ? -13.969 0.265 16.203 1 98.62 44 PHE B N 1
ATOM 2653 C CA . PHE B 1 44 ? -12.719 -0.355 15.789 1 98.62 44 PHE B CA 1
ATOM 2654 C C . PHE B 1 44 ? -11.656 -0.23 16.875 1 98.62 44 PHE B C 1
ATOM 2656 O O . PHE B 1 44 ? -10.867 -1.15 17.094 1 98.62 44 PHE B O 1
ATOM 2663 N N . GLU B 1 45 ? -11.617 0.938 17.5 1 98.31 45 GLU B N 1
ATOM 2664 C CA . GLU B 1 45 ? -10.633 1.161 18.547 1 98.31 45 GLU B CA 1
ATOM 2665 C C . GLU B 1 45 ? -10.82 0.176 19.703 1 98.31 45 GLU B C 1
ATOM 2667 O O . GLU B 1 45 ? -9.844 -0.298 20.281 1 98.31 45 GLU B O 1
ATOM 2672 N N . VAL B 1 46 ? -12.055 -0.136 20.016 1 98.12 46 VAL B N 1
ATOM 2673 C CA . VAL B 1 46 ? -12.359 -1.105 21.062 1 98.12 46 VAL B CA 1
ATOM 2674 C C . VAL B 1 46 ? -12.016 -2.514 20.594 1 98.12 46 VAL B C 1
ATOM 2676 O O . VAL B 1 46 ? -11.461 -3.314 21.344 1 98.12 46 VAL B O 1
ATOM 2679 N N . LYS B 1 47 ? -12.273 -2.812 19.359 1 98.06 47 LYS B N 1
ATOM 2680 C CA . LYS B 1 47 ? -12.078 -4.145 18.781 1 98.06 47 LYS B CA 1
ATOM 2681 C C . LYS B 1 47 ? -10.594 -4.465 18.641 1 98.06 47 LYS B C 1
ATOM 2683 O O . LYS B 1 47 ? -10.195 -5.625 18.766 1 98.06 47 LYS B O 1
ATOM 2688 N N . PHE B 1 48 ? -9.789 -3.424 18.344 1 98.25 48 PHE B N 1
ATOM 2689 C CA . PHE B 1 48 ? -8.359 -3.623 18.109 1 98.25 48 PHE B CA 1
ATOM 2690 C C . PHE B 1 48 ? -7.531 -2.748 19.031 1 98.25 48 PHE B C 1
ATOM 2692 O O . PHE B 1 48 ? -6.773 -1.888 18.578 1 98.25 48 PHE B O 1
ATOM 2699 N N . PRO B 1 49 ? -7.488 -2.988 20.281 1 97.06 49 PRO B N 1
ATOM 2700 C CA . PRO B 1 49 ? -6.801 -2.123 21.234 1 97.06 49 PRO B CA 1
ATOM 2701 C C . PRO B 1 49 ? -5.289 -2.104 21.047 1 97.06 49 PRO B C 1
ATOM 2703 O O . PRO B 1 49 ? -4.637 -1.102 21.344 1 97.06 49 PRO B O 1
ATOM 2706 N N . ASP B 1 50 ? -4.781 -3.16 20.438 1 96.94 50 ASP B N 1
ATOM 2707 C CA . ASP B 1 50 ? -3.33 -3.268 20.312 1 96.94 50 ASP B CA 1
ATOM 2708 C C . ASP B 1 50 ? -2.842 -2.549 19.047 1 96.94 50 ASP B C 1
ATOM 2710 O O . ASP B 1 50 ? -1.637 -2.367 18.875 1 96.94 50 ASP B O 1
ATOM 2714 N N . ALA B 1 51 ? -3.744 -2.129 18.203 1 97.88 51 ALA B N 1
ATOM 2715 C CA . ALA B 1 51 ? -3.361 -1.461 16.969 1 97.88 51 ALA B CA 1
ATOM 2716 C C . ALA B 1 51 ? -3.004 0.001 17.219 1 97.88 51 ALA B C 1
ATOM 2718 O O . ALA B 1 51 ? -2.412 0.66 16.359 1 97.88 51 ALA B O 1
ATOM 2719 N N . HIS B 1 52 ? -3.383 0.539 18.391 1 98.06 52 HIS B N 1
ATOM 2720 C CA . HIS B 1 52 ? -3.193 1.957 18.672 1 98.06 52 HIS B CA 1
ATOM 2721 C C . HIS B 1 52 ? -3.758 2.822 17.547 1 98.06 52 HIS B C 1
ATOM 2723 O O . HIS B 1 52 ? -3.062 3.691 17.016 1 98.06 52 HIS B O 1
ATOM 2729 N N . LEU B 1 53 ? -4.996 2.551 17.281 1 98.5 53 LEU B N 1
ATOM 2730 C CA . LEU B 1 53 ? -5.703 3.121 16.141 1 98.5 53 LEU B CA 1
ATOM 2731 C C . LEU B 1 53 ? -6.152 4.547 16.438 1 98.5 53 LEU B C 1
ATOM 2733 O O . LEU B 1 53 ? -6.641 4.832 17.531 1 98.5 53 LEU B O 1
ATOM 2737 N N . GLY B 1 54 ? -5.957 5.461 15.453 1 98.5 54 GLY B N 1
ATOM 2738 C CA . GLY B 1 54 ? -6.531 6.797 15.453 1 98.5 54 GLY B CA 1
ATOM 2739 C C . GLY B 1 54 ? -6.906 7.281 14.07 1 98.5 54 GLY B C 1
ATOM 2740 O O . GLY B 1 54 ? -6.418 6.754 13.062 1 98.5 54 GLY B O 1
ATOM 2741 N N . ALA B 1 55 ? -7.777 8.273 14.07 1 98.88 55 ALA B N 1
ATOM 2742 C CA . ALA B 1 55 ? -8.133 8.898 12.797 1 98.88 55 ALA B CA 1
ATOM 2743 C C . ALA B 1 55 ? -8.547 10.352 13 1 98.88 55 ALA B C 1
ATOM 2745 O O . ALA B 1 55 ? -8.812 10.781 14.125 1 98.88 55 ALA B O 1
ATOM 2746 N N . VAL B 1 56 ? -8.516 11.078 11.922 1 98.88 56 VAL B N 1
ATOM 2747 C CA . VAL B 1 56 ? -8.891 12.492 11.906 1 98.88 56 VAL B CA 1
ATOM 2748 C C . VAL B 1 56 ? -9.742 12.781 10.672 1 98.88 56 VAL B C 1
ATOM 2750 O O . VAL B 1 56 ? -9.445 12.297 9.578 1 98.88 56 VAL B O 1
ATOM 2753 N N . VAL B 1 57 ? -10.836 13.438 10.867 1 98.88 57 VAL B N 1
ATOM 2754 C CA . VAL B 1 57 ? -11.57 14.086 9.789 1 98.88 57 VAL B CA 1
ATOM 2755 C C . VAL B 1 57 ? -11.328 15.594 9.844 1 98.88 57 VAL B C 1
ATOM 2757 O O . VAL B 1 57 ? -11.578 16.234 10.867 1 98.88 57 VAL B O 1
ATOM 2760 N N . ALA B 1 58 ? -10.82 16.109 8.773 1 98.94 58 ALA B N 1
ATOM 2761 C CA . ALA B 1 58 ? -10.5 17.531 8.711 1 98.94 58 ALA B CA 1
ATOM 2762 C C . ALA B 1 58 ? -11.094 18.188 7.457 1 98.94 58 ALA B C 1
ATOM 2764 O O . ALA B 1 58 ? -11.398 17.484 6.484 1 98.94 58 ALA B O 1
ATOM 2765 N N . PHE B 1 59 ? -11.25 19.484 7.516 1 98.88 59 PHE B N 1
ATOM 2766 C CA . PHE B 1 59 ? -11.992 20.188 6.473 1 98.88 59 PHE B CA 1
ATOM 2767 C C . PHE B 1 59 ? -11.18 21.359 5.922 1 98.88 59 PHE B C 1
ATOM 2769 O O . PHE B 1 59 ? -10.508 22.062 6.676 1 98.88 59 PHE B O 1
ATOM 2776 N N . GLY B 1 60 ? -11.25 21.516 4.582 1 98.69 60 GLY B N 1
ATOM 2777 C CA . GLY B 1 60 ? -10.68 22.703 3.959 1 98.69 60 GLY B CA 1
ATOM 2778 C C . GLY B 1 60 ? -11.383 23.984 4.355 1 98.69 60 GLY B C 1
ATOM 2779 O O . GLY B 1 60 ? -12.445 23.938 4.984 1 98.69 60 GLY B O 1
ATOM 2780 N N . ASN B 1 61 ? -10.844 25.062 3.957 1 98.31 61 ASN B N 1
ATOM 2781 C CA . ASN B 1 61 ? -11.273 26.391 4.391 1 98.31 61 ASN B CA 1
ATOM 2782 C C . ASN B 1 61 ? -12.75 26.625 4.066 1 98.31 61 ASN B C 1
ATOM 2784 O O . ASN B 1 61 ? -13.547 26.906 4.957 1 98.31 61 ASN B O 1
ATOM 2788 N N . ASN B 1 62 ? -13.148 26.5 2.869 1 97 62 ASN B N 1
ATOM 2789 C CA . ASN B 1 62 ? -14.523 26.781 2.457 1 97 62 ASN B CA 1
ATOM 2790 C C . ASN B 1 62 ? -15.508 25.828 3.121 1 97 62 ASN B C 1
ATOM 2792 O O . ASN B 1 62 ? -16.578 26.25 3.582 1 97 62 ASN B O 1
ATOM 2796 N N . THR B 1 63 ? -15.148 24.609 3.146 1 98 63 THR B N 1
ATOM 2797 C CA . THR B 1 63 ? -16.016 23.594 3.73 1 98 63 THR B CA 1
ATOM 2798 C C . THR B 1 63 ? -16.203 23.828 5.227 1 98 63 THR B C 1
ATOM 2800 O O . THR B 1 63 ? -17.312 23.766 5.746 1 98 63 THR B O 1
ATOM 2803 N N . TRP B 1 64 ? -15.125 24.156 5.918 1 98.31 64 TRP B N 1
ATOM 2804 C CA . TRP B 1 64 ? -15.227 24.391 7.352 1 98.31 64 TRP B CA 1
ATOM 2805 C C . TRP B 1 64 ? -16.078 25.609 7.645 1 98.31 64 TRP B C 1
ATOM 2807 O O . TRP B 1 64 ? -16.906 25.594 8.555 1 98.31 64 TRP B O 1
ATOM 2817 N N . ARG B 1 65 ? -15.883 26.672 6.902 1 97.25 65 ARG B N 1
ATOM 2818 C CA . ARG B 1 65 ? -16.688 27.875 7.086 1 97.25 65 ARG B CA 1
ATOM 2819 C C . ARG B 1 65 ? -18.172 27.594 6.906 1 97.25 65 ARG B C 1
ATOM 2821 O O . ARG B 1 65 ? -19 28.094 7.66 1 97.25 65 ARG B O 1
ATOM 2828 N N . ALA B 1 66 ? -18.438 26.828 5.941 1 96.81 66 ALA B N 1
ATOM 2829 C CA . ALA B 1 66 ? -19.844 26.469 5.699 1 96.81 66 ALA B CA 1
ATOM 2830 C C . ALA B 1 66 ? -20.391 25.609 6.836 1 96.81 66 ALA B C 1
ATOM 2832 O O . ALA B 1 66 ? -21.516 25.828 7.285 1 96.81 66 ALA B O 1
ATOM 2833 N N . LEU B 1 67 ? -19.625 24.641 7.305 1 97.19 67 LEU B N 1
ATOM 2834 C CA . LEU B 1 67 ? -20.062 23.719 8.336 1 97.19 67 LEU B CA 1
ATOM 2835 C C . LEU B 1 67 ? -20.219 24.422 9.68 1 97.19 67 LEU B C 1
ATOM 2837 O O . LEU B 1 67 ? -21.125 24.109 10.453 1 97.19 67 LEU B O 1
ATOM 2841 N N . SER B 1 68 ? -19.328 25.406 9.922 1 96.62 68 SER B N 1
ATOM 2842 C CA . SER B 1 68 ? -19.266 26.016 11.242 1 96.62 68 SER B CA 1
ATOM 2843 C C . SER B 1 68 ? -20.078 27.312 11.289 1 96.62 68 SER B C 1
ATOM 2845 O O . SER B 1 68 ? -20.219 27.922 12.352 1 96.62 68 SER B O 1
ATOM 2847 N N . GLY B 1 69 ? -20.594 27.797 10.102 1 95.44 69 GLY B N 1
ATOM 2848 C CA . GLY B 1 69 ? -21.234 29.109 10.031 1 95.44 69 GLY B CA 1
ATOM 2849 C C . GLY B 1 69 ? -20.25 30.25 10.156 1 95.44 69 GLY B C 1
ATOM 2850 O O . GLY B 1 69 ? -20.578 31.297 10.703 1 95.44 69 GLY B O 1
ATOM 2851 N N . GLY B 1 70 ? -18.984 29.922 9.836 1 95.31 70 GLY B N 1
ATOM 2852 C CA . GLY B 1 70 ? -17.953 30.953 9.844 1 95.31 70 GLY B CA 1
ATOM 2853 C C . GLY B 1 70 ? -17.281 31.109 11.195 1 95.31 70 GLY B C 1
ATOM 2854 O O . GLY B 1 70 ? -16.469 32 11.391 1 95.31 70 GLY B O 1
ATOM 2855 N N . VAL B 1 71 ? -17.562 30.203 12.055 1 96.88 71 VAL B N 1
ATOM 2856 C CA . VAL B 1 71 ? -17.047 30.312 13.414 1 96.88 71 VAL B CA 1
ATOM 2857 C C . VAL B 1 71 ? -15.789 29.453 13.562 1 96.88 71 VAL B C 1
ATOM 2859 O O . VAL B 1 71 ? -15.797 28.266 13.227 1 96.88 71 VAL B O 1
ATOM 2862 N N . GLY B 1 72 ? -14.719 30.109 14.016 1 96.94 72 GLY B N 1
ATOM 2863 C CA . GLY B 1 72 ? -13.516 29.391 14.391 1 96.94 72 GLY B CA 1
ATOM 2864 C C . GLY B 1 72 ? -12.531 29.234 13.25 1 96.94 72 GLY B C 1
ATOM 2865 O O . GLY B 1 72 ? -12.727 29.781 12.172 1 96.94 72 GLY B O 1
ATOM 2866 N N . ALA B 1 73 ? -11.359 28.562 13.562 1 98.06 73 ALA B N 1
ATOM 2867 C CA . ALA B 1 73 ? -10.25 28.312 12.656 1 98.06 73 ALA B CA 1
ATOM 2868 C C . ALA B 1 73 ? -9.805 29.609 11.961 1 98.06 73 ALA B C 1
ATOM 2870 O O . ALA B 1 73 ? -9.719 29.656 10.727 1 98.06 73 ALA B O 1
ATOM 2871 N N . GLU B 1 74 ? -9.461 30.531 12.648 1 97.56 74 GLU B N 1
ATOM 2872 C CA . GLU B 1 74 ? -9.219 31.891 12.156 1 97.56 74 GLU B CA 1
ATOM 2873 C C . GLU B 1 74 ? -8.016 31.922 11.219 1 97.56 74 GLU B C 1
ATOM 2875 O O . GLU B 1 74 ? -7.98 32.719 10.281 1 97.56 74 GLU B O 1
ATOM 2880 N N . GLU B 1 75 ? -7.066 31.047 11.438 1 98.19 75 GLU B N 1
ATOM 2881 C CA . GLU B 1 75 ? -5.863 31.062 10.609 1 98.19 75 GLU B CA 1
ATOM 2882 C C . GLU B 1 75 ? -6.059 30.25 9.336 1 98.19 75 GLU B C 1
ATOM 2884 O O . GLU B 1 75 ? -5.23 30.312 8.422 1 98.19 75 GLU B O 1
ATOM 2889 N N . LEU B 1 76 ? -7.129 29.469 9.266 1 98.62 76 LEU B N 1
ATOM 2890 C CA . LEU B 1 76 ? -7.312 28.562 8.133 1 98.62 76 LEU B CA 1
ATOM 2891 C C . LEU B 1 76 ? -7.492 29.344 6.836 1 98.62 76 LEU B C 1
ATOM 2893 O O . LEU B 1 76 ? -8.203 30.359 6.805 1 98.62 76 LEU B O 1
ATOM 2897 N N . LYS B 1 77 ? -6.902 28.938 5.855 1 98.31 77 LYS B N 1
ATOM 2898 C CA . LYS B 1 77 ? -6.98 29.453 4.492 1 98.31 77 LYS B CA 1
ATOM 2899 C C . LYS B 1 77 ? -6.672 28.359 3.473 1 98.31 77 LYS B C 1
ATOM 2901 O O . LYS B 1 77 ? -6.184 27.281 3.834 1 98.31 77 LYS B O 1
ATOM 2906 N N . ASP B 1 78 ? -6.965 28.688 2.273 1 97.94 78 ASP B N 1
ATOM 2907 C CA . ASP B 1 78 ? -6.578 27.75 1.228 1 97.94 78 ASP B CA 1
ATOM 2908 C C . ASP B 1 78 ? -5.062 27.734 1.025 1 97.94 78 ASP B C 1
ATOM 2910 O O . ASP B 1 78 ? -4.418 28.781 1.099 1 97.94 78 ASP B O 1
ATOM 2914 N N . PHE B 1 79 ? -4.598 26.516 0.755 1 98.38 79 PHE B N 1
ATOM 2915 C CA . PHE B 1 79 ? -3.188 26.422 0.399 1 98.38 79 PHE B CA 1
ATOM 2916 C C . PHE B 1 79 ? -2.908 27.125 -0.923 1 98.38 79 PHE B C 1
ATOM 2918 O O . PHE B 1 79 ? -3.686 27 -1.873 1 98.38 79 PHE B O 1
ATOM 2925 N N . ILE B 1 80 ? -1.896 27.891 -1.04 1 97.19 80 ILE B N 1
ATOM 2926 C CA . ILE B 1 80 ? -1.449 28.531 -2.271 1 97.19 80 ILE B CA 1
ATOM 2927 C C . ILE B 1 80 ? -0.113 27.938 -2.709 1 97.19 80 ILE B C 1
ATOM 2929 O O . ILE B 1 80 ? 0.591 27.312 -1.906 1 97.19 80 ILE B O 1
ATOM 2933 N N . PRO B 1 81 ? 0.211 28.125 -3.961 1 98.06 81 PRO B N 1
ATOM 2934 C CA . PRO B 1 81 ? 1.539 27.672 -4.375 1 98.06 81 PRO B CA 1
ATOM 2935 C C . PRO B 1 81 ? 2.668 28.453 -3.719 1 98.06 81 PRO B C 1
ATOM 2937 O O . PRO B 1 81 ? 2.531 29.656 -3.488 1 98.06 81 PRO B O 1
ATOM 2940 N N . TYR B 1 82 ? 3.768 27.844 -3.416 1 98.06 82 TYR B N 1
ATOM 2941 C CA . TYR B 1 82 ? 4.957 28.484 -2.871 1 98.06 82 TYR B CA 1
ATOM 2942 C C . TYR B 1 82 ? 6.129 28.391 -3.842 1 98.06 82 TYR B C 1
ATOM 2944 O O . TYR B 1 82 ? 6.094 27.594 -4.781 1 98.06 82 TYR B O 1
ATOM 2952 N N . GLY B 1 83 ? 7.176 29.234 -3.639 1 97.56 83 GLY B N 1
ATOM 2953 C CA . GLY B 1 83 ? 8.414 29.172 -4.398 1 97.56 83 GLY B CA 1
ATOM 2954 C C . GLY B 1 83 ? 8.211 29.391 -5.887 1 97.56 83 GLY B C 1
ATOM 2955 O O . GLY B 1 83 ? 8.875 28.75 -6.707 1 97.56 83 GLY B O 1
ATOM 2956 N N . LYS B 1 84 ? 7.23 30.203 -6.238 1 95.56 84 LYS B N 1
ATOM 2957 C CA . LYS B 1 84 ? 6.941 30.516 -7.637 1 95.56 84 LYS B CA 1
ATOM 2958 C C . LYS B 1 84 ? 6.559 29.25 -8.406 1 95.56 84 LYS B C 1
ATOM 2960 O O . LYS B 1 84 ? 7.094 28.984 -9.484 1 95.56 84 LYS B O 1
ATOM 2965 N N . GLY B 1 85 ? 5.801 28.422 -7.715 1 95.12 85 GLY B N 1
ATOM 2966 C CA . GLY B 1 85 ? 5.254 27.25 -8.398 1 95.12 85 GLY B CA 1
ATOM 2967 C C . GLY B 1 85 ? 5.988 25.969 -8.062 1 95.12 85 GLY B C 1
ATOM 2968 O O . GLY B 1 85 ? 5.578 24.891 -8.484 1 95.12 85 GLY B O 1
ATOM 2969 N N . LEU B 1 86 ? 7.039 25.969 -7.301 1 97.19 86 LEU B N 1
ATOM 2970 C CA . LEU B 1 86 ? 7.781 24.781 -6.902 1 97.19 86 LEU B CA 1
ATOM 2971 C C . LEU B 1 86 ? 6.898 23.828 -6.094 1 97.19 86 LEU B C 1
ATOM 2973 O O . LEU B 1 86 ? 7.008 22.609 -6.223 1 97.19 86 LEU B O 1
ATOM 2977 N N . ALA B 1 87 ? 6.082 24.422 -5.203 1 98.25 87 ALA B N 1
ATOM 2978 C CA . ALA B 1 87 ? 5.09 23.672 -4.438 1 98.25 87 ALA B CA 1
ATOM 2979 C C . ALA B 1 87 ? 3.674 24 -4.906 1 98.25 87 ALA B C 1
ATOM 2981 O O . ALA B 1 87 ? 3.117 25.031 -4.543 1 98.25 87 ALA B O 1
ATOM 2982 N N . PRO B 1 88 ? 3.084 23.109 -5.668 1 98.5 88 PRO B N 1
ATOM 2983 C CA . PRO B 1 88 ? 1.75 23.406 -6.195 1 98.5 88 PRO B CA 1
ATOM 2984 C C . PRO B 1 88 ? 0.657 23.297 -5.137 1 98.5 88 PRO B C 1
ATOM 2986 O O . PRO B 1 88 ? 0.834 22.594 -4.133 1 98.5 88 PRO B O 1
ATOM 2989 N N . ALA B 1 89 ? -0.435 23.969 -5.375 1 98.25 89 ALA B N 1
ATOM 2990 C CA . ALA B 1 89 ? -1.621 23.859 -4.531 1 98.25 89 ALA B CA 1
ATOM 2991 C C . ALA B 1 89 ? -2.625 22.859 -5.121 1 98.25 89 ALA B C 1
ATOM 2993 O O . ALA B 1 89 ? -2.98 22.953 -6.297 1 98.25 89 ALA B O 1
ATOM 2994 N N . THR B 1 90 ? -3.021 21.891 -4.402 1 98.25 90 THR B N 1
ATOM 2995 C CA . THR B 1 90 ? -4.07 20.938 -4.758 1 98.25 90 THR B CA 1
ATOM 2996 C C . THR B 1 90 ? -5.121 20.859 -3.654 1 98.25 90 THR B C 1
ATOM 2998 O O . THR B 1 90 ? -5.512 19.766 -3.246 1 98.25 90 THR B O 1
ATOM 3001 N N . GLN B 1 91 ? -5.562 21.969 -3.225 1 98.5 91 GLN B N 1
ATOM 3002 C CA . GLN B 1 91 ? -6.477 22.062 -2.09 1 98.5 91 GLN B CA 1
ATOM 3003 C C . GLN B 1 91 ? -7.77 21.297 -2.363 1 98.5 91 GLN B C 1
ATOM 3005 O O . GLN B 1 91 ? -8.391 21.469 -3.414 1 98.5 91 GLN B O 1
ATOM 3010 N N . TYR B 1 92 ? -8.18 20.422 -1.411 1 98.44 92 TYR B N 1
ATOM 3011 C CA . TYR B 1 92 ? -9.461 19.734 -1.463 1 98.44 92 TYR B CA 1
ATOM 3012 C C . TYR B 1 92 ? -10.328 20.078 -0.26 1 98.44 92 TYR B C 1
ATOM 3014 O O . TYR B 1 92 ? -9.93 20.906 0.577 1 98.44 92 TYR B O 1
ATOM 3022 N N . ASP B 1 93 ? -11.5 19.484 -0.141 1 98.44 93 ASP B N 1
ATOM 3023 C CA . ASP B 1 93 ? -12.5 19.906 0.832 1 98.44 93 ASP B CA 1
ATOM 3024 C C . ASP B 1 93 ? -12.375 19.125 2.133 1 98.44 93 ASP B C 1
ATOM 3026 O O . ASP B 1 93 ? -12.695 19.641 3.209 1 98.44 93 ASP B O 1
ATOM 3030 N N . VAL B 1 94 ? -11.977 17.844 1.997 1 98.75 94 VAL B N 1
ATOM 3031 C CA . VAL B 1 94 ? -11.992 16.953 3.15 1 98.75 94 VAL B CA 1
ATOM 3032 C C . VAL B 1 94 ? -10.719 16.125 3.18 1 98.75 94 VAL B C 1
ATOM 3034 O O . VAL B 1 94 ? -10.242 15.664 2.135 1 98.75 94 VAL B O 1
ATOM 3037 N N . LEU B 1 95 ? -10.18 15.945 4.332 1 98.94 95 LEU B N 1
ATOM 3038 C CA . LEU B 1 95 ? -9.086 15.016 4.609 1 98.94 95 LEU B CA 1
ATOM 3039 C C . LEU B 1 95 ? -9.508 13.984 5.652 1 98.94 95 LEU B C 1
ATOM 3041 O O . LEU B 1 95 ? -10.016 14.344 6.715 1 98.94 95 LEU B O 1
ATOM 3045 N N . ILE B 1 96 ? -9.383 12.75 5.359 1 98.94 96 ILE B N 1
ATOM 3046 C CA . ILE B 1 96 ? -9.492 11.656 6.32 1 98.94 96 ILE B CA 1
ATOM 3047 C C . ILE B 1 96 ? -8.125 10.992 6.492 1 98.94 96 ILE B C 1
ATOM 3049 O O . ILE B 1 96 ? -7.559 10.469 5.531 1 98.94 96 ILE B O 1
ATOM 3053 N N . HIS B 1 97 ? -7.594 11.109 7.648 1 98.94 97 HIS B N 1
ATOM 3054 C CA . HIS B 1 97 ? -6.297 10.547 8 1 98.94 97 HIS B CA 1
ATOM 3055 C C . HIS B 1 97 ? -6.445 9.414 9.016 1 98.94 97 HIS B C 1
ATOM 3057 O O . HIS B 1 97 ? -6.949 9.625 10.117 1 98.94 97 HIS B O 1
ATOM 3063 N N . ILE B 1 98 ? -6.07 8.203 8.633 1 98.94 98 ILE B N 1
ATOM 3064 C CA . ILE B 1 98 ? -6.141 7.008 9.469 1 98.94 98 ILE B CA 1
ATOM 3065 C C . ILE B 1 98 ? -4.734 6.48 9.734 1 98.94 98 ILE B C 1
ATOM 3067 O O . ILE B 1 98 ? -3.932 6.34 8.812 1 98.94 98 ILE B O 1
ATOM 3071 N N . LEU B 1 99 ? -4.387 6.184 11 1 98.88 99 LEU B N 1
ATOM 3072 C CA . LEU B 1 99 ? -3.041 5.691 11.281 1 98.88 99 LEU B CA 1
ATOM 3073 C C . LEU B 1 99 ? -3.051 4.734 12.469 1 98.88 99 LEU B C 1
ATOM 3075 O O . LEU B 1 99 ? -3.873 4.875 13.375 1 98.88 99 LEU B O 1
ATOM 3079 N N . SER B 1 100 ? -2.234 3.762 12.5 1 98.81 100 SER B N 1
ATOM 3080 C CA . SER B 1 100 ? -2.057 2.779 13.562 1 98.81 100 SER B CA 1
ATOM 3081 C C . SER B 1 100 ? -0.762 1.994 13.383 1 98.81 100 SER B C 1
ATOM 3083 O O . SER B 1 100 ? 0.103 2.387 12.602 1 98.81 100 SER B O 1
ATOM 3085 N N . LEU B 1 101 ? -0.608 0.93 14.148 1 98.19 101 LEU B N 1
ATOM 3086 C CA . LEU B 1 101 ? 0.501 -0.007 14.008 1 98.19 101 LEU B CA 1
ATOM 3087 C C . LEU B 1 101 ? 0.21 -1.032 12.914 1 98.19 101 LEU B C 1
ATOM 3089 O O . LEU B 1 101 ? 1.095 -1.798 12.523 1 98.19 101 LEU B O 1
ATOM 3093 N N . ARG B 1 102 ? -1.024 -0.986 12.391 1 98.31 102 ARG B N 1
ATOM 3094 C CA . ARG B 1 102 ? -1.463 -2.105 11.562 1 98.31 102 ARG B CA 1
ATOM 3095 C C . ARG B 1 102 ? -2.188 -1.616 10.312 1 98.31 102 ARG B C 1
ATOM 3097 O O . ARG B 1 102 ? -3.289 -1.071 10.398 1 98.31 102 ARG B O 1
ATOM 3104 N N . HIS B 1 103 ? -1.594 -1.954 9.172 1 98.69 103 HIS B N 1
ATOM 3105 C CA . HIS B 1 103 ? -2.191 -1.54 7.906 1 98.69 103 HIS B CA 1
ATOM 3106 C C . HIS B 1 103 ? -3.537 -2.221 7.684 1 98.69 103 HIS B C 1
ATOM 3108 O O . HIS B 1 103 ? -4.469 -1.608 7.152 1 98.69 103 HIS B O 1
ATOM 3114 N N . ASP B 1 104 ? -3.686 -3.514 8.039 1 98.56 104 ASP B N 1
ATOM 3115 C CA . ASP B 1 104 ? -4.93 -4.246 7.836 1 98.56 104 ASP B CA 1
ATOM 3116 C C . ASP B 1 104 ? -6.086 -3.59 8.594 1 98.56 104 ASP B C 1
ATOM 3118 O O . ASP B 1 104 ? -7.195 -3.488 8.07 1 98.56 104 ASP B O 1
ATOM 3122 N N . VAL B 1 105 ? -5.797 -3.082 9.789 1 98.81 105 VAL B N 1
ATOM 3123 C CA . VAL B 1 105 ? -6.797 -2.381 10.586 1 98.81 105 VAL B CA 1
ATOM 3124 C C . VAL B 1 105 ? -7.117 -1.033 9.945 1 98.81 105 VAL B C 1
ATOM 3126 O O . VAL B 1 105 ? -8.289 -0.672 9.797 1 98.81 105 VAL B O 1
ATOM 3129 N N . ASN B 1 106 ? -6.07 -0.316 9.508 1 98.94 106 ASN B N 1
ATOM 3130 C CA . ASN B 1 106 ? -6.297 0.942 8.805 1 98.94 106 ASN B CA 1
ATOM 3131 C C . ASN B 1 106 ? -7.211 0.752 7.598 1 98.94 106 ASN B C 1
ATOM 3133 O O . ASN B 1 106 ? -8.086 1.581 7.34 1 98.94 106 ASN B O 1
ATOM 3137 N N . PHE B 1 107 ? -6.961 -0.316 6.848 1 98.88 107 PHE B N 1
ATOM 3138 C CA . PHE B 1 107 ? -7.746 -0.57 5.645 1 98.88 107 PHE B CA 1
ATOM 3139 C C . PHE B 1 107 ? -9.211 -0.781 5.992 1 98.88 107 PHE B C 1
ATOM 3141 O O . PHE B 1 107 ? -10.102 -0.271 5.301 1 98.88 107 PHE B O 1
ATOM 3148 N N . SER B 1 108 ? -9.484 -1.504 7.043 1 98.81 108 SER B N 1
ATOM 3149 C CA . SER B 1 108 ? -10.852 -1.708 7.508 1 98.81 108 SER B CA 1
ATOM 3150 C C . SER B 1 108 ? -11.516 -0.385 7.871 1 98.81 108 SER B C 1
ATOM 3152 O O . SER B 1 108 ? -12.68 -0.156 7.535 1 98.81 108 SER B O 1
ATOM 3154 N N . VAL B 1 109 ? -10.781 0.461 8.523 1 98.94 109 VAL B N 1
ATOM 3155 C CA . VAL B 1 109 ? -11.305 1.769 8.906 1 98.94 109 VAL B CA 1
ATOM 3156 C C . VAL B 1 109 ? -11.539 2.613 7.656 1 98.94 109 VAL B C 1
ATOM 3158 O O . VAL B 1 109 ? -12.523 3.361 7.582 1 98.94 109 VAL B O 1
ATOM 3161 N N . ALA B 1 110 ? -10.641 2.496 6.703 1 98.94 110 ALA B N 1
ATOM 3162 C CA . ALA B 1 110 ? -10.828 3.211 5.441 1 98.94 110 ALA B CA 1
ATOM 3163 C C . ALA B 1 110 ? -12.086 2.738 4.723 1 98.94 110 ALA B C 1
ATOM 3165 O O . ALA B 1 110 ? -12.805 3.541 4.125 1 98.94 110 ALA B O 1
ATOM 3166 N N . GLN B 1 111 ? -12.328 1.44 4.711 1 98.56 111 GLN B N 1
ATOM 3167 C CA . GLN B 1 111 ? -13.562 0.927 4.141 1 98.56 111 GLN B CA 1
ATOM 3168 C C . GLN B 1 111 ? -14.781 1.507 4.855 1 98.56 111 GLN B C 1
ATOM 3170 O O . GLN B 1 111 ? -15.773 1.865 4.215 1 98.56 111 GLN B O 1
ATOM 3175 N N . ALA B 1 112 ? -14.711 1.603 6.168 1 98.62 112 ALA B N 1
ATOM 3176 C CA . ALA B 1 112 ? -15.781 2.217 6.945 1 98.62 112 ALA B CA 1
ATOM 3177 C C . ALA B 1 112 ? -15.961 3.686 6.566 1 98.62 112 ALA B C 1
ATOM 3179 O O . ALA B 1 112 ? -17.078 4.191 6.527 1 98.62 112 ALA B O 1
ATOM 3180 N N . ALA B 1 113 ? -14.867 4.363 6.324 1 98.81 113 ALA B N 1
ATOM 3181 C CA . ALA B 1 113 ? -14.945 5.75 5.871 1 98.81 113 ALA B CA 1
ATOM 3182 C C . ALA B 1 113 ? -15.688 5.855 4.543 1 98.81 113 ALA B C 1
ATOM 3184 O O . ALA B 1 113 ? -16.531 6.738 4.363 1 98.81 113 ALA B O 1
ATOM 3185 N N . MET B 1 114 ? -15.383 4.938 3.627 1 98.31 114 MET B N 1
ATOM 3186 C CA . MET B 1 114 ? -16.062 4.961 2.33 1 98.31 114 MET B CA 1
ATOM 3187 C C . MET B 1 114 ? -17.531 4.633 2.48 1 98.31 114 MET B C 1
ATOM 3189 O O . MET B 1 114 ? -18.375 5.16 1.74 1 98.31 114 MET B O 1
ATOM 3193 N N . GLU B 1 115 ? -17.844 3.787 3.395 1 97.12 115 GLU B N 1
ATOM 3194 C CA . GLU B 1 115 ? -19.25 3.492 3.662 1 97.12 115 GLU B CA 1
ATOM 3195 C C . GLU B 1 115 ? -19.969 4.719 4.199 1 97.12 115 GLU B C 1
ATOM 3197 O O . GLU B 1 115 ? -21.109 4.988 3.814 1 97.12 115 GLU B O 1
ATOM 3202 N N . ALA B 1 116 ? -19.312 5.461 5.039 1 97.75 116 ALA B N 1
ATOM 3203 C CA . ALA B 1 116 ? -19.938 6.613 5.684 1 97.75 116 ALA B CA 1
ATOM 3204 C C . ALA B 1 116 ? -19.984 7.809 4.734 1 97.75 116 ALA B C 1
ATOM 3206 O O . ALA B 1 116 ? -21.047 8.43 4.57 1 97.75 116 ALA B O 1
ATOM 3207 N N . PHE B 1 117 ? -18.844 8.102 4.027 1 97.38 117 PHE B N 1
ATOM 3208 C CA . PHE B 1 117 ? -18.688 9.352 3.287 1 97.38 117 PHE B CA 1
ATOM 3209 C C . PHE B 1 117 ? -18.891 9.125 1.794 1 97.38 117 PHE B C 1
ATOM 3211 O O . PHE B 1 117 ? -19.094 10.078 1.039 1 97.38 117 PHE B O 1
ATOM 3218 N N . GLY B 1 118 ? -18.844 7.91 1.316 1 90.69 118 GLY B N 1
ATOM 3219 C CA . GLY B 1 118 ? -18.672 7.586 -0.09 1 90.69 118 GLY B CA 1
ATOM 3220 C C . GLY B 1 118 ? -19.688 8.266 -0.991 1 90.69 118 GLY B C 1
ATOM 3221 O O . GLY B 1 118 ? -19.359 8.648 -2.117 1 90.69 118 GLY B O 1
ATOM 3222 N N . ASP B 1 119 ? -20.828 8.523 -0.552 1 91.5 119 ASP B N 1
ATOM 3223 C CA . ASP B 1 119 ? -21.875 9.094 -1.395 1 91.5 119 ASP B CA 1
ATOM 3224 C C . ASP B 1 119 ? -21.812 10.617 -1.404 1 91.5 119 ASP B C 1
ATOM 3226 O O . ASP B 1 119 ? -22.375 11.266 -2.287 1 91.5 119 ASP B O 1
ATOM 3230 N N . CYS B 1 120 ? -21.109 11.18 -0.428 1 96.06 120 CYS B N 1
ATOM 3231 C CA . CYS B 1 120 ? -21.156 12.641 -0.329 1 96.06 120 CYS B CA 1
ATOM 3232 C C . CYS B 1 120 ? -19.781 13.25 -0.625 1 96.06 120 CYS B C 1
ATOM 3234 O O . CYS B 1 120 ? -19.594 14.461 -0.498 1 96.06 120 CYS B O 1
ATOM 3236 N N . ILE B 1 121 ? -18.859 12.367 -0.994 1 97.62 121 ILE B N 1
ATOM 3237 C CA . ILE B 1 121 ? -17.562 12.922 -1.37 1 97.62 121 ILE B CA 1
ATOM 3238 C C . ILE B 1 121 ? -17.094 12.297 -2.682 1 97.62 121 ILE B C 1
ATOM 3240 O O . ILE B 1 121 ? -17.578 11.234 -3.08 1 97.62 121 ILE B O 1
ATOM 3244 N N . ASP B 1 122 ? -16.25 12.992 -3.371 1 98.12 122 ASP B N 1
ATOM 3245 C CA . ASP B 1 122 ? -15.484 12.523 -4.52 1 98.12 122 ASP B CA 1
ATOM 3246 C C . ASP B 1 122 ? -14 12.422 -4.18 1 98.12 122 ASP B C 1
ATOM 3248 O O . ASP B 1 122 ? -13.297 13.43 -4.145 1 98.12 122 ASP B O 1
ATOM 3252 N N . VAL B 1 123 ? -13.531 11.195 -3.938 1 98.44 123 VAL B N 1
ATOM 3253 C CA . VAL B 1 123 ? -12.148 10.992 -3.523 1 98.44 123 VAL B CA 1
ATOM 3254 C C . VAL B 1 123 ? -11.203 11.375 -4.656 1 98.44 123 VAL B C 1
ATOM 3256 O O . VAL B 1 123 ? -11.367 10.93 -5.793 1 98.44 123 VAL B O 1
ATOM 3259 N N . LYS B 1 124 ? -10.273 12.172 -4.371 1 98.56 124 LYS B N 1
ATOM 3260 C CA . LYS B 1 124 ? -9.289 12.633 -5.352 1 98.56 124 LYS B CA 1
ATOM 3261 C C . LYS B 1 124 ? -7.984 11.859 -5.223 1 98.56 124 LYS B C 1
ATOM 3263 O O . LYS B 1 124 ? -7.312 11.602 -6.223 1 98.56 124 LYS B O 1
ATOM 3268 N N . GLU B 1 125 ? -7.672 11.461 -3.971 1 98 125 GLU B N 1
ATOM 3269 C CA . GLU B 1 125 ? -6.469 10.672 -3.742 1 98 125 GLU B CA 1
ATOM 3270 C C . GLU B 1 125 ? -6.586 9.844 -2.461 1 98 125 GLU B C 1
ATOM 3272 O O . GLU B 1 125 ? -7.125 10.32 -1.46 1 98 125 GLU B O 1
ATOM 3277 N N . GLU B 1 126 ? -6.145 8.672 -2.49 1 98.88 126 GLU B N 1
ATOM 3278 C CA . GLU B 1 126 ? -5.898 7.812 -1.34 1 98.88 126 GLU B CA 1
ATOM 3279 C C . GLU B 1 126 ? -4.473 7.27 -1.349 1 98.88 126 GLU B C 1
ATOM 3281 O O . GLU B 1 126 ? -4.062 6.602 -2.299 1 98.88 126 GLU B O 1
ATOM 3286 N N . VAL B 1 127 ? -3.703 7.598 -0.357 1 98.88 127 VAL B N 1
ATOM 3287 C CA . VAL B 1 127 ? -2.299 7.207 -0.275 1 98.88 127 VAL B CA 1
ATOM 3288 C C . VAL B 1 127 ? -2.072 6.352 0.968 1 98.88 127 VAL B C 1
ATOM 3290 O O . VAL B 1 127 ? -2.549 6.684 2.057 1 98.88 127 VAL B O 1
ATOM 3293 N N . HIS B 1 128 ? -1.444 5.246 0.774 1 98.88 128 HIS B N 1
ATOM 3294 C CA . HIS B 1 128 ? -1.079 4.355 1.87 1 98.88 128 HIS B CA 1
ATOM 3295 C C . HIS B 1 128 ? 0.395 4.504 2.232 1 98.88 128 HIS B C 1
ATOM 3297 O O . HIS B 1 128 ? 1.266 4.387 1.368 1 98.88 128 HIS B O 1
ATOM 3303 N N . GLY B 1 129 ? 0.637 4.77 3.473 1 98.81 129 GLY B N 1
ATOM 3304 C CA . GLY B 1 129 ? 1.999 4.938 3.955 1 98.81 129 GLY B CA 1
ATOM 3305 C C . GLY B 1 129 ? 2.443 3.822 4.883 1 98.81 129 GLY B C 1
ATOM 3306 O O . GLY B 1 129 ? 1.613 3.148 5.496 1 98.81 129 GLY B O 1
ATOM 3307 N N . PHE B 1 130 ? 3.742 3.672 5.008 1 98.81 130 PHE B N 1
ATOM 3308 C CA . PHE B 1 130 ? 4.336 2.668 5.883 1 98.81 130 PHE B CA 1
ATOM 3309 C C . PHE B 1 130 ? 5.633 3.186 6.5 1 98.81 130 PHE B C 1
ATOM 3311 O O . PHE B 1 130 ? 6.348 3.975 5.879 1 98.81 130 PHE B O 1
ATOM 3318 N N . ARG B 1 131 ? 5.855 2.77 7.691 1 98.25 131 ARG B N 1
ATOM 3319 C CA . ARG B 1 131 ? 7.156 3.045 8.289 1 98.25 131 ARG B CA 1
ATOM 3320 C C . ARG B 1 131 ? 8.242 2.174 7.668 1 98.25 131 ARG B C 1
ATOM 3322 O O . ARG B 1 131 ? 8.094 0.952 7.59 1 98.25 131 ARG B O 1
ATOM 3329 N N . TRP B 1 132 ? 9.297 2.773 7.188 1 98.12 132 TRP B N 1
ATOM 3330 C CA . TRP B 1 132 ? 10.383 2.033 6.551 1 98.12 132 TRP B CA 1
ATOM 3331 C C . TRP B 1 132 ? 11.414 1.595 7.582 1 98.12 132 TRP B C 1
ATOM 3333 O O . TRP B 1 132 ? 11.344 1.979 8.75 1 98.12 132 TRP B O 1
ATOM 3343 N N . VAL B 1 133 ? 12.383 0.801 7.223 1 97.56 133 VAL B N 1
ATOM 3344 C CA . VAL B 1 133 ? 13.32 0.156 8.133 1 97.56 133 VAL B CA 1
ATOM 3345 C C . VAL B 1 133 ? 14.07 1.215 8.93 1 97.56 133 VAL B C 1
ATOM 3347 O O . VAL B 1 133 ? 14.422 2.271 8.406 1 97.56 133 VAL B O 1
ATOM 3350 N N . GLU B 1 134 ? 14.164 1.013 10.219 1 95.56 134 GLU B N 1
ATOM 3351 C CA . GLU B 1 134 ? 14.938 1.828 11.156 1 95.56 134 GLU B CA 1
ATOM 3352 C C . GLU B 1 134 ? 14.375 3.246 11.242 1 95.56 134 GLU B C 1
ATOM 3354 O O . GLU B 1 134 ? 15.125 4.203 11.438 1 95.56 134 GLU B O 1
ATOM 3359 N N . GLU B 1 135 ? 13.133 3.457 10.93 1 95.81 135 GLU B N 1
ATOM 3360 C CA . GLU B 1 135 ? 12.422 4.727 11.031 1 95.81 135 GLU B CA 1
ATOM 3361 C C . GLU B 1 135 ? 12.969 5.746 10.031 1 95.81 135 GLU B C 1
ATOM 3363 O O . GLU B 1 135 ? 12.969 6.949 10.305 1 95.81 135 GLU B O 1
ATOM 3368 N N . ARG B 1 136 ? 13.477 5.293 8.93 1 97.75 136 ARG B N 1
ATOM 3369 C CA . ARG B 1 136 ? 14.086 6.184 7.949 1 97.75 136 ARG B CA 1
ATOM 3370 C C . ARG B 1 136 ? 13.094 6.551 6.852 1 97.75 136 ARG B C 1
ATOM 3372 O O . ARG B 1 136 ? 12.133 5.82 6.602 1 97.75 136 ARG B O 1
ATOM 3379 N N . ASP B 1 137 ? 13.344 7.73 6.32 1 97 137 ASP B N 1
ATOM 3380 C CA . ASP B 1 137 ? 12.789 8.07 5.012 1 97 137 ASP B CA 1
ATOM 3381 C C . ASP B 1 137 ? 13.484 7.293 3.9 1 97 137 ASP B C 1
ATOM 3383 O O . ASP B 1 137 ? 14.562 6.734 4.105 1 97 137 ASP B O 1
ATOM 3387 N N . LEU B 1 138 ? 12.828 7.27 2.684 1 98.44 138 LEU B N 1
ATOM 3388 C CA . LEU B 1 138 ? 13.391 6.473 1.599 1 98.44 138 LEU B CA 1
ATOM 3389 C C . LEU B 1 138 ? 14.727 7.051 1.136 1 98.44 138 LEU B C 1
ATOM 3391 O O . LEU B 1 138 ? 15.477 6.387 0.424 1 98.44 138 LEU B O 1
ATOM 3395 N N . SER B 1 139 ? 15.016 8.258 1.548 1 97.81 139 SER B N 1
ATOM 3396 C CA . SER B 1 139 ? 16.328 8.836 1.261 1 97.81 139 SER B CA 1
ATOM 3397 C C . SER B 1 139 ? 17.422 8.172 2.098 1 97.81 139 SER B C 1
ATOM 3399 O O . SER B 1 139 ? 18.609 8.344 1.821 1 97.81 139 SER B O 1
ATOM 3401 N N . GLY B 1 140 ? 17.016 7.496 3.131 1 97.88 140 GLY B N 1
ATOM 3402 C CA . GLY B 1 140 ? 17.969 6.82 3.998 1 97.88 140 GLY B CA 1
ATOM 3403 C C . GLY B 1 140 ? 18.266 7.586 5.277 1 97.88 140 GLY B C 1
ATOM 3404 O O . GLY B 1 140 ? 18.953 7.082 6.168 1 97.88 140 GLY B O 1
ATOM 3405 N N . PHE B 1 141 ? 17.734 8.766 5.395 1 98 141 PHE B N 1
ATOM 3406 C CA . PHE B 1 141 ? 17.891 9.547 6.617 1 98 141 PHE B CA 1
ATOM 3407 C C . PHE B 1 141 ? 16.781 9.227 7.613 1 98 141 PHE B C 1
ATOM 3409 O O . PHE B 1 141 ? 15.664 8.891 7.219 1 98 141 PHE B O 1
ATOM 3416 N N . VAL B 1 142 ? 17.125 9.32 8.867 1 96.44 142 VAL B N 1
ATOM 3417 C CA . VAL B 1 142 ? 16.109 9.117 9.898 1 96.44 142 VAL B CA 1
ATOM 3418 C C . VAL B 1 142 ? 15.07 10.227 9.82 1 96.44 142 VAL B C 1
ATOM 3420 O O . VAL B 1 142 ? 15.414 11.406 9.688 1 96.44 142 VAL B O 1
ATOM 3423 N N . ASP B 1 143 ? 13.875 9.836 9.844 1 90.31 143 ASP B N 1
ATOM 3424 C CA . ASP B 1 143 ? 12.766 10.781 9.766 1 90.31 143 ASP B CA 1
ATOM 3425 C C . ASP B 1 143 ? 12.188 11.055 11.156 1 90.31 143 ASP B C 1
ATOM 3427 O O . ASP B 1 143 ? 12.047 10.133 11.969 1 90.31 143 ASP B O 1
ATOM 3431 N N . GLY B 1 144 ? 11.891 12.281 11.445 1 85.19 144 GLY B N 1
ATOM 3432 C CA . GLY B 1 144 ? 11.164 12.656 12.648 1 85.19 144 GLY B CA 1
ATOM 3433 C C . GLY B 1 144 ? 12.062 12.812 13.859 1 85.19 144 GLY B C 1
ATOM 3434 O O . GLY B 1 144 ? 11.602 12.688 15 1 85.19 144 GLY B O 1
ATOM 3435 N N . THR B 1 145 ? 13.328 13.031 13.695 1 87.12 145 THR B N 1
ATOM 3436 C CA . THR B 1 145 ? 14.281 13.141 14.789 1 87.12 145 THR B CA 1
ATOM 3437 C C . THR B 1 145 ? 13.844 14.211 15.781 1 87.12 145 THR B C 1
ATOM 3439 O O . THR B 1 145 ? 13.883 14 17 1 87.12 145 THR B O 1
ATOM 3442 N N . GLU B 1 146 ? 13.344 15.367 15.359 1 88 146 GLU B N 1
ATOM 3443 C CA . GLU B 1 146 ? 13 16.484 16.25 1 88 146 GLU B CA 1
ATOM 3444 C C . GLU B 1 146 ? 11.492 16.578 16.453 1 88 146 GLU B C 1
ATOM 3446 O O . GLU B 1 146 ? 10.984 17.609 16.906 1 88 146 GLU B O 1
ATOM 3451 N N . ASN B 1 147 ? 10.852 15.539 16.078 1 94.44 147 ASN B N 1
ATOM 3452 C CA . ASN B 1 147 ? 9.406 15.508 16.297 1 94.44 147 ASN B CA 1
ATOM 3453 C C . ASN B 1 147 ? 9.07 15.484 17.781 1 94.44 147 ASN B C 1
ATOM 3455 O O . ASN B 1 147 ? 9.688 14.75 18.547 1 94.44 147 ASN B O 1
ATOM 3459 N N . PRO B 1 148 ? 8.109 16.375 18.219 1 96.81 148 PRO B N 1
ATOM 3460 C CA . PRO B 1 148 ? 7.738 16.359 19.641 1 96.81 148 PRO B CA 1
ATOM 3461 C C . PRO B 1 148 ? 7.414 14.953 20.141 1 96.81 148 PRO B C 1
ATOM 3463 O O . PRO B 1 148 ? 6.754 14.18 19.453 1 96.81 148 PRO B O 1
ATOM 3466 N N . ALA B 1 149 ? 7.926 14.656 21.328 1 95.25 149 ALA B N 1
ATOM 3467 C CA . ALA B 1 149 ? 7.73 13.336 21.922 1 95.25 149 ALA B CA 1
ATOM 3468 C C . ALA B 1 149 ? 6.906 13.422 23.203 1 95.25 149 ALA B C 1
ATOM 3470 O O . ALA B 1 149 ? 7.074 14.359 23.984 1 95.25 149 ALA B O 1
ATOM 3471 N N . GLY B 1 150 ? 6.105 12.406 23.359 1 96.38 150 GLY B N 1
ATOM 3472 C CA . GLY B 1 150 ? 5.258 12.391 24.547 1 96.38 150 GLY B CA 1
ATOM 3473 C C . GLY B 1 150 ? 3.939 13.109 24.344 1 96.38 150 GLY B C 1
ATOM 3474 O O . GLY B 1 150 ? 3.887 14.156 23.688 1 96.38 150 GLY B O 1
ATOM 3475 N N . GLU B 1 151 ? 2.984 12.578 24.938 1 95.38 151 GLU B N 1
ATOM 3476 C CA . GLU B 1 151 ? 1.63 13.07 24.703 1 95.38 151 GLU B CA 1
ATOM 3477 C C . GLU B 1 151 ? 1.495 14.531 25.125 1 95.38 151 GLU B C 1
ATOM 3479 O O . GLU B 1 151 ? 0.894 15.336 24.406 1 95.38 151 GLU B O 1
ATOM 3484 N N . GLU B 1 152 ? 1.98 14.914 26.25 1 97 152 GLU B N 1
ATOM 3485 C CA . GLU B 1 152 ? 1.833 16.281 26.75 1 97 152 GLU B CA 1
ATOM 3486 C C . GLU B 1 152 ? 2.492 17.281 25.828 1 97 152 GLU B C 1
ATOM 3488 O O . GLU B 1 152 ? 1.896 18.312 25.484 1 97 152 GLU B O 1
ATOM 3493 N N . THR B 1 153 ? 3.723 16.984 25.422 1 97.69 153 THR B N 1
ATOM 3494 C CA . THR B 1 153 ? 4.438 17.875 24.516 1 97.69 153 THR B CA 1
ATOM 3495 C C . THR B 1 153 ? 3.727 17.953 23.172 1 97.69 153 THR B C 1
ATOM 3497 O O . THR B 1 153 ? 3.588 19.031 22.594 1 97.69 153 THR B O 1
ATOM 3500 N N . ARG B 1 154 ? 3.283 16.844 22.672 1 98.06 154 ARG B N 1
ATOM 3501 C CA . ARG B 1 154 ? 2.574 16.812 21.391 1 98.06 154 ARG B CA 1
ATOM 3502 C C . ARG B 1 154 ? 1.267 17.594 21.469 1 98.06 154 ARG B C 1
ATOM 3504 O O . ARG B 1 154 ? 0.9 18.297 20.531 1 98.06 154 ARG B O 1
ATOM 3511 N N . ARG B 1 155 ? 0.616 17.453 22.609 1 98 155 ARG B N 1
ATOM 3512 C CA . ARG B 1 155 ? -0.622 18.203 22.797 1 98 155 ARG B CA 1
ATOM 3513 C C . ARG B 1 155 ? -0.362 19.703 22.797 1 98 155 ARG B C 1
ATOM 3515 O O . ARG B 1 155 ? -1.118 20.469 22.188 1 98 155 ARG B O 1
ATOM 3522 N N . GLU B 1 156 ? 0.667 20.125 23.438 1 97.88 156 GLU B N 1
ATOM 3523 C CA . GLU B 1 156 ? 1.026 21.547 23.5 1 97.88 156 GLU B CA 1
ATOM 3524 C C . GLU B 1 156 ? 1.292 22.109 22.109 1 97.88 156 GLU B C 1
ATOM 3526 O O . GLU B 1 156 ? 0.948 23.266 21.828 1 97.88 156 GLU B O 1
ATOM 3531 N N . VAL B 1 157 ? 1.837 21.297 21.281 1 98.19 157 VAL B N 1
ATOM 3532 C CA . VAL B 1 157 ? 2.271 21.75 19.953 1 98.19 157 VAL B CA 1
ATOM 3533 C C . VAL B 1 157 ? 1.106 21.672 18.969 1 98.19 157 VAL B C 1
ATOM 3535 O O . VAL B 1 157 ? 0.88 22.594 18.188 1 98.19 157 VAL B O 1
ATOM 3538 N N . ALA B 1 158 ? 0.279 20.656 19.078 1 98.69 158 ALA B N 1
ATOM 3539 C CA . ALA B 1 158 ? -0.625 20.312 17.984 1 98.69 158 ALA B CA 1
ATOM 3540 C C . ALA B 1 158 ? -2.051 20.766 18.281 1 98.69 158 ALA B C 1
ATOM 3542 O O . ALA B 1 158 ? -2.865 20.922 17.375 1 98.69 158 ALA B O 1
ATOM 3543 N N . VAL B 1 159 ? -2.361 20.953 19.578 1 98.81 159 VAL B N 1
ATOM 3544 C CA . VAL B 1 159 ? -3.768 21.109 19.938 1 98.81 159 VAL B CA 1
ATOM 3545 C C . VAL B 1 159 ? -4.039 22.531 20.391 1 98.81 159 VAL B C 1
ATOM 3547 O O . VAL B 1 159 ? -3.293 23.094 21.203 1 98.81 159 VAL B O 1
ATOM 3550 N N . ILE B 1 160 ? -5.078 23.156 19.828 1 98.62 160 ILE B N 1
ATOM 3551 C CA . ILE B 1 160 ? -5.516 24.469 20.25 1 98.62 160 ILE B CA 1
ATOM 3552 C C . ILE B 1 160 ? -6.086 24.391 21.672 1 98.62 160 ILE B C 1
ATOM 3554 O O . ILE B 1 160 ? -6.945 23.562 21.953 1 98.62 160 ILE B O 1
ATOM 3558 N N . LYS B 1 161 ? -5.715 25.281 22.531 1 96.81 161 LYS B N 1
ATOM 3559 C CA . LYS B 1 161 ? -5.961 25.125 23.969 1 96.81 161 LYS B CA 1
ATOM 3560 C C . LYS B 1 161 ? -7.246 25.828 24.391 1 96.81 161 LYS B C 1
ATOM 3562 O O . LYS B 1 161 ? -7.93 25.391 25.312 1 96.81 161 LYS B O 1
ATOM 3567 N N . ASP B 1 162 ? -7.523 26.969 23.734 1 95.44 162 ASP B N 1
ATOM 3568 C CA . ASP B 1 162 ? -8.602 27.812 24.234 1 95.44 162 ASP B CA 1
ATOM 3569 C C . ASP B 1 162 ? -9.5 28.297 23.109 1 95.44 162 ASP B C 1
ATOM 3571 O O . ASP B 1 162 ? -9.148 28.172 21.922 1 95.44 162 ASP B O 1
ATOM 3575 N N . GLY B 1 163 ? -10.625 28.797 23.594 1 96.12 163 GLY B N 1
ATOM 3576 C CA . GLY B 1 163 ? -11.547 29.359 22.625 1 96.12 163 GLY B CA 1
ATOM 3577 C C . GLY B 1 163 ? -12.469 28.344 21.984 1 96.12 163 GLY B C 1
ATOM 3578 O O . GLY B 1 163 ? -12.555 27.203 22.469 1 96.12 163 GLY B O 1
ATOM 3579 N N . VAL B 1 164 ? -13.156 28.703 20.938 1 96.62 164 VAL B N 1
ATOM 3580 C CA . VAL B 1 164 ? -14.18 27.891 20.297 1 96.62 164 VAL B CA 1
ATOM 3581 C C . VAL B 1 164 ? -13.531 26.703 19.594 1 96.62 164 VAL B C 1
ATOM 3583 O O . VAL B 1 164 ? -14.172 25.688 19.359 1 96.62 164 VAL B O 1
ATOM 3586 N N . ASP B 1 165 ? -12.234 26.797 19.344 1 98.12 165 ASP B N 1
ATOM 3587 C CA . ASP B 1 165 ? -11.523 25.75 18.594 1 98.12 165 ASP B CA 1
ATOM 3588 C C . ASP B 1 165 ? -10.742 24.844 19.531 1 98.12 165 ASP B C 1
ATOM 3590 O O . ASP B 1 165 ? -9.953 24.016 19.078 1 98.12 165 ASP B O 1
ATOM 3594 N N . ALA B 1 166 ? -10.938 25 20.875 1 98.31 166 ALA B N 1
ATOM 3595 C CA . ALA B 1 166 ? -10.227 24.141 21.828 1 98.31 166 ALA B CA 1
ATOM 3596 C C . ALA B 1 166 ? -10.375 22.672 21.469 1 98.31 166 ALA B C 1
ATOM 3598 O O . ALA B 1 166 ? -11.477 22.203 21.156 1 98.31 166 ALA B O 1
ATOM 3599 N N . GLY B 1 167 ? -9.234 22 21.469 1 98.5 167 GLY B N 1
ATOM 3600 C CA . GLY B 1 167 ? -9.227 20.578 21.125 1 98.5 167 GLY B CA 1
ATOM 3601 C C . GLY B 1 167 ? -9.016 20.312 19.641 1 98.5 167 GLY B C 1
ATOM 3602 O O . GLY B 1 167 ? -8.781 19.188 19.234 1 98.5 167 GLY B O 1
ATOM 3603 N N . GLY B 1 168 ? -9.078 21.359 18.844 1 98.69 168 GLY B N 1
ATOM 3604 C CA . GLY B 1 168 ? -8.852 21.266 17.406 1 98.69 168 GLY B CA 1
ATOM 3605 C C . GLY B 1 168 ? -7.402 21.453 17.016 1 98.69 168 GLY B C 1
ATOM 3606 O O . GLY B 1 168 ? -6.543 21.672 17.875 1 98.69 168 GLY B O 1
ATOM 3607 N N . SER B 1 169 ? -7.145 21.312 15.719 1 98.94 169 SER B N 1
ATOM 3608 C CA . SER B 1 169 ? -5.797 21.438 15.172 1 98.94 169 SER B CA 1
ATOM 3609 C C . SER B 1 169 ? -5.824 21.844 13.711 1 98.94 169 SER B C 1
ATOM 3611 O O . SER B 1 169 ? -6.785 21.562 12.992 1 98.94 169 SER B O 1
ATOM 3613 N N . TYR B 1 170 ? -4.832 22.594 13.305 1 98.94 170 TYR B N 1
ATOM 3614 C CA . TYR B 1 170 ? -4.594 22.812 11.883 1 98.94 170 TYR B CA 1
ATOM 3615 C C . TYR B 1 170 ? -3.768 21.672 11.297 1 98.94 170 TYR B C 1
ATOM 3617 O O . TYR B 1 170 ? -2.916 21.094 11.977 1 98.94 170 TYR B O 1
ATOM 3625 N N . VAL B 1 171 ? -4.062 21.375 10.062 1 98.94 171 VAL B N 1
ATOM 3626 C CA . VAL B 1 171 ? -3.41 20.25 9.398 1 98.94 171 VAL B CA 1
ATOM 3627 C C . VAL B 1 171 ? -2.824 20.703 8.062 1 98.94 171 VAL B C 1
ATOM 3629 O O . VAL B 1 171 ? -3.469 21.438 7.316 1 98.94 171 VAL B O 1
ATOM 3632 N N . PHE B 1 172 ? -1.63 20.297 7.82 1 98.88 172 PHE B N 1
ATOM 3633 C CA . PHE B 1 172 ? -0.976 20.469 6.527 1 98.88 172 PHE B CA 1
ATOM 3634 C C . PHE B 1 172 ? -0.587 19.125 5.93 1 98.88 172 PHE B C 1
ATOM 3636 O O . PHE B 1 172 ? -0.022 18.266 6.621 1 98.88 172 PHE B O 1
ATOM 3643 N N . VAL B 1 173 ? -0.929 18.922 4.629 1 98.88 173 VAL B N 1
ATOM 3644 C CA . VAL B 1 173 ? -0.51 17.703 3.936 1 98.88 173 VAL B CA 1
ATOM 3645 C C . VAL B 1 173 ? 0.162 18.078 2.615 1 98.88 173 VAL B C 1
ATOM 3647 O O . VAL B 1 173 ? -0.231 19.047 1.958 1 98.88 173 VAL B O 1
ATOM 3650 N N . GLN B 1 174 ? 1.118 17.281 2.234 1 98.81 174 GLN B N 1
ATOM 3651 C CA . GLN B 1 174 ? 1.902 17.469 1.021 1 98.81 174 GLN B CA 1
ATOM 3652 C C . GLN B 1 174 ? 2.578 16.172 0.587 1 98.81 174 GLN B C 1
ATOM 3654 O O . GLN B 1 174 ? 3.314 15.562 1.364 1 98.81 174 GLN B O 1
ATOM 3659 N N . ARG B 1 175 ? 2.293 15.742 -0.636 1 98.81 175 ARG B N 1
ATOM 3660 C CA . ARG B 1 175 ? 2.918 14.531 -1.157 1 98.81 175 ARG B CA 1
ATOM 3661 C C . ARG B 1 175 ? 4.195 14.859 -1.92 1 98.81 175 ARG B C 1
ATOM 3663 O O . ARG B 1 175 ? 4.191 15.703 -2.816 1 98.81 175 ARG B O 1
ATOM 3670 N N . TRP B 1 176 ? 5.285 14.234 -1.562 1 98.81 176 TRP B N 1
ATOM 3671 C CA . TRP B 1 176 ? 6.598 14.453 -2.164 1 98.81 176 TRP B CA 1
ATOM 3672 C C . TRP B 1 176 ? 7.02 13.242 -2.996 1 98.81 176 TRP B C 1
ATOM 3674 O O . TRP B 1 176 ? 6.844 12.094 -2.572 1 98.81 176 TRP B O 1
ATOM 3684 N N . GLU B 1 177 ? 7.512 13.469 -4.18 1 98.88 177 GLU B N 1
ATOM 3685 C CA . GLU B 1 177 ? 8.078 12.43 -5.031 1 98.88 177 GLU B CA 1
ATOM 3686 C C . GLU B 1 177 ? 9.594 12.508 -5.074 1 98.88 177 GLU B C 1
ATOM 3688 O O . GLU B 1 177 ? 10.156 13.555 -5.422 1 98.88 177 GLU B O 1
ATOM 3693 N N . HIS B 1 178 ? 10.219 11.406 -4.707 1 98.81 178 HIS B N 1
ATOM 3694 C CA . HIS B 1 178 ? 11.68 11.359 -4.617 1 98.81 178 HIS B CA 1
ATOM 3695 C C . HIS B 1 178 ? 12.297 10.883 -5.926 1 98.81 178 HIS B C 1
ATOM 3697 O O . HIS B 1 178 ? 11.75 9.992 -6.586 1 98.81 178 HIS B O 1
ATOM 3703 N N . ASN B 1 179 ? 13.367 11.469 -6.32 1 98.44 179 ASN B N 1
ATOM 3704 C CA . ASN B 1 179 ? 14.312 10.93 -7.293 1 98.44 179 ASN B CA 1
ATOM 3705 C C . ASN B 1 179 ? 15.547 10.336 -6.609 1 98.44 179 ASN B C 1
ATOM 3707 O O . ASN B 1 179 ? 16.578 10.992 -6.504 1 98.44 179 ASN B O 1
ATOM 3711 N N . LEU B 1 180 ? 15.461 9.141 -6.211 1 97.94 180 LEU B N 1
ATOM 3712 C CA . LEU B 1 180 ? 16.5 8.523 -5.406 1 97.94 180 LEU B CA 1
ATOM 3713 C C . LEU B 1 180 ? 17.75 8.258 -6.242 1 97.94 180 LEU B C 1
ATOM 3715 O O . LEU B 1 180 ? 18.859 8.227 -5.715 1 97.94 180 LEU B O 1
ATOM 3719 N N . LYS B 1 181 ? 17.562 7.984 -7.512 1 95.69 181 LYS B N 1
ATOM 3720 C CA . LYS B 1 181 ? 18.719 7.844 -8.391 1 95.69 181 LYS B CA 1
ATOM 3721 C C . LYS B 1 181 ? 19.594 9.094 -8.344 1 95.69 181 LYS B C 1
ATOM 3723 O O . LYS B 1 181 ? 20.828 8.992 -8.242 1 95.69 181 LYS B O 1
ATOM 3728 N N . GLN B 1 182 ? 18.922 10.203 -8.383 1 97.38 182 GLN B N 1
ATOM 3729 C CA . GLN B 1 182 ? 19.641 11.469 -8.305 1 97.38 182 GLN B CA 1
ATOM 3730 C C . GLN B 1 182 ? 20.328 11.625 -6.949 1 97.38 182 GLN B C 1
ATOM 3732 O O . GLN B 1 182 ? 21.484 12.039 -6.883 1 97.38 182 GLN B O 1
ATOM 3737 N N . LEU B 1 183 ? 19.656 11.32 -5.875 1 98.19 183 LEU B N 1
ATOM 3738 C CA . LEU B 1 183 ? 20.234 11.414 -4.535 1 98.19 183 LEU B CA 1
ATOM 3739 C C . LEU B 1 183 ? 21.453 10.516 -4.41 1 98.19 183 LEU B C 1
ATOM 3741 O O . LEU B 1 183 ? 22.5 10.953 -3.918 1 98.19 183 LEU B O 1
ATOM 3745 N N . ASN B 1 184 ? 21.344 9.344 -4.926 1 96.12 184 ASN B N 1
ATOM 3746 C CA . ASN B 1 184 ? 22.375 8.336 -4.719 1 96.12 184 ASN B CA 1
ATOM 3747 C C . ASN B 1 184 ? 23.609 8.609 -5.57 1 96.12 184 ASN B C 1
ATOM 3749 O O . ASN B 1 184 ? 24.656 7.996 -5.363 1 96.12 184 ASN B O 1
ATOM 3753 N N . ARG B 1 185 ? 23.516 9.484 -6.496 1 96.94 185 ARG B N 1
ATOM 3754 C CA . ARG B 1 185 ? 24.672 9.93 -7.266 1 96.94 185 ARG B CA 1
ATOM 3755 C C . ARG B 1 185 ? 25.516 10.906 -6.461 1 96.94 185 ARG B C 1
ATOM 3757 O O . ARG B 1 185 ? 26.688 11.133 -6.789 1 96.94 185 ARG B O 1
ATOM 3764 N N . MET B 1 186 ? 24.969 11.43 -5.422 1 97.88 186 MET B N 1
ATOM 3765 C CA . MET B 1 186 ? 25.688 12.375 -4.562 1 97.88 186 MET B CA 1
ATOM 3766 C C . MET B 1 186 ? 26.531 11.633 -3.533 1 97.88 186 MET B C 1
ATOM 3768 O O . MET B 1 186 ? 26.172 10.539 -3.102 1 97.88 186 MET B O 1
ATOM 3772 N N . SER B 1 187 ? 27.625 12.289 -3.17 1 98.25 187 SER B N 1
ATOM 3773 C CA . SER B 1 187 ? 28.391 11.734 -2.064 1 98.25 187 SER B CA 1
ATOM 3774 C C . SER B 1 187 ? 27.609 11.773 -0.76 1 98.25 187 SER B C 1
ATOM 3776 O O . SER B 1 187 ? 26.719 12.609 -0.597 1 98.25 187 SER B O 1
ATOM 3778 N N . ILE B 1 188 ? 27.953 10.891 0.125 1 98.25 188 ILE B N 1
ATOM 3779 C CA . ILE B 1 188 ? 27.312 10.891 1.433 1 98.25 188 ILE B CA 1
ATOM 3780 C C . ILE B 1 188 ? 27.484 12.25 2.098 1 98.25 188 ILE B C 1
ATOM 3782 O O . ILE B 1 188 ? 26.547 12.781 2.699 1 98.25 188 ILE B O 1
ATOM 3786 N N . HIS B 1 189 ? 28.672 12.828 1.933 1 98.12 189 HIS B N 1
ATOM 3787 C CA . HIS B 1 189 ? 28.938 14.141 2.506 1 98.12 189 HIS B CA 1
ATOM 3788 C C . HIS B 1 189 ? 28 15.195 1.938 1 98.12 189 HIS B C 1
ATOM 3790 O O . HIS B 1 189 ? 27.422 15.984 2.688 1 98.12 189 HIS B O 1
ATOM 3796 N N . ASP B 1 190 ? 27.797 15.227 0.645 1 98.38 190 ASP B N 1
ATOM 3797 C CA . ASP B 1 190 ? 26.906 16.203 0.015 1 98.38 190 ASP B CA 1
ATOM 3798 C C . ASP B 1 190 ? 25.453 16 0.475 1 98.38 190 ASP B C 1
ATOM 3800 O O . ASP B 1 190 ? 24.734 16.969 0.713 1 98.38 190 ASP B O 1
ATOM 3804 N N . GLN B 1 191 ? 25.062 14.719 0.563 1 98.69 191 GLN B N 1
ATOM 3805 C CA . GLN B 1 191 ? 23.719 14.422 1.069 1 98.69 191 GLN B CA 1
ATOM 3806 C C . GLN B 1 191 ? 23.531 14.969 2.48 1 98.69 191 GLN B C 1
ATOM 3808 O O . GLN B 1 191 ? 22.516 15.602 2.775 1 98.69 191 GLN B O 1
ATOM 3813 N N . GLU B 1 192 ? 24.531 14.719 3.301 1 98.69 192 GLU B N 1
ATOM 3814 C CA . GLU B 1 192 ? 24.469 15.156 4.691 1 98.69 192 GLU B CA 1
ATOM 3815 C C . GLU B 1 192 ? 24.438 16.672 4.793 1 98.69 192 GLU B C 1
ATOM 3817 O O . GLU B 1 192 ? 23.703 17.234 5.617 1 98.69 192 GLU B O 1
ATOM 3822 N N . MET B 1 193 ? 25.156 17.391 3.98 1 98.56 193 MET B N 1
ATOM 3823 C CA . MET B 1 193 ? 25.141 18.844 3.951 1 98.56 193 MET B CA 1
ATOM 3824 C C . MET B 1 193 ? 23.812 19.375 3.445 1 98.56 193 MET B C 1
ATOM 3826 O O . MET B 1 193 ? 23.328 20.406 3.9 1 98.56 193 MET B O 1
ATOM 3830 N N . MET B 1 194 ? 23.219 18.656 2.537 1 98.5 194 MET B N 1
ATOM 3831 C CA . MET B 1 194 ? 21.891 19 2.012 1 98.5 194 MET B CA 1
ATOM 3832 C C . MET B 1 194 ? 20.828 18.875 3.094 1 98.5 194 MET B C 1
ATOM 3834 O O . MET B 1 194 ? 19.969 19.75 3.225 1 98.5 194 MET B O 1
ATOM 3838 N N . ILE B 1 195 ? 20.953 17.875 3.932 1 98 195 ILE B N 1
ATOM 3839 C CA . ILE B 1 195 ? 19.938 17.578 4.945 1 98 195 ILE B CA 1
ATOM 3840 C C . ILE B 1 195 ? 20.266 18.359 6.227 1 98 195 ILE B C 1
ATOM 3842 O O . ILE B 1 195 ? 19.359 18.859 6.891 1 98 195 ILE B O 1
ATOM 3846 N N . GLY B 1 196 ? 21.516 18.469 6.625 1 98 196 GLY B N 1
ATOM 3847 C CA . GLY B 1 196 ? 21.953 19.109 7.855 1 98 196 GLY B CA 1
ATOM 3848 C C . GLY B 1 196 ? 22.188 18.125 8.992 1 98 196 GLY B C 1
ATOM 3849 O O . GLY B 1 196 ? 22.344 18.531 10.141 1 98 196 GLY B O 1
ATOM 3850 N N . ARG B 1 197 ? 22.203 16.812 8.688 1 98.06 197 ARG B N 1
ATOM 3851 C CA . ARG B 1 197 ? 22.469 15.727 9.633 1 98.06 197 ARG B CA 1
ATOM 3852 C C . ARG B 1 197 ? 23.297 14.625 8.984 1 98.06 197 ARG B C 1
ATOM 3854 O O . ARG B 1 197 ? 23.266 14.445 7.766 1 98.06 197 ARG B O 1
ATOM 3861 N N . THR B 1 198 ? 24.016 13.883 9.828 1 98.25 198 THR B N 1
ATOM 3862 C CA . THR B 1 198 ? 24.703 12.703 9.297 1 98.25 198 THR B CA 1
ATOM 3863 C C . THR B 1 198 ? 23.703 11.586 9.023 1 98.25 198 THR B C 1
ATOM 3865 O O . THR B 1 198 ? 22.703 11.453 9.734 1 98.25 198 THR B O 1
ATOM 3868 N N . LYS B 1 199 ? 23.938 10.891 8.039 1 97.69 199 LYS B N 1
ATOM 3869 C CA . LYS B 1 199 ? 22.953 9.938 7.523 1 97.69 199 LYS B CA 1
ATOM 3870 C C . LYS B 1 199 ? 22.859 8.711 8.422 1 97.69 199 LYS B C 1
ATOM 3872 O O . LYS B 1 199 ? 21.766 8.344 8.867 1 97.69 199 LYS B O 1
ATOM 3877 N N . GLU B 1 200 ? 23.953 8.07 8.773 1 97 200 GLU B N 1
ATOM 3878 C CA . GLU B 1 200 ? 23.953 6.824 9.531 1 97 200 GLU B CA 1
ATOM 3879 C C . GLU B 1 200 ? 23.656 7.078 11.008 1 97 200 GLU B C 1
ATOM 3881 O O . GLU B 1 200 ? 22.75 6.48 11.578 1 97 200 GLU B O 1
ATOM 3886 N N . ALA B 1 201 ? 24.297 8.094 11.602 1 97 201 ALA B N 1
ATOM 3887 C CA . ALA B 1 201 ? 24.234 8.312 13.047 1 97 201 ALA B CA 1
ATOM 3888 C C . ALA B 1 201 ? 23.125 9.289 13.406 1 97 201 ALA B C 1
ATOM 3890 O O . ALA B 1 201 ? 22.781 9.438 14.578 1 97 201 ALA B O 1
ATOM 3891 N N . ASN B 1 202 ? 22.594 9.969 12.367 1 97.56 202 ASN B N 1
ATOM 3892 C CA . ASN B 1 202 ? 21.5 10.914 12.602 1 97.56 202 ASN B CA 1
ATOM 3893 C C . ASN B 1 202 ? 21.922 12.023 13.562 1 97.56 202 ASN B C 1
ATOM 3895 O O . ASN B 1 202 ? 21.172 12.375 14.469 1 97.56 202 ASN B O 1
ATOM 3899 N N . GLU B 1 203 ? 23.125 12.523 13.352 1 97.56 203 GLU B N 1
ATOM 3900 C CA . GLU B 1 203 ? 23.625 13.625 14.18 1 97.56 203 GLU B CA 1
ATOM 3901 C C . GLU B 1 203 ? 23.469 14.961 13.461 1 97.56 203 GLU B C 1
ATOM 3903 O O . GLU B 1 203 ? 23.797 15.078 12.281 1 97.56 203 GLU B O 1
ATOM 3908 N N . GLU B 1 204 ? 23 15.875 14.203 1 96.94 204 GLU B N 1
ATOM 3909 C CA . GLU B 1 204 ? 22.891 17.219 13.641 1 96.94 204 GLU B CA 1
ATOM 3910 C C . GLU B 1 204 ? 24.25 17.812 13.359 1 96.94 204 GLU B C 1
ATOM 3912 O O . GLU B 1 204 ? 25.172 17.719 14.18 1 96.94 204 GLU B O 1
ATOM 3917 N N . ILE B 1 205 ? 24.375 18.375 12.203 1 97.38 205 ILE B N 1
ATOM 3918 C CA . ILE B 1 205 ? 25.562 19.156 11.875 1 97.38 205 ILE B CA 1
ATOM 3919 C C . ILE B 1 205 ? 25.422 20.578 12.43 1 97.38 205 ILE B C 1
ATOM 3921 O O . ILE B 1 205 ? 24.375 21.203 12.281 1 97.38 205 ILE B O 1
ATOM 3925 N N . ASP B 1 206 ? 26.469 21.078 13.016 1 96 206 ASP B N 1
ATOM 3926 C CA . ASP B 1 206 ? 26.422 22.391 13.648 1 96 206 ASP B CA 1
ATOM 3927 C C . ASP B 1 206 ? 25.953 23.469 12.672 1 96 206 ASP B C 1
ATOM 3929 O O . ASP B 1 206 ? 26.344 23.453 11.5 1 96 206 ASP B O 1
ATOM 3933 N N . GLY B 1 207 ? 25.203 24.375 13.211 1 94.12 207 GLY B N 1
ATOM 3934 C CA . GLY B 1 207 ? 24.609 25.422 12.383 1 94.12 207 GLY B CA 1
ATOM 3935 C C . GLY B 1 207 ? 25.641 26.172 11.547 1 94.12 207 GLY B C 1
ATOM 3936 O O . GLY B 1 207 ? 25.359 26.547 10.406 1 94.12 207 GLY B O 1
ATOM 3937 N N . ASP B 1 208 ? 26.812 26.328 12.055 1 95.44 208 ASP B N 1
ATOM 3938 C CA . ASP B 1 208 ? 27.859 27.078 11.359 1 95.44 208 ASP B CA 1
ATOM 3939 C C . ASP B 1 208 ? 28.562 26.188 10.336 1 95.44 208 ASP B C 1
ATOM 3941 O O . ASP B 1 208 ? 29.297 26.688 9.477 1 95.44 208 ASP B O 1
ATOM 3945 N N . ALA B 1 209 ? 28.328 24.938 10.445 1 97.06 209 ALA B N 1
ATOM 3946 C CA . ALA B 1 209 ? 29.047 24 9.586 1 97.06 209 ALA B CA 1
ATOM 3947 C C . ALA B 1 209 ? 28.141 23.469 8.477 1 97.06 209 ALA B C 1
ATOM 3949 O O . ALA B 1 209 ? 28.594 22.688 7.621 1 97.06 209 ALA B O 1
ATOM 3950 N N . ARG B 1 210 ? 26.891 23.812 8.492 1 96.88 210 ARG B N 1
ATOM 3951 C CA . ARG B 1 210 ? 25.984 23.391 7.43 1 96.88 210 ARG B CA 1
ATOM 3952 C C . ARG B 1 210 ? 25.5 24.562 6.602 1 96.88 210 ARG B C 1
ATOM 3954 O O . ARG B 1 210 ? 25.391 25.688 7.113 1 96.88 210 ARG B O 1
ATOM 3961 N N . PRO B 1 211 ? 25.188 24.328 5.387 1 98 211 PRO B N 1
ATOM 3962 C CA . PRO B 1 211 ? 24.719 25.406 4.516 1 98 211 PRO B CA 1
ATOM 3963 C C . PRO B 1 211 ? 23.406 26.016 4.98 1 98 211 PRO B C 1
ATOM 3965 O O . PRO B 1 211 ? 22.562 25.312 5.562 1 98 211 PRO B O 1
ATOM 3968 N N . ALA B 1 212 ? 23.188 27.266 4.645 1 97.75 212 ALA B N 1
ATOM 3969 C CA . ALA B 1 212 ? 21.922 27.938 4.906 1 97.75 212 ALA B CA 1
ATOM 3970 C C . ALA B 1 212 ? 20.781 27.281 4.133 1 97.75 212 ALA B C 1
ATOM 3972 O O . ALA B 1 212 ? 19.609 27.469 4.473 1 97.75 212 ALA B O 1
ATOM 3973 N N . THR B 1 213 ? 21.141 26.484 3.086 1 98.38 213 THR B N 1
ATOM 3974 C CA . THR B 1 213 ? 20.141 25.859 2.227 1 98.38 213 THR B CA 1
ATOM 3975 C C . THR B 1 213 ? 19.844 24.438 2.689 1 98.38 213 THR B C 1
ATOM 3977 O O . THR B 1 213 ? 19.016 23.75 2.1 1 98.38 213 THR B O 1
ATOM 3980 N N . SER B 1 214 ? 20.562 24 3.738 1 98.44 214 SER B N 1
ATOM 3981 C CA . SER B 1 214 ? 20.234 22.656 4.227 1 98.44 214 SER B CA 1
ATOM 3982 C C . SER B 1 214 ? 18.797 22.578 4.703 1 98.44 214 SER B C 1
ATOM 3984 O O . SER B 1 214 ? 18.219 23.578 5.133 1 98.44 214 SER B O 1
ATOM 3986 N N . HIS B 1 215 ? 18.234 21.422 4.645 1 97.81 215 HIS B N 1
ATOM 3987 C CA . HIS B 1 215 ? 16.859 21.219 5.082 1 97.81 215 HIS B CA 1
ATOM 3988 C C . HIS B 1 215 ? 16.656 21.656 6.527 1 97.81 215 HIS B C 1
ATOM 3990 O O . HIS B 1 215 ? 15.719 22.391 6.84 1 97.81 215 HIS B O 1
ATOM 3996 N N . LEU B 1 216 ? 17.562 21.234 7.375 1 97.31 216 LEU B N 1
ATOM 3997 C CA . LEU B 1 216 ? 17.469 21.578 8.789 1 97.31 216 LEU B CA 1
ATOM 3998 C C . LEU B 1 216 ? 17.516 23.094 8.984 1 97.31 216 LEU B C 1
ATOM 4000 O O . LEU B 1 216 ? 16.734 23.641 9.758 1 97.31 216 LEU B O 1
ATOM 4004 N N . SER B 1 217 ? 18.406 23.75 8.25 1 97.44 217 SER B N 1
ATOM 4005 C CA . SER B 1 217 ? 18.516 25.203 8.352 1 97.44 217 SER B CA 1
ATOM 4006 C C . SER B 1 217 ? 17.234 25.875 7.887 1 97.44 217 SER B C 1
ATOM 4008 O O . SER B 1 217 ? 16.859 26.938 8.398 1 97.44 217 SER B O 1
ATOM 4010 N N . ARG B 1 218 ? 16.578 25.281 6.957 1 97.81 218 ARG B N 1
ATOM 4011 C CA . ARG B 1 218 ? 15.398 25.891 6.355 1 97.81 218 ARG B CA 1
ATOM 4012 C C . ARG B 1 218 ? 14.172 25.703 7.234 1 97.81 218 ARG B C 1
ATOM 4014 O O . ARG B 1 218 ? 13.25 26.516 7.211 1 97.81 218 ARG B O 1
ATOM 4021 N N . VAL B 1 219 ? 14.164 24.641 8.117 1 96 219 VAL B N 1
ATOM 4022 C CA . VAL B 1 219 ? 12.891 24.312 8.75 1 96 219 VAL B CA 1
ATOM 4023 C C . VAL B 1 219 ? 13.008 24.484 10.266 1 96 219 VAL B C 1
ATOM 4025 O O . VAL B 1 219 ? 12 24.562 10.969 1 96 219 VAL B O 1
ATOM 4028 N N . ASP B 1 220 ? 14.195 24.422 10.789 1 94.88 220 ASP B N 1
ATOM 4029 C CA . ASP B 1 220 ? 14.383 24.672 12.211 1 94.88 220 ASP B CA 1
ATOM 4030 C C . ASP B 1 220 ? 14.375 26.156 12.516 1 94.88 220 ASP B C 1
ATOM 4032 O O . ASP B 1 220 ? 15.422 26.766 12.766 1 94.88 220 ASP B O 1
ATOM 4036 N N . LEU B 1 221 ? 13.219 26.719 12.633 1 96.19 221 LEU B N 1
ATOM 4037 C CA . LEU B 1 221 ? 13.039 28.156 12.742 1 96.19 221 LEU B CA 1
ATOM 4038 C C . LEU B 1 221 ? 12.641 28.547 14.164 1 96.19 221 LEU B C 1
ATOM 4040 O O . LEU B 1 221 ? 12.023 27.766 14.875 1 96.19 221 LEU B O 1
ATOM 4044 N N . LYS B 1 222 ? 12.992 29.734 14.492 1 95.69 222 LYS B N 1
ATOM 4045 C CA . LYS B 1 222 ? 12.633 30.312 15.781 1 95.69 222 LYS B CA 1
ATOM 4046 C C . LYS B 1 222 ? 12.094 31.734 15.609 1 95.69 222 LYS B C 1
ATOM 4048 O O . LYS B 1 222 ? 12.562 32.469 14.742 1 95.69 222 LYS B O 1
ATOM 4053 N N . GLU B 1 223 ? 11.102 32 16.312 1 96.12 223 GLU B N 1
ATOM 4054 C CA . GLU B 1 223 ? 10.578 33.375 16.484 1 96.12 223 GLU B CA 1
ATOM 4055 C C . GLU B 1 223 ? 10.547 33.75 17.969 1 96.12 223 GLU B C 1
ATOM 4057 O O . GLU B 1 223 ? 9.969 33.062 18.797 1 96.12 223 GLU B O 1
ATOM 4062 N N . ASP B 1 224 ? 11.211 34.875 18.281 1 95.19 224 ASP B N 1
ATOM 4063 C CA . ASP B 1 224 ? 11.305 35.375 19.656 1 95.19 224 ASP B CA 1
ATOM 4064 C C . ASP B 1 224 ? 11.898 34.312 20.578 1 95.19 224 ASP B C 1
ATOM 4066 O O . ASP B 1 224 ? 11.375 34.062 21.672 1 95.19 224 ASP B O 1
ATOM 4070 N N . GLY B 1 225 ? 12.758 33.562 20.141 1 93.56 225 GLY B N 1
ATOM 4071 C CA . GLY B 1 225 ? 13.492 32.562 20.922 1 93.56 225 GLY B CA 1
ATOM 4072 C C . GLY B 1 225 ? 12.75 31.25 21.062 1 93.56 225 GLY B C 1
ATOM 4073 O O . GLY B 1 225 ? 13.25 30.312 21.688 1 93.56 225 GLY B O 1
ATOM 4074 N N . LYS B 1 226 ? 11.602 31.234 20.516 1 94.62 226 LYS B N 1
ATOM 4075 C CA . LYS B 1 226 ? 10.805 30.016 20.609 1 94.62 226 LYS B CA 1
ATOM 4076 C C . LYS B 1 226 ? 10.727 29.297 19.266 1 94.62 226 LYS B C 1
ATOM 4078 O O . LYS B 1 226 ? 10.469 29.938 18.234 1 94.62 226 LYS B O 1
ATOM 4083 N N . GLY B 1 227 ? 10.953 28.047 19.281 1 95.5 227 GLY B N 1
ATOM 4084 C CA . GLY B 1 227 ? 10.875 27.25 18.062 1 95.5 227 GLY B CA 1
ATOM 4085 C C . GLY B 1 227 ? 9.469 27.141 17.516 1 95.5 227 GLY B C 1
ATOM 4086 O O . GLY B 1 227 ? 8.5 27.047 18.266 1 95.5 227 GLY B O 1
ATOM 4087 N N . LEU B 1 228 ? 9.305 27.156 16.219 1 97.19 228 LEU B N 1
ATOM 4088 C CA . LEU B 1 228 ? 8.039 26.938 15.531 1 97.19 228 LEU B CA 1
ATOM 4089 C C . LEU B 1 228 ? 7.785 25.438 15.336 1 97.19 228 LEU B C 1
ATOM 4091 O O . LEU B 1 228 ? 8.047 24.891 14.266 1 97.19 228 LEU B O 1
ATOM 4095 N N . LYS B 1 229 ? 7.223 24.812 16.344 1 96.75 229 LYS B N 1
ATOM 4096 C CA . LYS B 1 229 ? 7.121 23.359 16.375 1 96.75 229 LYS B CA 1
ATOM 4097 C C . LYS B 1 229 ? 5.832 22.875 15.719 1 96.75 229 LYS B C 1
ATOM 4099 O O . LYS B 1 229 ? 4.82 23.578 15.734 1 96.75 229 LYS B O 1
ATOM 4104 N N . ILE B 1 230 ? 5.898 21.75 15.156 1 97.56 230 ILE B N 1
ATOM 4105 C CA . ILE B 1 230 ? 4.777 21.016 14.57 1 97.56 230 ILE B CA 1
ATOM 4106 C C . ILE B 1 230 ? 4.875 19.547 14.945 1 97.56 230 ILE B C 1
ATOM 4108 O O . ILE B 1 230 ? 5.953 19.047 15.297 1 97.56 230 ILE B O 1
ATOM 4112 N N . VAL B 1 231 ? 3.777 18.844 14.961 1 98.19 231 VAL B N 1
ATOM 4113 C CA . VAL B 1 231 ? 3.771 17.391 15.094 1 98.19 231 VAL B CA 1
ATOM 4114 C C . VAL B 1 231 ? 3.676 16.734 13.711 1 98.19 231 VAL B C 1
ATOM 4116 O O . VAL B 1 231 ? 2.688 16.922 13 1 98.19 231 VAL B O 1
ATOM 4119 N N . ARG B 1 232 ? 4.684 16.047 13.359 1 97.38 232 ARG B N 1
ATOM 4120 C CA . ARG B 1 232 ? 4.734 15.391 12.062 1 97.38 232 ARG B CA 1
ATOM 4121 C C . ARG B 1 232 ? 4.215 13.961 12.148 1 97.38 232 ARG B C 1
ATOM 4123 O O . ARG B 1 232 ? 4.598 13.211 13.047 1 97.38 232 ARG B O 1
ATOM 4130 N N . GLN B 1 233 ? 3.375 13.617 11.281 1 97.06 233 GLN B N 1
ATOM 4131 C CA . GLN B 1 233 ? 2.867 12.258 11.125 1 97.06 233 GLN B CA 1
ATOM 4132 C C . GLN B 1 233 ? 3.018 11.781 9.68 1 97.06 233 GLN B C 1
ATOM 4134 O O . GLN B 1 233 ? 2.045 11.344 9.062 1 97.06 233 GLN B O 1
ATOM 4139 N N . SER B 1 234 ? 4.199 11.828 9.156 1 97.44 234 SER B N 1
ATOM 4140 C CA . SER B 1 234 ? 4.551 11.516 7.777 1 97.44 234 SER B CA 1
ATOM 4141 C C . SER B 1 234 ? 5.035 10.078 7.641 1 97.44 234 SER B C 1
ATOM 4143 O O . SER B 1 234 ? 5.617 9.516 8.578 1 97.44 234 SER B O 1
ATOM 4145 N N . LEU B 1 235 ? 4.773 9.477 6.539 1 98.56 235 LEU B N 1
ATOM 4146 C CA . LEU B 1 235 ? 5.309 8.156 6.223 1 98.56 235 LEU B CA 1
ATOM 4147 C C . LEU B 1 235 ? 5.688 8.062 4.75 1 98.56 235 LEU B C 1
ATOM 4149 O O . LEU B 1 235 ? 5.074 8.719 3.902 1 98.56 235 LEU B O 1
ATOM 4153 N N . PRO B 1 236 ? 6.703 7.219 4.438 1 98.75 236 PRO B N 1
ATOM 4154 C CA . PRO B 1 236 ? 6.957 6.871 3.039 1 98.75 236 PRO B CA 1
ATOM 4155 C C . PRO B 1 236 ? 5.758 6.211 2.367 1 98.75 236 PRO B C 1
ATOM 4157 O O . PRO B 1 236 ? 4.879 5.676 3.049 1 98.75 236 PRO B O 1
ATOM 4160 N N . TYR B 1 237 ? 5.711 6.34 1.052 1 98.81 237 TYR B N 1
ATOM 4161 C CA . TYR B 1 237 ? 4.68 5.703 0.243 1 98.81 237 TYR B CA 1
ATOM 4162 C C . TYR B 1 237 ? 5.215 5.332 -1.134 1 98.81 237 TYR B C 1
ATOM 4164 O O . TYR B 1 237 ? 6.301 5.77 -1.522 1 98.81 237 TYR B O 1
ATOM 4172 N N . GLY B 1 238 ? 4.488 4.473 -1.826 1 98.62 238 GLY B N 1
ATOM 4173 C CA . GLY B 1 238 ? 4.723 4.289 -3.248 1 98.62 238 GLY B CA 1
ATOM 4174 C C . GLY B 1 238 ? 5.172 2.883 -3.602 1 98.62 238 GLY B C 1
ATOM 4175 O O . GLY B 1 238 ? 4.953 1.945 -2.832 1 98.62 238 GLY B O 1
ATOM 4176 N N . THR B 1 239 ? 5.672 2.738 -4.789 1 98.69 239 THR B N 1
ATOM 4177 C CA . THR B 1 239 ? 6.195 1.472 -5.289 1 98.69 239 THR B CA 1
ATOM 4178 C C . THR B 1 239 ? 7.688 1.58 -5.582 1 98.69 239 THR B C 1
ATOM 4180 O O . THR B 1 239 ? 8.203 2.678 -5.805 1 98.69 239 THR B O 1
ATOM 4183 N N . ALA B 1 240 ? 8.336 0.49 -5.559 1 98.5 240 ALA B N 1
ATOM 4184 C CA . ALA B 1 240 ? 9.773 0.481 -5.82 1 98.5 240 ALA B CA 1
ATOM 4185 C C . ALA B 1 240 ? 10.07 0.819 -7.281 1 98.5 240 ALA B C 1
ATOM 4187 O O . ALA B 1 240 ? 11.07 1.468 -7.582 1 98.5 240 ALA B O 1
ATOM 4188 N N . SER B 1 241 ? 9.188 0.43 -8.219 1 98.25 241 SER B N 1
ATOM 4189 C CA . SER B 1 241 ? 9.438 0.593 -9.641 1 98.25 241 SER B CA 1
ATOM 4190 C C . SER B 1 241 ? 8.852 1.898 -10.164 1 98.25 241 SER B C 1
ATOM 4192 O O . SER B 1 241 ? 9.125 2.303 -11.297 1 98.25 241 SER B O 1
ATOM 4194 N N . GLY B 1 242 ? 7.941 2.51 -9.398 1 97.69 242 GLY B N 1
ATOM 4195 C CA . GLY B 1 242 ? 7.273 3.73 -9.828 1 97.69 242 GLY B CA 1
ATOM 4196 C C . GLY B 1 242 ? 7.473 4.887 -8.867 1 97.69 242 GLY B C 1
ATOM 4197 O O . GLY B 1 242 ? 8.562 5.062 -8.312 1 97.69 242 GLY B O 1
ATOM 4198 N N . THR B 1 243 ? 6.457 5.707 -8.781 1 98.31 243 THR B N 1
ATOM 4199 C CA . THR B 1 243 ? 6.512 6.883 -7.922 1 98.31 243 THR B CA 1
ATOM 4200 C C . THR B 1 243 ? 6.586 6.473 -6.453 1 98.31 243 THR B C 1
ATOM 4202 O O . THR B 1 243 ? 5.875 5.566 -6.02 1 98.31 243 THR B O 1
ATOM 4205 N N . HIS B 1 244 ? 7.469 7.047 -5.742 1 98.81 244 HIS B N 1
ATOM 4206 C CA . HIS B 1 244 ? 7.602 6.887 -4.297 1 98.81 244 HIS B CA 1
ATOM 4207 C C . HIS B 1 244 ? 8.172 8.148 -3.656 1 98.81 244 HIS B C 1
ATOM 4209 O O . HIS B 1 244 ? 8.711 9.016 -4.348 1 98.81 244 HIS B O 1
ATOM 4215 N N . GLY B 1 245 ? 7.957 8.258 -2.43 1 98.75 245 GLY B N 1
ATOM 4216 C CA . GLY B 1 245 ? 8.445 9.414 -1.695 1 98.75 245 GLY B CA 1
ATOM 4217 C C . GLY B 1 245 ? 7.918 9.484 -0.275 1 98.75 245 GLY B C 1
ATOM 4218 O O . GLY B 1 245 ? 7.984 8.508 0.467 1 98.75 245 GLY B O 1
ATOM 4219 N N . LEU B 1 246 ? 7.566 10.664 0.094 1 98.69 246 LEU B N 1
ATOM 4220 C CA . LEU B 1 246 ? 7.078 10.938 1.442 1 98.69 246 LEU B CA 1
ATOM 4221 C C . LEU B 1 246 ? 5.727 11.641 1.4 1 98.69 246 LEU B C 1
ATOM 4223 O O . LEU B 1 246 ? 5.562 12.633 0.69 1 98.69 246 LEU B O 1
ATOM 4227 N N . TYR B 1 247 ? 4.781 11.039 2.092 1 98.81 247 TYR B N 1
ATOM 4228 C CA . TYR B 1 247 ? 3.57 11.797 2.383 1 98.81 247 TYR B CA 1
ATOM 4229 C C . TYR B 1 247 ? 3.713 12.57 3.689 1 98.81 247 TYR B C 1
ATOM 4231 O O . TYR B 1 247 ? 3.602 11.992 4.773 1 98.81 247 TYR B O 1
ATOM 4239 N N . PHE B 1 248 ? 3.91 13.852 3.555 1 98.5 248 PHE B N 1
ATOM 4240 C CA . PHE B 1 248 ? 4.09 14.711 4.719 1 98.5 248 PHE B CA 1
ATOM 4241 C C . PHE B 1 248 ? 2.74 15.133 5.297 1 98.5 248 PHE B C 1
ATOM 4243 O O . PHE B 1 248 ? 1.847 15.547 4.555 1 98.5 248 PHE B O 1
ATOM 4250 N N . CYS B 1 249 ? 2.607 14.969 6.543 1 98.56 249 CYS B N 1
ATOM 4251 C CA . CYS B 1 249 ? 1.424 15.367 7.297 1 98.56 249 CYS B CA 1
ATOM 4252 C C . CYS B 1 249 ? 1.811 15.992 8.633 1 98.56 249 CYS B C 1
ATOM 4254 O O . CYS B 1 249 ? 2.586 15.414 9.391 1 98.56 249 CYS B O 1
ATOM 4256 N N . ALA B 1 250 ? 1.285 17.141 8.898 1 98.19 250 ALA B N 1
ATOM 4257 C CA . ALA B 1 250 ? 1.642 17.812 10.141 1 98.19 250 ALA B CA 1
ATOM 4258 C C . ALA B 1 250 ? 0.407 18.406 10.82 1 98.19 250 ALA B C 1
ATOM 4260 O O . ALA B 1 250 ? -0.528 18.844 10.148 1 98.19 250 ALA B O 1
ATOM 4261 N N . TYR B 1 251 ? 0.429 18.422 12.086 1 98.81 251 TYR B N 1
ATOM 4262 C CA . TYR B 1 251 ? -0.578 19.031 12.938 1 98.81 251 TYR B CA 1
ATOM 4263 C C . TYR B 1 251 ? 0.028 20.156 13.781 1 98.81 251 TYR B C 1
ATOM 4265 O O . TYR B 1 251 ? 1.168 20.047 14.234 1 98.81 251 TYR B O 1
ATOM 4273 N N . CYS B 1 252 ? -0.772 21.203 13.992 1 98.69 252 CYS B N 1
ATOM 4274 C CA . CYS B 1 252 ? -0.278 22.312 14.805 1 98.69 252 CYS B CA 1
ATOM 4275 C C . CYS B 1 252 ? -1.432 23.125 15.359 1 98.69 252 CYS B C 1
ATOM 4277 O O . CYS B 1 252 ? -2.479 23.25 14.727 1 98.69 252 CYS B O 1
ATOM 4279 N N . ALA B 1 253 ? -1.166 23.75 16.484 1 98.31 253 ALA B N 1
ATOM 4280 C CA . ALA B 1 253 ? -2.15 24.656 17.078 1 98.31 253 ALA B CA 1
ATOM 4281 C C . ALA B 1 253 ? -2.23 25.969 16.312 1 98.31 253 ALA B C 1
ATOM 4283 O O . ALA B 1 253 ? -3.258 26.641 16.344 1 98.31 253 ALA B O 1
ATOM 4284 N N . ARG B 1 254 ? -1.135 26.312 15.633 1 97.69 254 ARG B N 1
ATOM 4285 C CA . ARG B 1 254 ? -1.071 27.516 14.82 1 97.69 254 ARG B CA 1
ATOM 4286 C C . ARG B 1 254 ? -0.603 27.203 13.406 1 97.69 254 ARG B C 1
ATOM 4288 O O . ARG B 1 254 ? 0.512 26.719 13.211 1 97.69 254 ARG B O 1
ATOM 4295 N N . LEU B 1 255 ? -1.425 27.562 12.445 1 98.38 255 LEU B N 1
ATOM 4296 C CA . LEU B 1 255 ? -1.062 27.344 11.047 1 98.38 255 LEU B CA 1
ATOM 4297 C C . LEU B 1 255 ? 0.182 28.141 10.68 1 98.38 255 LEU B C 1
ATOM 4299 O O . LEU B 1 255 ? 0.963 27.734 9.82 1 98.38 255 LEU B O 1
ATOM 4303 N N . HIS B 1 256 ? 0.418 29.203 11.375 1 98.12 256 HIS B N 1
ATOM 4304 C CA . HIS B 1 256 ? 1.557 30.094 11.18 1 98.12 256 HIS B CA 1
ATOM 4305 C C . HIS B 1 256 ? 2.871 29.312 11.203 1 98.12 256 HIS B C 1
ATOM 4307 O O . HIS B 1 256 ? 3.756 29.562 10.383 1 98.12 256 HIS B O 1
ATOM 4313 N N . ASN B 1 257 ? 3.037 28.359 12.156 1 97.81 257 ASN B N 1
ATOM 4314 C CA . ASN B 1 257 ? 4.27 27.578 12.281 1 97.81 257 ASN B CA 1
ATOM 4315 C C . ASN B 1 257 ? 4.586 26.812 11 1 97.81 257 ASN B C 1
ATOM 4317 O O . ASN B 1 257 ? 5.715 26.859 10.508 1 97.81 257 ASN B O 1
ATOM 4321 N N . ILE B 1 258 ? 3.627 26.141 10.438 1 96.5 258 ILE B N 1
ATOM 4322 C CA . ILE B 1 258 ? 3.75 25.375 9.211 1 96.5 258 ILE B CA 1
ATOM 4323 C C . ILE B 1 258 ? 4.055 26.297 8.039 1 96.5 258 ILE B C 1
ATOM 4325 O O . ILE B 1 258 ? 4.977 26.047 7.262 1 96.5 258 ILE B O 1
ATOM 4329 N N . GLU B 1 259 ? 3.32 27.391 7.957 1 97.88 259 GLU B N 1
ATOM 4330 C CA . GLU B 1 259 ? 3.457 28.328 6.844 1 97.88 259 GLU B CA 1
ATOM 4331 C C . GLU B 1 259 ? 4.852 28.938 6.805 1 97.88 259 GLU B C 1
ATOM 4333 O O . GLU B 1 259 ? 5.461 29.047 5.738 1 97.88 259 GLU B O 1
ATOM 4338 N N . GLN B 1 260 ? 5.363 29.359 7.945 1 98.19 260 GLN B N 1
ATOM 4339 C CA . GLN B 1 260 ? 6.695 29.953 8 1 98.19 260 GLN B CA 1
ATOM 4340 C C . GLN B 1 260 ? 7.758 28.969 7.512 1 98.19 260 GLN B C 1
ATOM 4342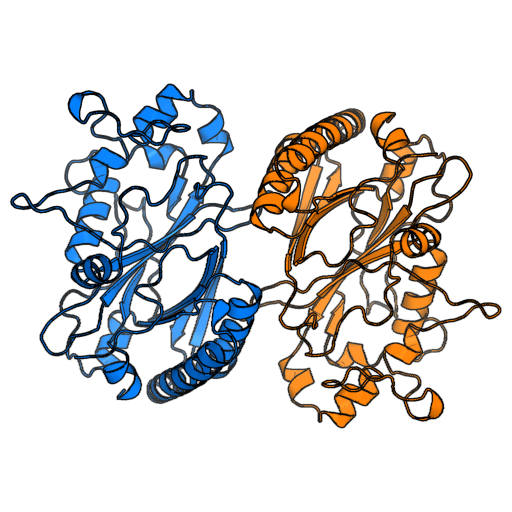 O O . GLN B 1 260 ? 8.703 29.375 6.824 1 98.19 260 GLN B O 1
ATOM 4347 N N . GLN B 1 261 ? 7.645 27.75 7.887 1 97.75 261 GLN B N 1
ATOM 4348 C 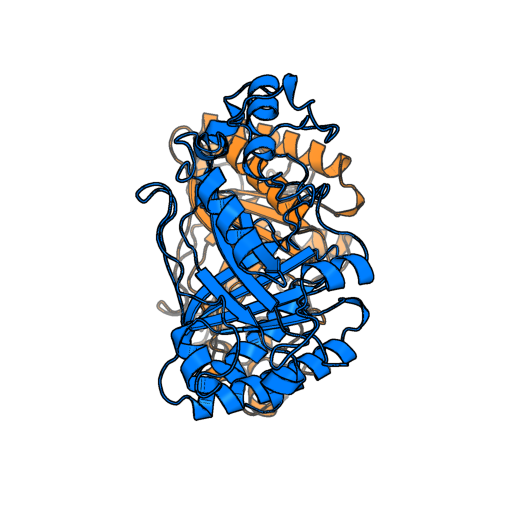CA . GLN B 1 261 ? 8.586 26.734 7.434 1 97.75 261 GLN B CA 1
ATOM 4349 C C . GLN B 1 261 ? 8.523 26.562 5.918 1 97.75 261 GLN B C 1
ATOM 4351 O O . GLN B 1 261 ? 9.562 26.469 5.254 1 97.75 261 GLN B O 1
ATOM 4356 N N . LEU B 1 262 ? 7.34 26.578 5.359 1 98.38 262 LEU B N 1
ATOM 4357 C CA . LEU B 1 262 ? 7.176 26.422 3.918 1 98.38 262 LEU B CA 1
ATOM 4358 C C . LEU B 1 262 ? 7.773 27.625 3.18 1 98.38 262 LEU B C 1
ATOM 4360 O O . LEU B 1 262 ? 8.484 27.453 2.186 1 98.38 262 LEU B O 1
ATOM 4364 N N . LEU B 1 263 ? 7.453 28.828 3.654 1 98.44 263 LEU B N 1
ATOM 4365 C CA . LEU B 1 263 ? 7.996 30.047 3.043 1 98.44 263 LEU B CA 1
ATOM 4366 C C . LEU B 1 263 ? 9.523 30.016 3.041 1 98.44 263 LEU B C 1
ATOM 4368 O O . LEU B 1 263 ? 10.148 30.406 2.055 1 98.44 263 LEU B O 1
ATOM 4372 N N . SER B 1 264 ? 10.062 29.531 4.117 1 98.44 264 SER B N 1
ATOM 4373 C CA . SER B 1 264 ? 11.516 29.391 4.219 1 98.44 264 SER B CA 1
ATOM 4374 C C . SER B 1 264 ? 12.039 28.328 3.262 1 98.44 264 SER B C 1
ATOM 4376 O O . SER B 1 264 ? 12.961 28.578 2.482 1 98.44 264 SER B O 1
ATOM 4378 N N . MET B 1 265 ? 11.453 27.141 3.246 1 98.44 265 MET B N 1
ATOM 4379 C CA . MET B 1 265 ? 11.891 26.016 2.439 1 98.44 265 MET B CA 1
ATOM 4380 C C . MET B 1 265 ? 11.914 26.375 0.958 1 98.44 265 MET B C 1
ATOM 4382 O O . MET B 1 265 ? 12.828 25.984 0.233 1 98.44 265 MET B O 1
ATOM 4386 N N . PHE B 1 266 ? 10.945 27.125 0.561 1 98.62 266 PHE B N 1
ATOM 4387 C CA . PHE B 1 266 ? 10.781 27.312 -0.875 1 98.62 266 PHE B CA 1
ATOM 4388 C C . PHE B 1 266 ? 11.359 28.656 -1.315 1 98.62 266 PHE B C 1
ATOM 4390 O O . PHE B 1 266 ? 11.234 29.031 -2.482 1 98.62 266 PHE B O 1
ATOM 4397 N N . GLY B 1 267 ? 11.953 29.422 -0.362 1 98 267 GLY B N 1
ATOM 4398 C CA . GLY B 1 267 ? 12.742 30.594 -0.696 1 98 267 GLY B CA 1
ATOM 4399 C C . GLY B 1 267 ? 11.922 31.875 -0.754 1 98 267 GLY B C 1
ATOM 4400 O O . GLY B 1 267 ? 12.422 32.938 -1.148 1 98 267 GLY B O 1
ATOM 4401 N N . ASP B 1 268 ? 10.727 31.812 -0.368 1 97.62 268 ASP B N 1
ATOM 4402 C CA . ASP B 1 268 ? 9.844 32.969 -0.414 1 97.62 268 ASP B CA 1
ATOM 4403 C C . ASP B 1 268 ? 10.273 34.031 0.607 1 97.62 268 ASP B C 1
ATOM 4405 O O . ASP B 1 268 ? 9.977 35.219 0.446 1 97.62 268 ASP B O 1
ATOM 4409 N N . THR B 1 269 ? 10.992 33.625 1.634 1 96.56 269 THR B N 1
ATOM 4410 C CA . THR B 1 269 ? 11.398 34.562 2.691 1 96.56 269 THR B CA 1
ATOM 4411 C C . THR B 1 269 ? 12.672 35.281 2.305 1 96.56 269 THR B C 1
ATOM 4413 O O . THR B 1 269 ? 12.82 36.5 2.586 1 96.56 269 THR B O 1
ATOM 4416 N N . ASP B 1 270 ? 13.648 34.625 1.561 1 97.44 270 ASP B N 1
ATOM 4417 C CA . ASP B 1 270 ? 14.961 35.25 1.415 1 97.44 270 ASP B CA 1
ATOM 4418 C C . ASP B 1 270 ? 15.641 34.812 0.122 1 97.44 270 ASP B C 1
ATOM 4420 O O . ASP B 1 270 ? 16.828 35.062 -0.088 1 97.44 270 ASP B O 1
ATOM 4424 N N . GLY B 1 271 ? 14.945 34.031 -0.653 1 96.94 271 GLY B N 1
ATOM 4425 C CA . GLY B 1 271 ? 15.461 33.625 -1.951 1 96.94 271 GLY B CA 1
ATOM 4426 C C . GLY B 1 271 ? 16.266 32.344 -1.9 1 96.94 271 GLY B C 1
ATOM 4427 O O . GLY B 1 271 ? 16.641 31.781 -2.941 1 96.94 271 GLY B O 1
ATOM 4428 N N . LYS B 1 272 ? 16.562 31.844 -0.713 1 97.88 272 LYS B N 1
ATOM 4429 C CA . LYS B 1 272 ? 17.281 30.578 -0.555 1 97.88 272 LYS B CA 1
ATOM 4430 C C . LYS B 1 272 ? 16.312 29.406 -0.431 1 97.88 272 LYS B C 1
ATOM 4432 O O . LYS B 1 272 ? 15.492 29.375 0.48 1 97.88 272 LYS B O 1
ATOM 4437 N N . ARG B 1 273 ? 16.484 28.438 -1.259 1 98 273 ARG B N 1
ATOM 4438 C CA . ARG B 1 273 ? 15.586 27.281 -1.286 1 98 273 ARG B CA 1
ATOM 4439 C C . ARG B 1 273 ? 16.219 26.094 -0.589 1 98 273 ARG B C 1
ATOM 4441 O O . ARG B 1 273 ? 17.438 25.938 -0.592 1 98 273 ARG B O 1
ATOM 4448 N N . ASP B 1 274 ? 15.414 25.312 -0.027 1 98.62 274 ASP B N 1
ATOM 4449 C CA . ASP B 1 274 ? 15.836 24.047 0.556 1 98.62 274 ASP B CA 1
ATOM 4450 C C . ASP B 1 274 ? 16.562 23.188 -0.471 1 98.62 274 ASP B C 1
ATOM 4452 O O . ASP B 1 274 ? 16.031 22.891 -1.541 1 98.62 274 ASP B O 1
ATOM 4456 N N . ALA B 1 275 ? 17.703 22.703 -0.135 1 98.5 275 ALA B N 1
ATOM 4457 C CA . ALA B 1 275 ? 18.547 21.953 -1.073 1 98.5 275 ALA B CA 1
ATOM 4458 C C . ALA B 1 275 ? 17.938 20.562 -1.354 1 98.5 275 ALA B C 1
ATOM 4460 O O . ALA B 1 275 ? 18.312 19.922 -2.332 1 98.5 275 ALA B O 1
ATOM 4461 N N . MET B 1 276 ? 17.031 20.125 -0.507 1 97.94 276 MET B N 1
ATOM 4462 C CA . MET B 1 276 ? 16.391 18.828 -0.742 1 97.94 276 MET B CA 1
ATOM 4463 C C . MET B 1 276 ? 15.633 18.828 -2.064 1 97.94 276 MET B C 1
ATOM 4465 O O . MET B 1 276 ? 15.391 17.766 -2.645 1 97.94 276 MET B O 1
ATOM 4469 N N . LEU B 1 277 ? 15.242 19.984 -2.549 1 98.19 277 LEU B N 1
ATOM 4470 C CA . LEU B 1 277 ? 14.5 20.109 -3.797 1 98.19 277 LEU B CA 1
ATOM 4471 C C . LEU B 1 277 ? 15.328 19.609 -4.977 1 98.19 277 LEU B C 1
ATOM 4473 O O . LEU B 1 277 ? 14.797 19.422 -6.074 1 98.19 277 LEU B O 1
ATOM 4477 N N . ARG B 1 278 ? 16.562 19.312 -4.723 1 96.88 278 ARG B N 1
ATOM 4478 C CA . ARG B 1 278 ? 17.438 18.766 -5.762 1 96.88 278 ARG B CA 1
ATOM 4479 C C . ARG B 1 278 ? 17.062 17.328 -6.098 1 96.88 278 ARG B C 1
ATOM 4481 O O . ARG B 1 278 ? 17.344 16.859 -7.199 1 96.88 278 ARG B O 1
ATOM 4488 N N . PHE B 1 279 ? 16.453 16.594 -5.145 1 98.25 279 PHE B N 1
ATOM 4489 C CA . PHE B 1 279 ? 16.188 15.188 -5.438 1 98.25 279 PHE B CA 1
ATOM 4490 C C . PHE B 1 279 ? 14.727 14.844 -5.168 1 98.25 279 PHE B C 1
ATOM 4492 O O . PHE B 1 279 ? 14.281 13.742 -5.496 1 98.25 279 PHE B O 1
ATOM 4499 N N . THR B 1 280 ? 14.008 15.742 -4.516 1 98.56 280 THR B N 1
ATOM 4500 C CA . THR B 1 280 ? 12.602 15.508 -4.195 1 98.56 280 THR B CA 1
ATOM 4501 C C . THR B 1 280 ? 11.766 16.734 -4.504 1 98.56 280 THR B C 1
ATOM 4503 O O . THR B 1 280 ? 12.266 17.859 -4.461 1 98.56 280 THR B O 1
ATOM 4506 N N . LYS B 1 281 ? 10.5 16.516 -4.836 1 98.5 281 LYS B N 1
ATOM 4507 C CA . LYS B 1 281 ? 9.602 17.625 -5.152 1 98.5 281 LYS B CA 1
ATOM 4508 C C . LYS B 1 281 ? 8.203 17.391 -4.59 1 98.5 281 LYS B C 1
ATOM 4510 O O . LYS B 1 281 ? 7.707 16.266 -4.613 1 98.5 281 LYS B O 1
ATOM 4515 N N . PRO B 1 282 ? 7.641 18.391 -4.043 1 98.62 282 PRO B N 1
ATOM 4516 C CA . PRO B 1 282 ? 6.227 18.266 -3.678 1 98.62 282 PRO B CA 1
ATOM 4517 C C . PRO B 1 282 ? 5.297 18.328 -4.887 1 98.62 282 PRO B C 1
ATOM 4519 O O . PRO B 1 282 ? 5.547 19.078 -5.828 1 98.62 282 PRO B O 1
ATOM 4522 N N . VAL B 1 283 ? 4.227 17.516 -4.891 1 98.75 283 VAL B N 1
ATOM 4523 C CA . VAL B 1 283 ? 3.332 17.5 -6.043 1 98.75 283 VAL B CA 1
ATOM 4524 C C . VAL B 1 283 ? 1.907 17.812 -5.598 1 98.75 283 VAL B C 1
ATOM 4526 O O . VAL B 1 283 ? 1.014 17.984 -6.43 1 98.75 283 VAL B O 1
ATOM 4529 N N . THR B 1 284 ? 1.67 17.906 -4.344 1 98.44 284 THR B N 1
ATOM 4530 C CA . THR B 1 284 ? 0.39 18.344 -3.801 1 98.44 284 THR B CA 1
ATOM 4531 C C . THR B 1 284 ? 0.599 19.328 -2.645 1 98.44 284 THR B C 1
ATOM 4533 O O . THR B 1 284 ? 1.734 19.562 -2.23 1 98.44 284 THR B O 1
ATOM 4536 N N . GLY B 1 285 ? -0.452 19.906 -2.16 1 98.62 285 GLY B N 1
ATOM 4537 C CA . GLY B 1 285 ? -0.48 20.734 -0.968 1 98.62 285 GLY B CA 1
ATOM 4538 C C . GLY B 1 285 ? -1.886 21.109 -0.529 1 98.62 285 GLY B C 1
ATOM 4539 O O . GLY B 1 285 ? -2.744 21.406 -1.361 1 98.62 285 GLY B O 1
ATOM 4540 N N . GLY B 1 286 ? -2.121 21.062 0.749 1 98.75 286 GLY B N 1
ATOM 4541 C CA . GLY B 1 286 ? -3.426 21.406 1.286 1 98.75 286 GLY B CA 1
ATOM 4542 C C . GLY B 1 286 ? -3.391 21.734 2.768 1 98.75 286 GLY B C 1
ATOM 4543 O O . GLY B 1 286 ? -2.633 21.125 3.525 1 98.75 286 GLY B O 1
ATOM 4544 N N . TYR B 1 287 ? -4.203 22.75 3.137 1 98.94 287 TYR B N 1
ATOM 4545 C CA . TYR B 1 287 ? -4.445 23.094 4.531 1 98.94 287 TYR B CA 1
ATOM 4546 C C . TYR B 1 287 ? -5.84 22.672 4.965 1 98.94 287 TYR B C 1
ATOM 4548 O O . TYR B 1 287 ? -6.805 22.812 4.211 1 98.94 287 TYR B O 1
ATOM 4556 N N . TYR B 1 288 ? -5.926 22.188 6.148 1 98.94 288 TYR B N 1
ATOM 4557 C CA . TYR B 1 288 ? -7.203 21.766 6.703 1 98.94 288 TYR B CA 1
ATOM 4558 C C . TYR B 1 288 ? -7.324 22.156 8.164 1 98.94 288 TYR B C 1
ATOM 4560 O O . TYR B 1 288 ? -6.344 22.578 8.789 1 98.94 288 TYR B O 1
ATOM 4568 N N . PHE B 1 289 ? -8.516 22.094 8.664 1 98.94 289 PHE B N 1
ATOM 4569 C CA . PHE B 1 289 ? -8.805 22.234 10.086 1 98.94 289 PHE B CA 1
ATOM 4570 C C . PHE B 1 289 ? -9.508 21 10.625 1 98.94 289 PHE B C 1
ATOM 4572 O O . PHE B 1 289 ? -10.516 20.562 10.078 1 98.94 289 PHE B O 1
ATOM 4579 N N . ALA B 1 290 ? -8.938 20.375 11.609 1 98.94 290 ALA B N 1
ATOM 4580 C CA . ALA B 1 290 ? -9.539 19.281 12.367 1 98.94 290 ALA B CA 1
ATOM 4581 C C . ALA B 1 290 ? -10.203 19.797 13.641 1 98.94 290 ALA B C 1
ATOM 4583 O O . ALA B 1 290 ? -9.531 20.094 14.633 1 98.94 290 ALA B O 1
ATOM 4584 N N . PRO B 1 291 ? -11.484 19.875 13.656 1 98.75 291 PRO B N 1
ATOM 4585 C CA . PRO B 1 291 ? -12.133 20.297 14.898 1 98.75 291 PRO B CA 1
ATOM 4586 C C . PRO B 1 291 ? -11.984 19.281 16.031 1 98.75 291 PRO B C 1
ATOM 4588 O O . PRO B 1 291 ? -11.594 18.141 15.773 1 98.75 291 PRO B O 1
ATOM 4591 N N . SER B 1 292 ? -12.258 19.75 17.266 1 98.44 292 SER B N 1
ATOM 4592 C CA . SER B 1 292 ? -12.328 18.781 18.359 1 98.44 292 SER B CA 1
ATOM 4593 C C . SER B 1 292 ? -13.352 17.688 18.062 1 98.44 292 SER B C 1
ATOM 4595 O O . SER B 1 292 ? -14.234 17.875 17.219 1 98.44 292 SER B O 1
ATOM 4597 N N . LEU B 1 293 ? -13.172 16.562 18.719 1 98.06 293 LEU B N 1
ATOM 4598 C CA . LEU B 1 293 ? -14.141 15.484 18.531 1 98.06 293 LEU B CA 1
ATOM 4599 C C . LEU B 1 293 ? -15.547 15.953 18.906 1 98.06 293 LEU B C 1
ATOM 4601 O O . LEU B 1 293 ? -16.516 15.641 18.219 1 98.06 293 LEU B O 1
ATOM 4605 N N . ASP B 1 294 ? -15.68 16.75 19.953 1 96.88 294 ASP B N 1
ATOM 4606 C CA . ASP B 1 294 ? -16.969 17.281 20.391 1 96.88 294 ASP B CA 1
ATOM 4607 C C . ASP B 1 294 ? -17.609 18.141 19.312 1 96.88 294 ASP B C 1
ATOM 4609 O O . ASP B 1 294 ? -18.797 18 19.016 1 96.88 294 ASP B O 1
ATOM 4613 N N . ARG B 1 295 ? -16.844 18.969 18.781 1 96.75 295 ARG B N 1
ATOM 4614 C CA . ARG B 1 295 ? -17.344 19.859 17.734 1 96.75 295 ARG B CA 1
ATOM 4615 C C . ARG B 1 295 ? -17.703 19.078 16.484 1 96.75 295 ARG B C 1
ATOM 4617 O O . ARG B 1 295 ? -18.672 19.391 15.797 1 96.75 295 ARG B O 1
ATOM 4624 N N . LEU B 1 296 ? -16.922 18.078 16.141 1 97.56 296 LEU B N 1
ATOM 4625 C CA . LEU B 1 296 ? -17.203 17.219 14.992 1 97.56 296 LEU B CA 1
ATOM 4626 C C . LEU B 1 296 ? -18.562 16.531 15.164 1 97.56 296 LEU B C 1
ATOM 4628 O O . LEU B 1 296 ? -19.359 16.484 14.234 1 97.56 296 LEU B O 1
ATOM 4632 N N . LEU B 1 297 ? -18.797 16.047 16.406 1 96.38 297 LEU B N 1
ATOM 4633 C CA . LEU B 1 297 ? -20.031 15.312 16.688 1 96.38 297 LEU B CA 1
ATOM 4634 C C . LEU B 1 297 ? -21.234 16.25 16.75 1 96.38 297 LEU B C 1
ATOM 4636 O O . LEU B 1 297 ? -22.375 15.82 16.625 1 96.38 297 LEU B O 1
ATOM 4640 N N . ALA B 1 298 ? -20.953 17.562 16.906 1 94.5 298 ALA B N 1
ATOM 4641 C CA . ALA B 1 298 ? -22.016 18.562 17.047 1 94.5 298 ALA B CA 1
ATOM 4642 C C . ALA B 1 298 ? -22.312 19.219 15.703 1 94.5 298 ALA B C 1
ATOM 4644 O O . ALA B 1 298 ? -23.203 20.078 15.609 1 94.5 298 ALA B O 1
ATOM 4645 N N . LEU B 1 299 ? -21.672 18.859 14.68 1 91.75 299 LEU B N 1
ATOM 4646 C CA . LEU B 1 299 ? -21.922 19.453 13.367 1 91.75 299 LEU B CA 1
ATOM 4647 C C . LEU B 1 299 ? -23.359 19.188 12.93 1 91.75 299 LEU B C 1
ATOM 4649 O O . LEU B 1 299 ? -23.891 18.094 13.133 1 91.75 299 LEU B O 1
#

Organism: Salmonella typhi (NCBI:txid90370)

Foldseek 3Di:
DFFAFQPQFDDDWFKKKKWFWAFADDLVLVLQLLQQLSVVQVVLCVVCVPFSKTKFKWFADVSVCVNVVNDDPVQGDKDCAALVNLAHADAHTIMMMITTNDVVSSVVSVVSSCVSCVVGIGTPDMFMFGQDPPCDWPLQAHPCPVADDDRVRSCQFFAACDDPQGNKKKKKKWDKWFQSVQSVVDDQVVNCLLAQARRPVRHGHDPVRHDCQHLCNLQQDDDPNHTLHWHWDKGWGDDPVDTIGMITMIGGNHVVSVVSSRCSQSCVVPNRHRSSSSGMGTDYITMIMTGGPVVSNVD/DFFAFQPQFDDDWFKKKKWFWAFADDLVLVLQLLQQLSVVQVVLCVVCVPFSKTKFKWFADVSVCVNVVNDDPVQGDKDCAALVNLAHAPAHTIMMMITTNDVVSSVVSVVSSCVSCVVGIGTPDMFMFGQDPPCDWPLQAHPCPVADDDRVRSCQFFAACDDPQGNKKKKKKWDKWFQSVQSVVDDQVVNCLLAQARRPVRHGHDPVRHDCQHLCNLQQDDDPNHTLHWHWDKGWTDDPVDTIGMITMIGGNHVVSVVSSRCSQSCVVPNRHRSSSSGMGIDYITMIMTGGPVVSNVD

InterPro domains:
  IPR006314 Dyp-type peroxidase [PS51404] (2-299)
  IPR006314 Dyp-type peroxidase [PTHR30521] (1-298)
  IPR006314 Dyp-type peroxidase [TIGR01413] (5-295)
  IPR011008 Dimeric alpha-beta barrel [SSF54909] (1-296)
  IPR048327 Dyp-type peroxidase, N-terminal domain [PF04261] (5-131)
  IPR048328 Dyp-type peroxidase, C-terminal domain [PF20628] (134-294)

Nearest PDB structures (foldseek):
  5vj0-assembly2_C  TM=9.993E-01  e=3.628E-62  [Enterobacter] lignolyticus
  6rpd-assembly1_B  TM=9.986E-01  e=9.489E-60  Klebsiella pneumoniae
  6fl2-assembly1_A  TM=9.982E-01  e=4.237E-59  Klebsiella pneumoniae
  6fiy-assembly1_A  TM=9.986E-01  e=7.262E-59  Klebsiella pneumoniae
  6fkt-assembly1_B  TM=9.950E-01  e=8.691E-59  Klebsiella pneumoniae

pLDDT: mean 97.33, std 2.72, range [70.19, 98.94]

Secondary structure (DSSP, 8-state):
-PPPPTTSS--S--EEEEEEEEE-S-HHHHHHHHHHHHHHHHHHHHH-GGG--EEEEEE-HHHHHHHHTT-S-TT------BGGGTB-----SEEEEEEES-HHHHHHHHHHHHHHHTTTEEEEEEEEEEPPGGGB-TTSSBS-TTS--SHHHHHHHHS--SSTTTT-EEEEEEEEEE-HHHHHTS-HHHHHHHHTB-TTT-PBPPTTTS-TTSHHHHH--EETTEE---EE--EEEE-SSS-EEEEEEEEES-HHHHHHHHHHHTTTTTSPPPGGGGTEEE---EEEEE--HHHHHT-/-PPPPTTSS--S--EEEEEEEEE-S-HHHHHHHHHHHHHHHHHHHHH-GGG--EEEEEE-HHHHHHHHTS-S-TT------BGGGTB-----SEEEEEEES-HHHHHHHHHHHHHHHTTTEEEEEEEEEEPPGGGB-TTSSBS-TTS--SHHHHHHHHS--SSTTTT-EEEEEEEEEE-HHHHHTS-HHHHHHHHTB-TTT-PBPPTTTS-TTSHHHHH--EETTEE---EE--EEEE-SSS-EEEEEEEEES-HHHHHHHHHHHTTTTTSPPPGGGGTEEE---EEEEE--HHHHHT-